Protein AF-W1DK33-F1 (afdb_monomer_lite)

InterPro domains:
  IPR009560 Protein of unknown function DUF1176 [PF06674] (28-336)

Sequence (419 aa):
MRAFFWAAWLGLCSTPLLAAPLQGFSFAQKDWELACDNTGACRAAGYGVRMGEVSVLLTRNAGSEQHLTATVTFAQIEHDIPADSTASLLIDDRDFGALDALDDSHFRLDSDQTTALLQALTNQRKIEFTLNGQHLPLSSAGSREVLGKMDAFQRRTGTADALLDKGDAGDDAILPATPAPEIIAAPVLHNAQPVPLSMLQRQKLLPILTPLLNQRCDDWQNQAIPAADRQITLTALDKTHSLAQALCWRAPYNDGYALWLVDNAQLSKPRLLTTEASSYADGAIVFLHKERGMADCVTGETRVWDGKTFTPSLKYSTGMCREITPGGTWMLPTFVSQVIPRQQKEADNLALRTLYNAVLKAQKSDPELSLNKVAEQFPLTGHITDFTLTYADDTLITTSKPSPDISDDEWQAFSALLD

Radius of gyration: 29.47 Å; chains: 1; bounding box: 68×85×78 Å

Secondary structure (DSSP, 8-state):
------------------PPPPPPEEEEETTEEEEE-TTS-EEEEEEBSSTTSEEEEEEE-SSTTPPPEEEEEE--SSSPPPTT--EEEEETTEEEEEPEE-SSSEEE--HHHHHHHHHHHHTT--EEEEETTEEEEBP-TTHHHHHHHHHHHHT-TTBTT-SSS--SB-GGGSPPPPPPPEEEEPP--TTPPPEEPPHHHHHHHHHHHHHHHHHH-TTTT-TTS-TTTS--EEEE-SSSEEEEEEEEEEETTEEEEEEEEEETT-TT-PEEEEEEESEEETTEEEEEEE-SSTTS-EEEEEEEE-SSSEEEEEEEE-TT--SSSTT-S--EEEEE-EEEEHHHHHHHHHHHHHHHHHHHHHHHH-TT--HHHHHTTS---S---------S-------S-S-GGG-HHHHHHHHTTT-

Organism: NCBI:txid1432552

pLDDT: mean 88.12, std 15.84, range [35.0, 98.75]

Foldseek 3Di:
DDDDDDDDPPDPPPDPPPDDQAFWDKDDFDQKIKTAASQLKIWIKGAFPAFQAKMKIWIWGADLPIDIWIKMFGADLPHFQDQPKWKWKDWLNDTPDTFPDPDSTMTTDDPVRVLVVLVCLLVVTWIWMDINNDTTTIDSGCVCVNLVVSCVSQVNAQDCRRSHRHHPDDSPRGGHGDAFAEFAFEAWDAPFDWAADDPVLCVQACVPVVVVLVVQAPCLPPPVDDVVLNGWTWTGTHPFWIKTWHFRDDDPVATWIWIWIAGPVCSNDTHTQDRQFRDDGNQKTKHWDFPDDQQGKIWIWIFGHRPPHTHTAWTFIQPRSSNRDGRHDDTRTRYHHHYHHNVRVVVVVVVVVVLVVLQVVQCVVPVLRPVVVSVVVPDDDDDDDDDDPDDPDPDPDPPDDPDPVQDPVNSVVVVVNVD

Structure (mmCIF, N/CA/C/O backbone):
data_AF-W1DK33-F1
#
_entry.id   AF-W1DK33-F1
#
loop_
_atom_site.group_PDB
_atom_site.id
_atom_site.type_symbol
_atom_site.label_atom_id
_atom_site.label_alt_id
_atom_site.label_comp_id
_atom_site.label_asym_id
_atom_site.label_entity_id
_atom_site.label_seq_id
_atom_site.pdbx_PDB_ins_code
_atom_site.Cartn_x
_atom_site.Cartn_y
_atom_site.Cartn_z
_atom_site.occupancy
_atom_site.B_iso_or_equiv
_atom_site.auth_seq_id
_atom_site.auth_comp_id
_atom_site.auth_asym_id
_atom_site.auth_atom_id
_atom_site.pdbx_PDB_model_num
ATOM 1 N N . MET A 1 1 ? -12.420 -60.976 45.873 1.00 37.56 1 MET A N 1
ATOM 2 C CA . MET A 1 1 ? -11.621 -60.087 45.004 1.00 37.56 1 MET A CA 1
ATOM 3 C C . MET A 1 1 ? -12.197 -60.165 43.596 1.00 37.56 1 MET A C 1
ATOM 5 O O . MET A 1 1 ? -12.062 -61.199 42.961 1.00 37.56 1 MET A O 1
ATOM 9 N N . ARG A 1 2 ? -12.931 -59.141 43.148 1.00 35.00 2 ARG A N 1
ATOM 10 C CA . ARG A 1 2 ? -13.401 -59.001 41.760 1.00 35.00 2 ARG A CA 1
ATOM 11 C C . ARG A 1 2 ? -12.890 -57.651 41.265 1.00 35.00 2 ARG A C 1
ATOM 13 O O . ARG A 1 2 ? -13.290 -56.628 41.809 1.00 35.00 2 ARG A O 1
ATOM 20 N N . ALA A 1 3 ? -11.953 -57.674 40.322 1.00 38.00 3 ALA A N 1
ATOM 21 C CA . ALA A 1 3 ? -11.398 -56.479 39.702 1.00 38.00 3 ALA A CA 1
ATOM 22 C C . ALA A 1 3 ? -12.320 -56.038 38.556 1.00 38.00 3 ALA A C 1
ATOM 24 O O . ALA A 1 3 ? -12.586 -56.813 37.639 1.00 38.00 3 ALA A O 1
ATOM 25 N N . PHE A 1 4 ? -12.827 -54.810 38.641 1.00 40.06 4 PHE A N 1
ATOM 26 C CA . PHE A 1 4 ? -13.533 -54.136 37.555 1.00 40.06 4 PHE A CA 1
ATOM 27 C C . PHE A 1 4 ? -12.499 -53.526 36.601 1.00 40.06 4 PHE A C 1
ATOM 29 O O . PHE A 1 4 ? -11.734 -52.651 37.002 1.00 40.06 4 PHE A O 1
ATOM 36 N N . PHE A 1 5 ? -12.486 -53.973 35.346 1.00 38.59 5 PHE A N 1
ATOM 37 C CA . PHE A 1 5 ? -11.781 -53.299 34.256 1.00 38.59 5 PHE A CA 1
ATOM 38 C C . PHE A 1 5 ? -12.635 -52.125 33.766 1.00 38.59 5 PHE A C 1
ATOM 40 O O . PHE A 1 5 ? -13.716 -52.328 33.218 1.00 38.59 5 PHE A O 1
ATOM 47 N N . TRP A 1 6 ? -12.153 -50.899 33.968 1.00 41.50 6 TRP A N 1
ATOM 48 C CA . TRP A 1 6 ? -12.663 -49.709 33.289 1.00 41.50 6 TRP A CA 1
ATOM 49 C C . TRP A 1 6 ? -11.863 -49.514 32.000 1.00 41.50 6 TRP A C 1
ATOM 51 O O . TRP A 1 6 ? -10.679 -49.189 32.043 1.00 41.50 6 TRP A O 1
ATOM 61 N N . ALA A 1 7 ? -12.505 -49.729 30.853 1.00 44.84 7 ALA A N 1
ATOM 62 C CA . ALA A 1 7 ? -11.972 -49.328 29.558 1.00 44.84 7 ALA A CA 1
ATOM 63 C C . ALA A 1 7 ? -12.259 -47.832 29.359 1.00 44.84 7 ALA A C 1
ATOM 65 O O . ALA A 1 7 ? -13.403 -47.435 29.143 1.00 44.84 7 ALA A O 1
ATOM 66 N N . ALA A 1 8 ? -11.225 -46.998 29.472 1.00 43.69 8 ALA A N 1
ATOM 67 C CA . ALA A 1 8 ? -11.311 -45.580 29.153 1.00 43.69 8 ALA A CA 1
ATOM 68 C C . ALA A 1 8 ? -11.334 -45.402 27.627 1.00 43.69 8 ALA A C 1
ATOM 70 O O . ALA A 1 8 ? -10.339 -45.647 26.946 1.00 43.69 8 ALA A O 1
ATOM 71 N N . TRP A 1 9 ? -12.479 -44.977 27.094 1.00 48.59 9 TRP A N 1
ATOM 72 C CA . TRP A 1 9 ? -12.599 -44.466 25.732 1.00 48.59 9 TRP A CA 1
ATOM 73 C C . TRP A 1 9 ? -11.923 -43.092 25.663 1.00 48.59 9 TRP A C 1
ATOM 75 O O . TRP A 1 9 ? -12.482 -42.089 26.105 1.00 48.59 9 TRP A O 1
ATOM 85 N N . LEU A 1 10 ? -10.703 -43.043 25.129 1.00 47.47 10 LEU A N 1
ATOM 86 C CA . LEU A 1 10 ? -10.067 -41.795 24.711 1.00 47.47 10 LEU A CA 1
ATOM 87 C C . LEU A 1 10 ? -10.711 -41.359 23.391 1.00 47.47 10 LEU A C 1
ATOM 89 O O . LEU A 1 10 ? -10.373 -41.864 22.323 1.00 47.47 10 LEU A O 1
ATOM 93 N N . GLY A 1 11 ? -11.675 -40.443 23.483 1.00 47.31 11 GLY A N 1
ATOM 94 C CA . GLY A 1 11 ? -12.218 -39.742 22.326 1.00 47.31 11 GLY A CA 1
ATOM 95 C C . GLY A 1 11 ? -11.122 -38.920 21.649 1.00 47.31 11 GLY A C 1
ATOM 96 O O . GLY A 1 11 ? -10.536 -38.028 22.262 1.00 47.31 11 GLY A O 1
ATOM 97 N N . LEU A 1 12 ? -10.846 -39.233 20.384 1.00 47.66 12 LEU A N 1
ATOM 98 C CA . LEU A 1 12 ? -10.048 -38.408 19.485 1.00 47.66 12 LEU A CA 1
ATOM 99 C C . LEU A 1 12 ? -10.814 -37.101 19.227 1.00 47.66 12 LEU A C 1
ATOM 101 O O . LEU A 1 12 ? -11.668 -37.031 18.348 1.00 47.66 12 LEU A O 1
ATOM 105 N N . CYS A 1 13 ? -10.532 -36.065 20.018 1.00 42.59 13 CYS A N 1
ATOM 106 C CA . CYS A 1 13 ? -10.881 -34.697 19.651 1.00 42.59 13 CYS A CA 1
ATOM 107 C C . CYS A 1 13 ? -10.016 -34.300 18.451 1.00 42.59 13 CYS A C 1
ATOM 109 O O . CYS A 1 13 ? -8.851 -33.938 18.611 1.00 42.59 13 CYS A O 1
ATOM 111 N N . SER A 1 14 ? -10.586 -34.371 17.252 1.00 42.81 14 SER A N 1
ATOM 112 C CA . SER A 1 14 ? -10.031 -33.754 16.051 1.00 42.81 14 SER A CA 1
ATOM 113 C C . SER A 1 14 ? -10.046 -32.238 16.242 1.00 42.81 14 SER A C 1
ATOM 115 O O . SER A 1 14 ? -11.037 -31.575 15.949 1.00 42.81 14 SER A O 1
ATOM 117 N N . THR A 1 15 ? -8.978 -31.669 16.796 1.00 40.81 15 THR A N 1
ATOM 118 C CA . THR A 1 15 ? -8.801 -30.216 16.786 1.00 40.81 15 THR A CA 1
ATOM 119 C C . THR A 1 15 ? -8.602 -29.792 15.333 1.00 40.81 15 THR A C 1
ATOM 121 O O . THR A 1 15 ? -7.634 -30.259 14.724 1.00 40.81 15 THR A O 1
ATOM 124 N N . PRO A 1 16 ? -9.469 -28.949 14.746 1.00 47.50 16 PRO A N 1
ATOM 125 C CA . PRO A 1 16 ? -9.193 -28.400 13.430 1.00 47.50 16 PRO A CA 1
ATOM 126 C C . PRO A 1 16 ? -7.884 -27.614 13.525 1.00 47.50 16 PRO A C 1
ATOM 128 O O . PRO A 1 16 ? -7.784 -26.636 14.268 1.00 47.50 16 PRO A O 1
ATOM 131 N N . LEU A 1 17 ? -6.858 -28.081 12.813 1.00 46.91 17 LEU A N 1
ATOM 132 C CA . LEU A 1 17 ? -5.649 -27.308 12.560 1.00 46.91 17 LEU A CA 1
ATOM 133 C C . LEU A 1 17 ? -6.071 -26.114 11.703 1.00 46.91 17 LEU A C 1
ATOM 135 O O . LEU A 1 17 ? -6.156 -26.211 10.483 1.00 46.91 17 LEU A O 1
ATOM 139 N N . LEU A 1 18 ? -6.388 -24.995 12.352 1.00 53.34 18 LEU A N 1
ATOM 140 C CA . LEU A 1 18 ? -6.476 -23.716 11.665 1.00 53.34 18 LEU A CA 1
ATOM 141 C C . LEU A 1 18 ? -5.081 -23.432 11.107 1.00 53.34 18 LEU A C 1
ATOM 143 O O . LEU A 1 18 ? -4.121 -23.291 11.868 1.00 53.34 18 LEU A O 1
ATOM 147 N N . ALA A 1 19 ? -4.961 -23.422 9.779 1.00 64.00 19 ALA A N 1
ATOM 148 C CA . ALA A 1 19 ? -3.732 -23.025 9.116 1.00 64.00 19 ALA A CA 1
ATOM 149 C C . ALA A 1 19 ? -3.326 -21.633 9.620 1.00 64.00 19 ALA A C 1
ATOM 151 O O . ALA A 1 19 ? -4.173 -20.752 9.788 1.00 64.00 19 ALA A O 1
ATOM 152 N N . ALA A 1 20 ? -2.034 -21.449 9.899 1.00 72.81 20 ALA A N 1
ATOM 153 C CA . ALA A 1 20 ? -1.521 -20.140 10.272 1.00 72.81 20 ALA A CA 1
ATOM 154 C C . ALA A 1 20 ? -1.871 -19.122 9.169 1.00 72.81 20 ALA A C 1
ATOM 156 O O . ALA A 1 20 ? -1.834 -19.485 7.988 1.00 72.81 20 ALA A O 1
ATOM 157 N N . PRO A 1 21 ? -2.212 -17.871 9.529 1.00 81.00 21 PRO A N 1
ATOM 158 C CA . PRO A 1 21 ? -2.532 -16.854 8.539 1.00 81.00 21 PRO A CA 1
ATOM 159 C C . PRO A 1 21 ? -1.352 -16.681 7.584 1.00 81.00 21 PRO A C 1
ATOM 161 O O . PRO A 1 21 ? -0.194 -16.689 8.016 1.00 81.00 21 PRO A O 1
ATOM 164 N N . LEU A 1 22 ? -1.654 -16.532 6.294 1.00 92.00 22 LEU A N 1
ATOM 165 C CA . LEU A 1 22 ? -0.637 -16.320 5.278 1.00 92.00 22 LEU A CA 1
ATOM 166 C C . LEU A 1 22 ? 0.157 -15.052 5.613 1.00 92.00 22 LEU A C 1
ATOM 168 O O . LEU A 1 22 ? -0.410 -13.983 5.838 1.00 92.00 22 LEU A O 1
ATOM 172 N N . GLN A 1 23 ? 1.478 -15.183 5.670 1.00 93.06 23 GLN A N 1
ATOM 173 C CA . GLN A 1 23 ? 2.373 -14.064 5.936 1.00 93.06 23 GLN A CA 1
ATOM 174 C C . GLN A 1 23 ? 2.931 -13.546 4.617 1.00 93.06 23 GLN A C 1
ATOM 176 O O . GLN A 1 23 ? 3.514 -14.310 3.846 1.00 93.06 23 GLN A O 1
ATOM 181 N N . GLY A 1 24 ? 2.755 -12.249 4.375 1.00 95.62 24 GLY A N 1
ATOM 182 C CA . GLY A 1 24 ? 3.419 -11.576 3.271 1.00 95.62 24 GLY A CA 1
ATOM 183 C C . GLY A 1 24 ? 4.916 -11.395 3.519 1.00 95.62 24 GLY A C 1
ATOM 184 O O . GLY A 1 24 ? 5.408 -11.531 4.643 1.00 95.62 24 GLY A O 1
ATOM 185 N N . PHE A 1 25 ? 5.652 -11.090 2.456 1.00 97.19 25 PHE A N 1
ATOM 186 C CA . PHE A 1 25 ? 7.100 -10.901 2.494 1.00 97.19 25 PHE A CA 1
ATOM 187 C C . PHE A 1 25 ? 7.566 -9.993 1.355 1.00 97.19 25 PHE A C 1
ATOM 189 O O . PHE A 1 25 ? 6.860 -9.815 0.361 1.00 97.19 25 PHE A O 1
ATOM 196 N N . SER A 1 26 ? 8.787 -9.475 1.485 1.00 97.25 26 SER A N 1
ATOM 197 C CA . SER A 1 26 ? 9.515 -8.814 0.405 1.00 97.25 26 SER A CA 1
ATOM 198 C C . SER A 1 26 ? 10.797 -9.570 0.044 1.00 97.25 26 SER A C 1
ATOM 200 O O . SER A 1 26 ? 11.365 -10.320 0.846 1.00 97.25 26 SER A O 1
ATOM 202 N N . PHE A 1 27 ? 11.246 -9.421 -1.198 1.00 97.88 27 PHE A N 1
ATOM 203 C CA . PHE A 1 27 ? 12.477 -10.011 -1.708 1.00 97.88 27 PHE A CA 1
ATOM 204 C C . PHE A 1 27 ? 13.032 -9.163 -2.844 1.00 97.88 27 PHE A C 1
ATOM 206 O O . PHE A 1 27 ? 12.278 -8.776 -3.722 1.00 97.88 27 PHE A O 1
ATOM 213 N N . ALA A 1 28 ? 14.340 -8.931 -2.867 1.00 97.19 28 ALA A N 1
ATOM 214 C CA . ALA A 1 28 ? 14.999 -8.218 -3.952 1.00 97.19 28 ALA A CA 1
ATOM 215 C C . ALA A 1 28 ? 16.168 -9.042 -4.488 1.00 97.19 28 ALA A C 1
ATOM 217 O O . ALA A 1 28 ? 16.903 -9.669 -3.723 1.00 97.19 28 ALA A O 1
ATOM 218 N N . GLN A 1 29 ? 16.342 -9.013 -5.803 1.00 98.06 29 GLN A N 1
ATOM 219 C CA . GLN A 1 29 ? 17.474 -9.592 -6.501 1.00 98.06 29 GLN A CA 1
ATOM 220 C C . GLN A 1 29 ? 17.884 -8.655 -7.638 1.00 98.06 29 GLN A C 1
ATOM 222 O O . GLN A 1 29 ? 17.181 -8.528 -8.636 1.00 98.06 29 GLN A O 1
ATOM 227 N N . LYS A 1 30 ? 19.072 -8.050 -7.516 1.00 97.06 30 LYS A N 1
ATOM 228 C CA . LYS A 1 30 ? 19.658 -7.150 -8.526 1.00 97.06 30 LYS A CA 1
ATOM 229 C C . LYS A 1 30 ? 18.702 -6.007 -8.916 1.00 97.06 30 LYS A C 1
ATOM 231 O O . LYS A 1 30 ? 18.502 -5.105 -8.110 1.00 97.06 30 LYS A O 1
ATOM 236 N N . ASP A 1 31 ? 18.146 -6.029 -10.127 1.00 97.69 31 ASP A N 1
ATOM 237 C CA . ASP A 1 31 ? 17.295 -4.966 -10.678 1.00 97.69 31 ASP A CA 1
ATOM 238 C C . ASP A 1 31 ? 15.799 -5.290 -10.576 1.00 97.69 31 ASP A C 1
ATOM 240 O O . ASP A 1 31 ? 14.978 -4.621 -11.200 1.00 97.69 31 ASP A O 1
ATOM 244 N N . TRP A 1 32 ? 15.449 -6.319 -9.800 1.00 98.31 32 TRP A N 1
ATOM 245 C CA . TRP A 1 32 ? 14.081 -6.776 -9.597 1.00 98.31 32 TRP A CA 1
ATOM 246 C C . TRP A 1 32 ? 13.770 -6.997 -8.124 1.00 98.31 32 TRP A C 1
ATOM 248 O O . TRP A 1 32 ? 14.625 -7.409 -7.338 1.00 98.31 32 TRP A O 1
ATOM 258 N N . GLU A 1 33 ? 12.519 -6.779 -7.750 1.00 98.06 33 GLU A N 1
ATOM 259 C CA . GLU A 1 33 ? 12.006 -7.081 -6.421 1.00 98.06 33 GLU A CA 1
ATOM 260 C C . GLU A 1 33 ? 10.581 -7.619 -6.464 1.00 98.06 33 GLU A C 1
ATOM 262 O O . GLU A 1 33 ? 9.888 -7.524 -7.470 1.00 98.06 33 GLU A O 1
ATOM 267 N N . LEU A 1 34 ? 10.163 -8.207 -5.352 1.00 98.69 34 LEU A N 1
ATOM 268 C CA . LEU A 1 34 ? 8.887 -8.857 -5.134 1.00 98.69 34 LEU A CA 1
ATOM 269 C C . LEU A 1 34 ? 8.346 -8.432 -3.776 1.00 98.69 34 LEU A C 1
ATOM 271 O O . LEU A 1 34 ? 9.057 -8.527 -2.775 1.00 98.69 34 LEU A O 1
ATOM 275 N N . ALA A 1 35 ? 7.069 -8.079 -3.730 1.00 98.56 35 ALA A N 1
ATOM 276 C CA . ALA A 1 35 ? 6.289 -8.051 -2.504 1.00 98.56 35 ALA A CA 1
ATOM 277 C C . ALA A 1 35 ? 5.022 -8.881 -2.685 1.00 98.56 35 ALA A C 1
ATOM 279 O O . ALA A 1 35 ? 4.279 -8.692 -3.650 1.00 98.56 35 ALA A O 1
ATOM 280 N N . CYS A 1 36 ? 4.777 -9.793 -1.751 1.00 98.56 36 CYS A N 1
ATOM 281 C CA . CYS A 1 36 ? 3.516 -10.512 -1.657 1.00 98.56 36 CYS A CA 1
ATOM 282 C C . CYS A 1 36 ? 2.847 -10.182 -0.328 1.00 98.56 36 CYS A C 1
ATOM 284 O O . CYS A 1 36 ? 3.522 -10.142 0.704 1.00 98.56 36 CYS A O 1
ATOM 286 N N . ASP A 1 37 ? 1.537 -9.957 -0.347 1.00 98.38 37 ASP A N 1
ATOM 287 C CA . ASP A 1 37 ? 0.757 -9.633 0.846 1.00 98.38 37 ASP A CA 1
ATOM 288 C C . ASP A 1 37 ? 0.077 -10.871 1.464 1.00 98.38 37 ASP A C 1
ATOM 290 O O . ASP A 1 37 ? 0.140 -11.991 0.952 1.00 98.38 37 ASP A O 1
ATOM 294 N N . ASN A 1 38 ? -0.572 -10.665 2.608 1.00 97.19 38 ASN A N 1
ATOM 295 C CA . ASN A 1 38 ? -1.281 -11.689 3.379 1.00 97.19 38 ASN A CA 1
ATOM 296 C C . ASN A 1 38 ? -2.561 -12.228 2.713 1.00 97.19 38 ASN A C 1
ATOM 298 O O . ASN A 1 38 ? -3.196 -13.113 3.283 1.00 97.19 38 ASN A O 1
ATOM 302 N N . THR A 1 39 ? -2.948 -11.730 1.535 1.00 96.75 39 THR A N 1
ATOM 303 C CA . THR A 1 39 ? -4.033 -12.311 0.720 1.00 96.75 39 THR A CA 1
ATOM 304 C C . THR A 1 39 ? -3.517 -13.312 -0.312 1.00 96.75 39 THR A C 1
ATOM 306 O O . THR A 1 39 ? -4.296 -14.079 -0.881 1.00 96.75 39 THR A O 1
ATOM 309 N N . GLY A 1 40 ? -2.198 -13.331 -0.533 1.00 97.25 40 GLY A N 1
ATOM 310 C CA . GLY A 1 40 ? -1.532 -14.143 -1.546 1.00 97.25 40 GLY A CA 1
ATOM 311 C C . GLY A 1 40 ? -1.276 -13.401 -2.861 1.00 97.25 40 GLY A C 1
ATOM 312 O O . GLY A 1 40 ? -0.685 -13.974 -3.780 1.00 97.25 40 GLY A O 1
ATOM 313 N N . ALA A 1 41 ? -1.692 -12.135 -2.964 1.00 98.06 41 ALA A N 1
ATOM 314 C CA . ALA A 1 41 ? -1.398 -11.297 -4.116 1.00 98.06 41 ALA A CA 1
ATOM 315 C C . ALA A 1 41 ? 0.072 -10.859 -4.115 1.00 98.06 41 ALA A C 1
ATOM 317 O O . ALA A 1 41 ? 0.614 -10.450 -3.087 1.00 98.06 41 ALA A O 1
ATOM 318 N N . CYS A 1 42 ? 0.709 -10.934 -5.281 1.00 98.69 42 CYS A N 1
ATOM 319 C CA . CYS A 1 42 ? 2.124 -10.647 -5.475 1.00 98.69 42 CYS A CA 1
ATOM 320 C C . CYS A 1 42 ? 2.334 -9.564 -6.534 1.00 98.69 42 CYS A C 1
ATOM 322 O O . CYS A 1 42 ? 1.629 -9.522 -7.544 1.00 98.69 42 CYS A O 1
ATOM 324 N N . ARG A 1 43 ? 3.334 -8.716 -6.294 1.00 98.75 43 ARG A N 1
ATOM 325 C CA . ARG A 1 43 ? 3.758 -7.594 -7.134 1.00 98.75 43 ARG A CA 1
ATOM 326 C C . ARG A 1 43 ? 5.267 -7.670 -7.327 1.00 98.75 43 ARG A C 1
ATOM 328 O O . ARG A 1 43 ? 6.008 -7.539 -6.354 1.00 98.75 43 ARG A O 1
ATOM 335 N N . ALA A 1 44 ? 5.707 -7.917 -8.553 1.00 98.69 44 ALA A N 1
ATOM 336 C CA . ALA A 1 44 ? 7.111 -7.947 -8.934 1.00 98.69 44 ALA A CA 1
ATOM 337 C C . ALA A 1 44 ? 7.462 -6.684 -9.726 1.00 98.69 44 ALA A C 1
ATOM 339 O O . ALA A 1 44 ? 6.911 -6.463 -10.802 1.00 98.69 44 ALA A O 1
ATOM 340 N N . ALA A 1 45 ? 8.367 -5.863 -9.200 1.00 98.44 45 ALA A N 1
ATOM 341 C CA . ALA A 1 45 ? 8.831 -4.651 -9.860 1.00 98.44 45 ALA A CA 1
ATOM 342 C C . ALA A 1 45 ? 10.207 -4.881 -10.495 1.00 98.44 45 ALA A C 1
ATOM 344 O O . ALA A 1 45 ? 11.117 -5.396 -9.846 1.00 98.44 45 ALA A O 1
ATOM 345 N N . GLY A 1 46 ? 10.349 -4.496 -11.760 1.00 98.06 46 GLY A N 1
ATOM 346 C CA . GLY A 1 46 ? 11.600 -4.497 -12.512 1.00 98.06 46 GLY A CA 1
ATOM 347 C C . GLY A 1 46 ? 12.000 -3.083 -12.907 1.00 98.06 46 GLY A C 1
ATOM 348 O O . GLY A 1 46 ? 11.139 -2.230 -13.135 1.00 98.06 46 GLY A O 1
ATOM 349 N N . TYR A 1 47 ? 13.301 -2.828 -12.997 1.00 97.88 47 TYR A N 1
ATOM 350 C CA . TYR A 1 47 ? 13.840 -1.495 -13.263 1.00 97.88 47 TYR A CA 1
ATOM 351 C C . TYR A 1 47 ? 14.734 -1.459 -14.503 1.00 97.88 47 TYR A C 1
ATOM 353 O O . TYR A 1 47 ? 15.288 -2.474 -14.937 1.00 97.88 47 TYR A O 1
ATOM 361 N N . GLY A 1 48 ? 14.852 -0.267 -15.086 1.00 97.12 48 GLY A N 1
ATOM 362 C CA . GLY A 1 48 ? 15.738 0.009 -16.208 1.00 97.12 48 GLY A CA 1
ATOM 363 C C . GLY A 1 48 ? 17.202 -0.320 -15.915 1.00 97.12 48 GLY A C 1
ATOM 364 O O . GLY A 1 48 ? 17.629 -0.409 -14.761 1.00 97.12 48 GLY A O 1
ATOM 365 N N . VAL A 1 49 ? 17.985 -0.500 -16.980 1.00 95.50 49 VAL A N 1
ATOM 366 C CA . VAL A 1 49 ? 19.438 -0.730 -16.872 1.00 95.50 49 VAL A CA 1
ATOM 367 C C . VAL A 1 49 ? 20.131 0.473 -16.229 1.00 95.50 49 VAL A C 1
ATOM 369 O O . VAL A 1 49 ? 21.091 0.300 -15.475 1.00 95.50 49 VAL A O 1
ATOM 372 N N . ARG A 1 50 ? 19.647 1.691 -16.503 1.00 92.81 50 ARG A N 1
ATOM 373 C CA . ARG A 1 50 ? 20.090 2.911 -15.824 1.00 92.81 50 ARG A CA 1
ATOM 374 C C . ARG A 1 50 ? 19.020 3.392 -14.843 1.00 92.81 50 ARG A C 1
ATOM 376 O O . ARG A 1 50 ? 17.830 3.123 -14.995 1.00 92.81 50 ARG A O 1
ATOM 383 N N . MET A 1 51 ? 19.480 4.099 -13.815 1.00 89.88 51 MET A N 1
ATOM 384 C CA . MET A 1 51 ? 18.614 4.831 -12.888 1.00 89.88 51 MET A CA 1
ATOM 385 C C . MET A 1 51 ? 17.804 5.881 -13.650 1.00 89.88 51 MET A C 1
ATOM 387 O O . MET A 1 51 ? 18.312 6.454 -14.612 1.00 89.88 51 MET A O 1
ATOM 391 N N . GLY A 1 52 ? 16.577 6.147 -13.206 1.00 90.62 52 GLY A N 1
ATOM 392 C CA . GLY A 1 52 ? 15.772 7.245 -13.733 1.00 90.62 52 GLY A CA 1
ATOM 393 C C . GLY A 1 52 ? 15.299 7.042 -15.172 1.00 90.62 52 GLY A C 1
ATOM 394 O O . GLY A 1 52 ? 15.228 8.003 -15.927 1.00 90.62 52 GLY A O 1
ATOM 395 N N . GLU A 1 53 ? 14.975 5.808 -15.568 1.00 92.94 53 GLU A N 1
ATOM 396 C CA . GLU A 1 53 ? 14.476 5.516 -16.919 1.00 92.94 53 GLU A CA 1
ATOM 397 C C . GLU A 1 53 ? 13.053 4.965 -16.912 1.00 92.94 53 GLU A C 1
ATOM 399 O O . GLU A 1 53 ? 12.089 5.675 -17.190 1.00 92.94 53 GLU A O 1
ATOM 404 N N . VAL A 1 54 ? 12.930 3.676 -16.609 1.00 97.19 54 VAL A N 1
ATOM 405 C CA . VAL A 1 54 ? 11.703 2.900 -16.761 1.00 97.19 54 VAL A CA 1
ATOM 406 C C . VAL A 1 54 ? 11.568 1.920 -15.606 1.00 97.19 54 VAL A C 1
ATOM 408 O O . VAL A 1 54 ? 12.563 1.421 -15.070 1.00 97.19 54 VAL A O 1
ATOM 411 N N . SER A 1 55 ? 10.334 1.619 -15.225 1.00 98.00 55 SER A N 1
ATOM 412 C CA . SER A 1 55 ? 10.033 0.507 -14.336 1.00 98.00 55 SER A CA 1
ATOM 413 C C . SER A 1 55 ? 8.761 -0.198 -14.772 1.00 98.00 55 SER A C 1
ATOM 415 O O . SER A 1 55 ? 7.810 0.443 -15.210 1.00 98.00 55 SER A O 1
ATOM 417 N N . VAL A 1 56 ? 8.748 -1.519 -14.627 1.00 98.50 56 VAL A N 1
ATOM 418 C CA . VAL A 1 56 ? 7.582 -2.368 -14.877 1.00 98.50 56 VAL A CA 1
ATOM 419 C C . VAL A 1 56 ? 7.115 -2.983 -13.570 1.00 98.50 56 VAL A C 1
ATOM 421 O O . VAL A 1 56 ? 7.935 -3.469 -12.796 1.00 98.50 56 VAL A O 1
ATOM 424 N N . LEU A 1 57 ? 5.804 -3.030 -13.364 1.00 98.75 57 LEU A N 1
ATOM 425 C CA . LEU A 1 57 ? 5.141 -3.764 -12.300 1.00 98.75 57 LEU A CA 1
ATOM 426 C C . LEU A 1 57 ? 4.344 -4.930 -12.883 1.00 98.75 57 LEU A C 1
ATOM 428 O O . LEU A 1 57 ? 3.391 -4.732 -13.634 1.00 98.75 57 LEU A O 1
ATOM 432 N N . LEU A 1 58 ? 4.706 -6.146 -12.488 1.00 98.75 58 LEU A N 1
ATOM 433 C CA . LEU A 1 58 ? 3.954 -7.364 -12.760 1.00 98.75 58 LEU A CA 1
ATOM 434 C C . LEU A 1 58 ? 3.115 -7.713 -11.529 1.00 98.75 58 LEU A C 1
ATOM 436 O O . LEU A 1 58 ? 3.660 -7.841 -10.435 1.00 98.75 58 LEU A O 1
ATOM 440 N N . THR A 1 59 ? 1.804 -7.881 -11.681 1.00 98.69 59 THR A N 1
ATOM 441 C CA . THR A 1 59 ? 0.888 -8.167 -10.563 1.00 98.69 59 THR A CA 1
ATOM 442 C C . THR A 1 59 ? 0.066 -9.420 -10.837 1.00 98.69 59 THR A C 1
ATOM 444 O O . THR A 1 59 ? -0.433 -9.597 -11.944 1.00 98.69 59 THR A O 1
ATOM 447 N N . ARG A 1 60 ? -0.091 -10.291 -9.832 1.00 98.12 60 ARG A N 1
ATOM 448 C CA . ARG A 1 60 ? -1.012 -11.442 -9.879 1.00 98.12 60 ARG A CA 1
ATOM 449 C C . ARG A 1 60 ? -1.613 -11.701 -8.502 1.00 98.12 60 ARG A C 1
ATOM 451 O O . ARG A 1 60 ? -0.877 -11.878 -7.528 1.00 98.12 60 ARG A O 1
ATOM 458 N N . ASN A 1 61 ? -2.938 -11.769 -8.426 1.00 97.25 61 ASN A N 1
ATOM 459 C CA . ASN A 1 61 ? -3.652 -12.190 -7.216 1.00 97.25 61 ASN A CA 1
ATOM 460 C C . ASN A 1 61 ? -3.485 -13.704 -6.968 1.00 97.25 61 ASN A C 1
ATOM 462 O O . ASN A 1 61 ? -3.076 -14.441 -7.863 1.00 97.25 61 ASN A O 1
ATOM 466 N N . ALA A 1 62 ? -3.798 -14.179 -5.760 1.00 95.19 62 ALA A N 1
ATOM 467 C CA . ALA A 1 62 ? -3.875 -15.617 -5.471 1.00 95.19 62 ALA A CA 1
ATOM 468 C C . ALA A 1 62 ? -5.198 -16.241 -5.958 1.00 95.19 62 ALA A C 1
ATOM 470 O O . ALA A 1 62 ? -6.190 -15.537 -6.129 1.00 95.19 62 ALA A O 1
ATOM 471 N N . GLY A 1 63 ? -5.223 -17.566 -6.132 1.00 93.50 63 GLY A N 1
ATOM 472 C CA . GLY A 1 63 ? -6.322 -18.321 -6.753 1.00 93.50 63 GLY A CA 1
ATOM 473 C C . GLY A 1 63 ? -5.990 -18.774 -8.178 1.00 93.50 63 GLY A C 1
ATOM 474 O O . GLY A 1 63 ? -5.187 -18.124 -8.844 1.00 93.50 63 GLY A O 1
ATOM 475 N N . SER A 1 64 ? -6.577 -19.891 -8.624 1.00 87.44 64 SER A N 1
ATOM 476 C CA . SER A 1 64 ? -6.256 -20.597 -9.880 1.00 87.44 64 SER A CA 1
ATOM 477 C C . SER A 1 64 ? -6.506 -19.761 -11.138 1.00 87.44 64 SER A C 1
ATOM 479 O O . SER A 1 64 ? -5.627 -19.674 -11.986 1.00 87.44 64 SER A O 1
ATOM 481 N N . GLU A 1 65 ? -7.618 -19.030 -11.208 1.00 86.12 65 GLU A N 1
ATOM 482 C CA . GLU A 1 65 ? -8.036 -18.254 -12.393 1.00 86.12 65 GLU A CA 1
ATOM 483 C C . GLU A 1 65 ? -7.436 -16.834 -12.469 1.00 86.12 65 GLU A C 1
ATOM 485 O O . GLU A 1 65 ? -7.983 -15.937 -13.108 1.00 86.12 65 GLU A O 1
ATOM 490 N N . GLN A 1 66 ? -6.328 -16.577 -11.770 1.00 92.50 66 GLN A N 1
ATOM 491 C CA . GLN A 1 66 ? -5.720 -15.245 -11.730 1.00 92.50 66 GLN A CA 1
ATOM 492 C C . GLN A 1 66 ? -4.607 -15.092 -12.766 1.00 92.50 66 GLN A C 1
ATOM 494 O O . GLN A 1 66 ? -3.595 -15.794 -12.730 1.00 92.50 66 GLN A O 1
ATOM 499 N N . HIS A 1 67 ? -4.756 -14.103 -13.645 1.00 93.12 67 HIS A N 1
ATOM 500 C CA . HIS A 1 67 ? -3.775 -13.784 -14.680 1.00 93.12 67 HIS A CA 1
ATOM 501 C C . HIS A 1 67 ? -2.750 -12.742 -14.217 1.00 93.12 67 HIS A C 1
ATOM 503 O O . HIS A 1 67 ? -3.016 -11.919 -13.339 1.00 93.12 67 HIS A O 1
ATOM 509 N N . LEU A 1 68 ? -1.560 -12.786 -14.822 1.00 96.31 68 LEU A N 1
ATOM 510 C CA . LEU A 1 68 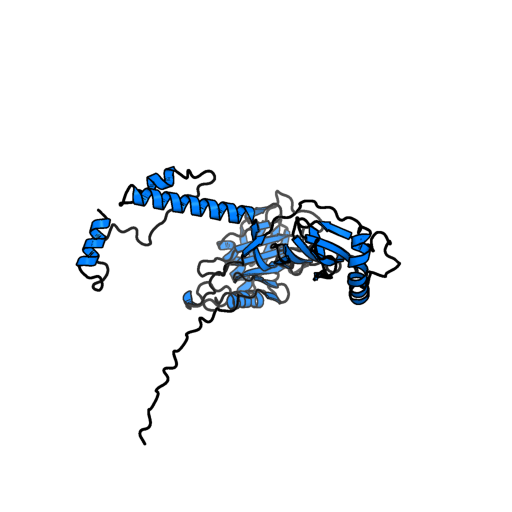? -0.535 -11.764 -14.638 1.00 96.31 68 LEU A CA 1
ATOM 511 C C . LEU A 1 68 ? -0.915 -10.513 -15.437 1.00 96.31 68 LEU A C 1
ATOM 513 O O . LEU A 1 68 ? -1.209 -10.610 -16.626 1.00 96.31 68 LEU A O 1
ATOM 517 N N . THR A 1 69 ? -0.845 -9.346 -14.809 1.00 98.19 69 THR A N 1
ATOM 518 C CA . THR A 1 69 ? -0.984 -8.046 -15.477 1.00 98.19 69 THR A CA 1
ATOM 519 C C . THR A 1 69 ? 0.331 -7.286 -15.417 1.00 98.19 69 THR A C 1
ATOM 521 O O . THR A 1 69 ? 1.033 -7.374 -14.406 1.00 98.19 69 THR A O 1
ATOM 524 N N . ALA A 1 70 ? 0.643 -6.503 -16.450 1.00 98.62 70 ALA A N 1
ATOM 525 C CA . 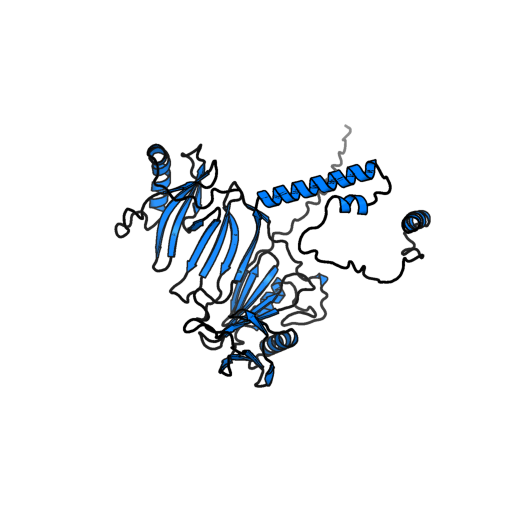ALA A 1 70 ? 1.837 -5.668 -16.491 1.00 98.62 70 ALA A CA 1
ATOM 526 C C . ALA A 1 70 ? 1.495 -4.189 -16.718 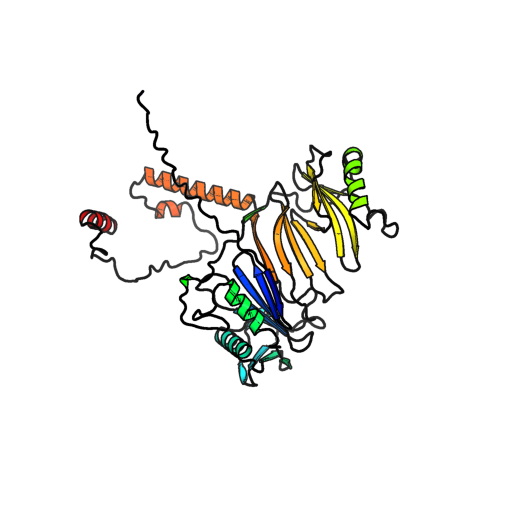1.00 98.62 70 ALA A C 1
ATOM 528 O O . ALA A 1 70 ? 0.735 -3.837 -17.622 1.00 98.62 70 ALA A O 1
ATOM 529 N N . THR A 1 71 ? 2.113 -3.332 -15.911 1.00 98.75 71 THR A N 1
ATOM 530 C CA . THR A 1 71 ? 2.045 -1.872 -16.027 1.00 98.75 71 THR A CA 1
ATOM 531 C C . THR A 1 71 ? 3.463 -1.323 -16.085 1.00 98.75 71 THR A C 1
ATOM 533 O O . THR A 1 71 ? 4.335 -1.810 -15.370 1.00 98.75 71 THR A O 1
ATOM 536 N N . VAL A 1 72 ? 3.711 -0.311 -16.907 1.00 98.44 72 VAL A N 1
ATOM 537 C CA . VAL A 1 72 ? 4.992 0.394 -16.994 1.00 98.44 72 VAL A CA 1
ATOM 538 C C . VAL A 1 72 ? 4.814 1.863 -16.623 1.00 98.44 72 VAL A C 1
ATOM 540 O O . VAL A 1 72 ? 3.772 2.460 -16.885 1.00 98.44 72 VAL A O 1
ATOM 543 N N . THR A 1 73 ? 5.840 2.437 -16.009 1.00 97.56 73 THR A N 1
ATOM 544 C CA . THR A 1 73 ? 5.976 3.876 -15.773 1.00 97.56 73 THR A CA 1
ATOM 545 C C . THR A 1 73 ? 7.388 4.317 -16.119 1.00 97.56 73 THR A C 1
ATOM 547 O O . THR A 1 73 ? 8.329 3.515 -16.136 1.00 97.56 73 THR A O 1
ATOM 550 N N . PHE A 1 74 ? 7.539 5.613 -16.357 1.00 96.88 74 PHE A N 1
ATOM 551 C CA . PHE A 1 74 ? 8.805 6.249 -16.689 1.00 96.88 74 PHE A CA 1
ATOM 552 C C . PHE A 1 74 ? 9.196 7.275 -15.631 1.00 96.88 74 PHE A C 1
ATOM 554 O O . PHE A 1 74 ? 8.402 7.607 -14.742 1.00 96.88 74 PHE A O 1
ATOM 561 N N . ALA A 1 75 ? 10.449 7.722 -15.691 1.00 94.56 75 ALA A N 1
ATOM 562 C CA . ALA A 1 75 ? 10.967 8.689 -14.741 1.00 94.56 75 ALA A CA 1
ATOM 563 C C . ALA A 1 75 ? 10.294 10.059 -14.872 1.00 94.56 75 ALA A C 1
ATOM 565 O O . ALA A 1 75 ? 10.099 10.574 -15.967 1.00 94.56 75 ALA A O 1
ATOM 566 N N . GLN A 1 76 ? 9.968 10.627 -13.715 1.00 92.38 76 GLN A N 1
ATOM 567 C CA . GLN A 1 76 ? 9.214 11.862 -13.513 1.00 92.38 76 GLN A CA 1
ATOM 568 C C . GLN A 1 76 ? 9.888 12.781 -12.480 1.00 92.38 76 GLN A C 1
ATOM 570 O O . GLN A 1 76 ? 9.291 13.732 -11.989 1.00 92.38 76 GLN A O 1
ATOM 575 N N . ILE A 1 77 ? 11.136 12.489 -12.090 1.00 86.69 77 ILE A N 1
ATOM 576 C CA . ILE A 1 77 ? 11.866 13.305 -11.106 1.00 86.69 77 ILE A CA 1
ATOM 577 C C . ILE A 1 77 ? 12.129 14.716 -11.642 1.00 86.69 77 ILE A C 1
ATOM 579 O O . ILE A 1 77 ? 12.023 15.683 -10.890 1.00 86.69 77 ILE A O 1
ATOM 583 N N . GLU A 1 78 ? 12.495 14.829 -12.920 1.00 86.81 78 GLU A N 1
ATOM 584 C CA . GLU A 1 78 ? 12.812 16.119 -13.542 1.00 86.81 78 GLU A CA 1
ATOM 585 C C . GLU A 1 78 ? 11.586 16.780 -14.178 1.00 86.81 78 GLU A C 1
ATOM 587 O O . GLU A 1 78 ? 11.406 17.990 -14.045 1.00 86.81 78 GLU A O 1
ATOM 592 N N . HIS A 1 79 ? 10.754 15.996 -14.867 1.00 88.75 79 HIS A N 1
ATOM 593 C CA . HIS A 1 79 ? 9.581 16.471 -15.597 1.00 88.75 79 HIS A CA 1
ATOM 594 C C . HIS A 1 79 ? 8.484 15.409 -15.569 1.00 88.75 79 HIS A C 1
ATOM 596 O O . HIS A 1 79 ? 8.782 14.230 -15.744 1.00 88.75 79 HIS A O 1
ATOM 602 N N . ASP A 1 80 ? 7.230 15.830 -15.413 1.00 92.50 80 ASP A N 1
ATOM 603 C CA . ASP A 1 80 ? 6.074 14.941 -15.553 1.00 92.50 80 ASP A CA 1
ATOM 604 C C . ASP A 1 80 ? 5.987 14.362 -16.978 1.00 92.50 80 ASP A C 1
ATOM 606 O O . ASP A 1 80 ? 6.475 14.964 -17.942 1.00 92.50 80 ASP A O 1
ATOM 610 N N . ILE A 1 81 ? 5.331 13.206 -17.124 1.00 93.44 81 ILE A N 1
ATOM 611 C CA . ILE A 1 81 ? 5.049 12.615 -18.439 1.00 93.44 81 ILE A CA 1
ATOM 612 C C . ILE A 1 81 ? 3.962 13.462 -19.133 1.00 93.44 81 ILE A C 1
ATOM 614 O O . ILE A 1 81 ? 2.886 13.652 -18.567 1.00 93.44 81 ILE A O 1
ATOM 618 N N . PRO A 1 82 ? 4.196 13.983 -20.354 1.00 92.75 82 PRO A N 1
ATOM 619 C CA . PRO A 1 82 ? 3.167 14.718 -21.090 1.00 92.75 82 PRO A CA 1
ATOM 620 C C . PRO A 1 82 ? 1.934 13.852 -21.382 1.00 92.75 82 PRO A C 1
ATOM 622 O O . PRO A 1 82 ? 2.081 12.697 -21.779 1.00 92.75 82 PRO A O 1
ATOM 625 N N . ALA A 1 83 ? 0.731 14.419 -21.264 1.00 88.81 83 ALA A N 1
ATOM 626 C CA . ALA A 1 83 ? -0.533 13.687 -21.431 1.00 88.81 83 ALA A CA 1
ATOM 627 C C . ALA A 1 83 ? -0.753 13.096 -22.841 1.00 88.81 83 ALA A C 1
ATOM 629 O O . ALA A 1 83 ? -1.529 12.159 -23.005 1.00 88.81 83 ALA A O 1
ATOM 630 N N . ASP A 1 84 ? -0.089 13.633 -23.866 1.00 91.31 84 ASP A N 1
ATOM 631 C CA . ASP A 1 84 ? -0.108 13.137 -25.247 1.00 91.31 84 ASP A CA 1
ATOM 632 C C . ASP A 1 84 ? 1.026 12.142 -25.546 1.00 91.31 84 ASP A C 1
ATOM 634 O O . ASP A 1 84 ? 1.262 11.791 -26.706 1.00 91.31 84 ASP A O 1
ATOM 638 N N . SER A 1 85 ? 1.731 11.677 -24.508 1.00 94.38 85 SER A N 1
ATOM 639 C CA . SER A 1 85 ? 2.836 10.743 -24.673 1.00 94.38 85 SER A CA 1
ATOM 640 C C . SER A 1 85 ? 2.374 9.382 -25.171 1.00 94.38 85 SER A C 1
ATOM 642 O O . SER A 1 85 ? 1.347 8.844 -24.763 1.00 94.38 85 SER A O 1
ATOM 644 N N . THR A 1 86 ? 3.202 8.784 -26.019 1.00 95.50 86 THR A N 1
ATOM 645 C CA . THR A 1 86 ? 3.004 7.430 -26.535 1.00 95.50 86 THR A CA 1
ATOM 646 C C . THR A 1 86 ? 4.107 6.523 -26.021 1.00 95.50 86 THR A C 1
ATOM 648 O O . THR A 1 86 ? 5.284 6.893 -26.045 1.00 95.50 86 THR A O 1
ATOM 651 N N . ALA A 1 87 ? 3.725 5.333 -25.561 1.00 98.00 87 ALA A N 1
ATOM 652 C CA . ALA A 1 87 ? 4.662 4.309 -25.129 1.00 98.00 87 ALA A CA 1
ATOM 653 C C . ALA A 1 87 ? 4.475 3.024 -25.933 1.00 98.00 87 ALA A C 1
ATOM 655 O O . ALA A 1 87 ? 3.359 2.711 -26.342 1.00 98.00 87 ALA A O 1
ATOM 656 N N . SER A 1 88 ? 5.557 2.281 -26.159 1.00 98.12 88 SER A N 1
ATOM 657 C CA . SER A 1 88 ? 5.526 0.985 -26.852 1.00 98.12 88 SER A CA 1
ATOM 658 C C . SER A 1 88 ? 6.482 -0.019 -26.213 1.00 98.12 88 SER A C 1
ATOM 660 O O . SER A 1 88 ? 7.406 0.367 -25.492 1.00 98.12 88 SER A O 1
ATOM 662 N N . LEU A 1 89 ? 6.269 -1.307 -26.486 1.00 98.69 89 LEU A N 1
ATOM 663 C CA . LEU A 1 89 ? 7.171 -2.396 -26.102 1.00 98.69 89 LEU A CA 1
ATOM 664 C C . LEU A 1 89 ? 7.985 -2.863 -27.313 1.00 98.69 89 LEU A C 1
ATOM 666 O O . LEU A 1 89 ? 7.422 -3.167 -28.362 1.00 98.69 89 LEU A O 1
ATOM 670 N N . LEU A 1 90 ? 9.302 -2.992 -27.150 1.00 98.56 90 LEU A N 1
ATOM 671 C CA . LEU A 1 90 ? 10.192 -3.617 -28.122 1.00 98.56 90 LEU A CA 1
ATOM 672 C C . LEU A 1 90 ? 10.911 -4.814 -27.496 1.00 98.56 90 LEU A C 1
ATOM 674 O O . LEU A 1 90 ? 11.475 -4.721 -26.404 1.00 98.56 90 LEU A O 1
ATOM 678 N N . ILE A 1 91 ? 10.939 -5.933 -28.221 1.00 98.44 91 ILE A N 1
ATOM 679 C CA . ILE A 1 91 ? 11.700 -7.133 -27.846 1.00 98.44 91 ILE A CA 1
ATOM 680 C C . ILE A 1 91 ? 12.580 -7.534 -29.025 1.00 98.44 91 ILE A C 1
ATOM 682 O O . ILE A 1 91 ? 12.067 -7.771 -30.116 1.00 98.44 91 ILE A O 1
ATOM 686 N N . ASP A 1 92 ? 13.894 -7.626 -28.806 1.00 97.94 92 ASP A N 1
ATOM 687 C CA . ASP A 1 92 ? 14.888 -7.889 -29.861 1.00 97.94 92 ASP A CA 1
ATOM 688 C C . ASP A 1 92 ? 14.683 -6.974 -31.094 1.00 97.94 92 ASP A C 1
ATOM 690 O O . ASP A 1 92 ? 14.654 -7.433 -32.235 1.00 97.94 92 ASP A O 1
ATOM 694 N N . ASP A 1 93 ? 14.470 -5.676 -30.840 1.00 96.56 93 ASP A N 1
ATOM 695 C CA . ASP A 1 93 ? 14.205 -4.617 -31.832 1.00 96.56 93 ASP A CA 1
ATOM 696 C C . ASP A 1 93 ? 12.890 -4.764 -32.631 1.00 96.56 93 ASP A C 1
ATOM 698 O O . ASP A 1 93 ? 12.599 -3.954 -33.514 1.00 96.56 93 ASP A O 1
ATOM 702 N N . ARG A 1 94 ? 12.050 -5.758 -32.311 1.00 97.88 94 ARG A N 1
ATOM 703 C CA . ARG A 1 94 ? 10.696 -5.896 -32.860 1.00 97.88 94 ARG A CA 1
ATOM 704 C C . ARG A 1 94 ? 9.697 -5.111 -32.016 1.00 97.88 94 ARG A C 1
ATOM 706 O O . ARG A 1 94 ? 9.611 -5.340 -30.815 1.00 97.88 94 ARG A O 1
ATOM 713 N N . ASP A 1 95 ? 8.901 -4.272 -32.670 1.00 97.19 95 ASP A N 1
ATOM 714 C CA . ASP A 1 95 ? 7.804 -3.513 -32.060 1.00 97.19 95 ASP A CA 1
ATOM 715 C C . ASP A 1 95 ? 6.572 -4.403 -31.788 1.00 97.19 95 ASP A C 1
ATOM 717 O O . ASP A 1 95 ? 6.120 -5.145 -32.669 1.00 97.19 95 ASP A O 1
ATOM 721 N N . PHE A 1 96 ? 6.054 -4.338 -30.560 1.00 97.38 96 PHE A N 1
ATOM 722 C CA . PHE A 1 96 ? 4.843 -5.016 -30.079 1.00 97.38 96 PHE A CA 1
ATOM 723 C C . PHE A 1 96 ? 3.644 -4.061 -29.944 1.00 97.38 96 PHE A C 1
ATOM 725 O O . PHE A 1 96 ? 2.611 -4.432 -29.386 1.00 97.38 96 PHE A O 1
ATOM 732 N N . GLY A 1 97 ? 3.753 -2.855 -30.501 1.00 94.62 97 GLY A N 1
ATOM 733 C CA . GLY A 1 97 ? 2.676 -1.880 -30.575 1.00 94.62 97 GLY A CA 1
ATOM 734 C C . GLY A 1 97 ? 2.631 -0.928 -29.385 1.00 94.62 97 GLY A C 1
ATOM 735 O O . GLY A 1 97 ? 3.400 -1.032 -28.425 1.00 94.62 97 GLY A O 1
ATOM 736 N N . ALA A 1 98 ? 1.712 0.032 -29.488 1.00 96.69 98 ALA A N 1
ATOM 737 C CA . ALA A 1 98 ? 1.472 1.016 -28.446 1.00 96.69 98 ALA A CA 1
ATOM 738 C C . ALA A 1 98 ? 0.864 0.368 -27.193 1.00 96.69 98 ALA A C 1
ATOM 740 O O . ALA A 1 98 ? 0.124 -0.612 -27.280 1.00 96.69 98 ALA A O 1
ATOM 741 N N . LEU A 1 99 ? 1.189 0.937 -26.038 1.00 98.06 99 LEU A N 1
ATOM 742 C CA . LEU A 1 99 ? 0.612 0.586 -24.747 1.00 98.06 99 LEU A CA 1
ATOM 743 C C . LEU A 1 99 ? -0.612 1.460 -24.459 1.00 98.06 99 LEU A C 1
ATOM 745 O O . LEU A 1 99 ? -0.663 2.622 -24.869 1.00 98.06 99 LEU A O 1
ATOM 749 N N . ASP A 1 100 ? -1.564 0.928 -23.697 1.00 95.31 100 ASP A N 1
ATOM 750 C CA . ASP A 1 100 ? -2.742 1.681 -23.268 1.00 95.31 100 ASP A CA 1
ATOM 751 C C . ASP A 1 100 ? -2.370 2.642 -22.135 1.00 95.31 100 ASP A C 1
ATOM 753 O O . ASP A 1 100 ? -1.861 2.203 -21.105 1.00 95.31 100 ASP A O 1
ATOM 757 N N . ALA A 1 101 ? -2.691 3.930 -22.249 1.00 95.19 101 ALA A N 1
ATOM 758 C CA . ALA A 1 101 ? -2.622 4.827 -21.095 1.00 95.19 101 ALA A CA 1
ATOM 759 C C . ALA A 1 101 ? -3.644 4.384 -20.029 1.00 95.19 101 ALA A C 1
ATOM 761 O O . ALA A 1 101 ? -4.839 4.255 -20.309 1.00 95.19 101 ALA A O 1
ATOM 762 N N . LEU A 1 102 ? -3.169 4.119 -18.812 1.00 93.44 102 LEU A N 1
ATOM 763 C CA . LEU A 1 102 ? -4.004 3.769 -17.661 1.00 93.44 102 LEU A CA 1
ATOM 764 C C . LEU A 1 102 ? -4.397 5.021 -16.870 1.00 93.44 102 LEU A C 1
ATOM 766 O O . LEU A 1 102 ? -5.541 5.148 -16.437 1.00 93.44 102 LEU A O 1
ATOM 770 N N . ASP A 1 103 ? -3.434 5.923 -16.704 1.00 93.19 103 ASP A N 1
ATOM 771 C CA . ASP A 1 103 ? -3.560 7.257 -16.125 1.00 93.19 103 ASP A CA 1
ATOM 772 C C . ASP A 1 103 ? -2.458 8.164 -16.707 1.00 93.19 103 ASP A C 1
ATOM 774 O O . ASP A 1 103 ? -1.768 7.770 -17.648 1.00 93.19 103 ASP A O 1
ATOM 778 N N . ASP A 1 104 ? -2.285 9.366 -16.152 1.00 89.12 104 ASP A N 1
ATOM 779 C CA . ASP A 1 104 ? -1.324 10.373 -16.632 1.00 89.12 104 ASP A CA 1
ATOM 780 C C . ASP A 1 104 ? 0.151 9.919 -16.570 1.00 89.12 104 ASP A C 1
ATOM 782 O O . ASP A 1 104 ? 1.020 10.543 -17.176 1.00 89.12 104 ASP A O 1
ATOM 786 N N . SER A 1 105 ? 0.455 8.843 -15.840 1.00 92.00 105 SER A N 1
ATOM 787 C CA . SER A 1 105 ? 1.822 8.395 -15.546 1.00 92.00 105 SER A CA 1
ATOM 788 C C . SER A 1 105 ? 2.086 6.909 -15.815 1.00 92.00 105 SER A C 1
ATOM 790 O O . SER A 1 105 ? 3.245 6.492 -15.874 1.00 92.00 105 SER A O 1
ATOM 792 N N . HIS A 1 106 ? 1.040 6.106 -16.019 1.00 96.44 106 HIS A N 1
ATOM 793 C CA . HIS A 1 106 ? 1.137 4.657 -16.174 1.00 96.44 106 HIS A CA 1
ATOM 794 C C . HIS A 1 106 ? 0.565 4.166 -17.500 1.00 96.44 106 HIS A C 1
ATOM 796 O O . HIS A 1 106 ? -0.511 4.579 -17.930 1.00 96.44 106 HIS A O 1
ATOM 802 N N . PHE A 1 107 ? 1.237 3.176 -18.087 1.00 98.25 107 PHE A N 1
ATOM 803 C CA . PHE A 1 107 ? 0.804 2.511 -19.311 1.00 98.25 107 PHE A CA 1
ATOM 804 C C . PHE A 1 107 ? 0.623 1.013 -19.063 1.00 98.25 107 PHE A C 1
ATOM 806 O O . PHE A 1 107 ? 1.499 0.349 -18.506 1.00 98.25 107 PHE A O 1
ATOM 813 N N . ARG A 1 108 ? -0.521 0.465 -19.459 1.00 98.19 108 ARG A N 1
ATOM 814 C CA . ARG A 1 108 ? -0.866 -0.949 -19.320 1.00 98.19 108 ARG A CA 1
ATOM 815 C C . ARG A 1 108 ? -0.466 -1.714 -20.579 1.00 98.19 108 ARG A C 1
ATOM 817 O O . ARG A 1 108 ? -0.723 -1.264 -21.692 1.00 98.19 108 ARG A O 1
ATOM 824 N N . LEU A 1 109 ? 0.121 -2.891 -20.379 1.00 98.69 109 LEU A N 1
ATOM 825 C CA . LEU A 1 109 ? 0.334 -3.868 -21.441 1.00 98.69 109 LEU A CA 1
ATOM 826 C C . LEU A 1 109 ? -0.921 -4.734 -21.582 1.00 98.69 109 LEU A C 1
ATOM 828 O O . LEU A 1 109 ? -1.500 -5.162 -20.579 1.00 98.69 109 LEU A O 1
ATOM 832 N N . ASP A 1 110 ? -1.315 -5.040 -22.815 1.00 97.81 110 ASP A N 1
ATOM 833 C CA . ASP A 1 110 ? -2.350 -6.042 -23.071 1.00 97.81 110 ASP A CA 1
ATOM 834 C C . ASP A 1 110 ? -1.857 -7.478 -22.766 1.00 97.81 110 ASP A C 1
ATOM 836 O O . ASP A 1 110 ? -0.732 -7.702 -22.299 1.00 97.81 110 ASP A O 1
ATOM 840 N N . SER A 1 111 ? -2.714 -8.479 -22.986 1.00 96.12 111 SER A N 1
ATOM 841 C CA . SER A 1 111 ? -2.393 -9.882 -22.690 1.00 96.12 111 SER A CA 1
ATOM 842 C C . SER A 1 111 ? -1.262 -10.444 -23.565 1.00 96.12 111 SER A C 1
ATOM 844 O O . SER A 1 111 ? -0.398 -11.175 -23.060 1.00 96.12 111 SER A O 1
ATOM 846 N N . ASP A 1 112 ? -1.215 -10.069 -24.846 1.00 97.25 112 ASP A N 1
ATOM 847 C CA . ASP A 1 112 ? -0.200 -10.533 -25.794 1.00 97.25 112 ASP A CA 1
ATOM 848 C C . ASP A 1 112 ? 1.154 -9.885 -25.482 1.00 97.25 112 ASP A C 1
ATOM 850 O O . ASP A 1 112 ? 2.176 -10.572 -25.394 1.00 97.25 112 ASP A O 1
ATOM 854 N N . GLN A 1 113 ? 1.159 -8.577 -25.215 1.00 98.50 113 GLN A N 1
ATOM 855 C CA . GLN A 1 113 ? 2.323 -7.808 -24.779 1.00 98.50 113 GLN A CA 1
ATOM 856 C C . GLN A 1 113 ? 2.858 -8.310 -23.433 1.00 98.50 113 GLN A C 1
ATOM 858 O O . GLN A 1 113 ? 4.066 -8.502 -23.281 1.00 98.50 113 GLN A O 1
ATOM 863 N N . THR A 1 114 ? 1.980 -8.590 -22.464 1.00 98.31 114 THR A N 1
ATOM 864 C CA . THR A 1 114 ? 2.374 -9.148 -21.158 1.00 98.31 114 THR A CA 1
ATOM 865 C C . THR A 1 114 ? 3.010 -10.530 -21.320 1.00 98.31 114 THR A C 1
ATOM 867 O O . THR A 1 114 ? 4.049 -10.817 -20.719 1.00 98.31 114 THR A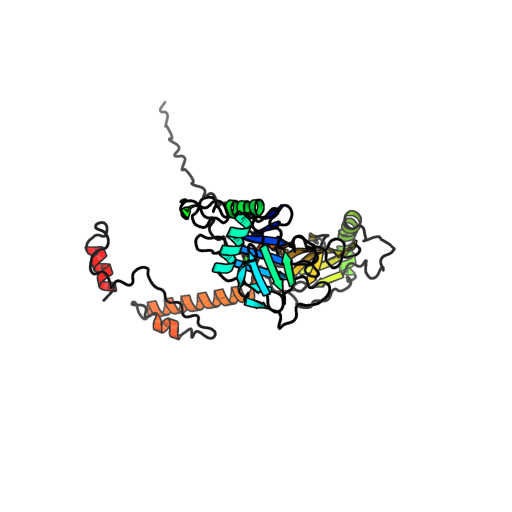 O 1
ATOM 870 N N . THR A 1 115 ? 2.435 -11.379 -22.175 1.00 96.56 115 THR A N 1
ATOM 871 C CA . THR A 1 115 ? 2.987 -12.706 -22.482 1.00 96.56 115 THR A CA 1
ATOM 872 C C . THR A 1 115 ? 4.348 -12.599 -23.167 1.00 96.56 115 THR A C 1
ATOM 874 O O . THR A 1 115 ? 5.283 -13.314 -22.795 1.00 96.56 115 THR A O 1
ATOM 877 N N . ALA A 1 116 ? 4.491 -11.691 -24.135 1.00 98.06 116 ALA A N 1
ATOM 878 C CA . ALA A 1 116 ? 5.745 -11.453 -24.837 1.00 98.06 116 ALA A CA 1
ATOM 879 C C . ALA A 1 116 ? 6.839 -10.938 -23.889 1.00 98.06 116 ALA A C 1
ATOM 881 O O . ALA A 1 116 ? 7.959 -11.456 -23.903 1.00 98.06 116 ALA A O 1
ATOM 882 N N . LEU A 1 117 ? 6.507 -9.987 -23.009 1.00 98.50 117 LEU A N 1
ATOM 883 C CA . LEU A 1 117 ? 7.413 -9.484 -21.979 1.00 98.50 117 LEU A CA 1
ATOM 884 C C . LEU A 1 117 ? 7.885 -10.613 -21.051 1.00 98.50 117 LEU A C 1
ATOM 886 O O . LEU A 1 117 ? 9.085 -10.760 -20.816 1.00 98.50 117 LEU A O 1
ATOM 890 N N . LEU A 1 118 ? 6.967 -11.449 -20.559 1.00 97.81 118 LEU A N 1
ATOM 891 C CA . LEU A 1 118 ? 7.306 -12.577 -19.688 1.00 97.81 118 LEU A CA 1
ATOM 892 C C . LEU A 1 118 ? 8.243 -13.580 -20.382 1.00 97.81 118 LEU A C 1
ATOM 894 O O . LEU A 1 118 ? 9.227 -14.037 -19.791 1.00 97.81 118 LEU A O 1
ATOM 898 N N . GLN A 1 119 ? 7.978 -13.899 -21.651 1.00 95.81 119 GLN A N 1
ATOM 899 C CA . GLN A 1 119 ? 8.856 -14.755 -22.451 1.00 95.81 119 GLN A CA 1
ATOM 900 C C . GLN A 1 119 ? 10.236 -14.121 -22.650 1.00 95.81 119 GLN A C 1
ATOM 902 O O . GLN A 1 119 ? 11.247 -14.826 -22.581 1.00 95.81 119 GLN A O 1
ATOM 907 N N . ALA A 1 120 ? 10.302 -12.810 -22.878 1.00 97.88 120 ALA A N 1
ATOM 908 C CA . ALA A 1 120 ? 11.561 -12.093 -23.025 1.00 97.88 120 ALA A CA 1
ATOM 909 C C . ALA A 1 120 ? 12.386 -12.120 -21.730 1.00 97.88 120 ALA A C 1
ATOM 911 O O . ALA A 1 120 ? 13.572 -12.447 -21.780 1.00 97.88 120 ALA A O 1
ATOM 912 N N . LEU A 1 121 ? 11.753 -11.897 -20.572 1.00 97.44 121 LEU A N 1
ATOM 913 C CA . LEU A 1 121 ? 12.396 -11.984 -19.255 1.00 97.44 121 LEU A CA 1
ATOM 914 C C . LEU A 1 121 ? 12.915 -13.396 -18.964 1.00 97.44 121 LEU A C 1
ATOM 916 O O . LEU A 1 121 ? 14.045 -13.569 -18.505 1.00 97.44 121 LEU A O 1
ATOM 920 N N . THR A 1 122 ? 12.113 -14.415 -19.279 1.00 91.94 122 THR A N 1
ATOM 921 C CA . THR A 1 122 ? 12.467 -15.827 -19.071 1.00 91.94 122 THR A CA 1
ATOM 922 C C . THR A 1 122 ? 13.692 -16.228 -19.888 1.00 91.94 122 THR A C 1
ATOM 924 O O . THR A 1 122 ? 14.577 -16.919 -19.375 1.00 91.94 122 THR A O 1
ATOM 927 N N . ASN A 1 123 ? 13.754 -15.761 -21.138 1.00 92.81 123 ASN A N 1
ATOM 928 C CA . ASN A 1 123 ? 14.803 -16.085 -22.103 1.00 92.81 123 ASN A CA 1
ATOM 929 C C . ASN A 1 123 ? 15.964 -15.076 -22.121 1.00 92.81 123 ASN A C 1
ATOM 931 O O . ASN A 1 123 ? 16.848 -15.207 -22.963 1.00 92.81 123 ASN A O 1
ATOM 935 N N . GLN A 1 124 ? 15.965 -14.085 -21.220 1.00 92.94 124 GLN A N 1
ATOM 936 C CA . GLN A 1 124 ? 16.979 -13.023 -21.139 1.00 92.94 124 GLN A CA 1
ATOM 937 C C . GLN A 1 124 ? 17.194 -12.280 -22.471 1.00 92.94 124 GLN A C 1
ATOM 939 O O . GLN A 1 124 ? 18.324 -11.995 -22.869 1.00 92.94 124 GLN A O 1
ATOM 944 N N . ARG A 1 125 ? 16.098 -11.993 -23.177 1.00 96.56 125 ARG A N 1
ATOM 945 C CA . ARG A 1 125 ? 16.105 -11.237 -24.438 1.00 96.56 125 ARG A CA 1
ATOM 946 C C . ARG A 1 125 ? 16.275 -9.740 -24.194 1.00 96.56 125 ARG A C 1
ATOM 948 O O . ARG A 1 125 ? 16.102 -9.262 -23.071 1.00 96.56 125 ARG A O 1
ATOM 955 N N . LYS A 1 126 ? 16.594 -8.988 -25.252 1.00 98.00 126 LYS A N 1
ATOM 956 C CA . LYS A 1 126 ? 16.655 -7.524 -25.178 1.00 98.00 126 LYS A CA 1
ATOM 957 C C . LYS A 1 126 ? 15.229 -6.982 -25.051 1.00 98.00 126 LYS A C 1
ATOM 959 O O . LYS A 1 126 ? 14.400 -7.276 -25.907 1.00 98.00 126 LYS A O 1
ATOM 964 N N . ILE A 1 127 ? 14.962 -6.199 -24.006 1.00 98.69 127 ILE A N 1
ATOM 965 C CA . ILE A 1 127 ? 13.661 -5.568 -23.747 1.00 98.69 127 ILE A CA 1
ATOM 966 C C . ILE A 1 127 ? 13.871 -4.061 -23.646 1.00 98.69 127 ILE A C 1
ATOM 968 O O . ILE A 1 127 ? 14.677 -3.594 -22.838 1.00 98.69 127 ILE A O 1
ATOM 972 N N . GLU A 1 128 ? 13.127 -3.304 -24.438 1.00 98.38 128 GLU A N 1
ATOM 973 C CA . GLU A 1 128 ? 13.088 -1.848 -24.375 1.00 98.38 128 GLU A CA 1
ATOM 974 C C . GLU A 1 128 ? 11.637 -1.388 -24.342 1.00 98.38 128 GLU A C 1
ATOM 976 O O . GLU A 1 128 ? 10.778 -1.950 -25.018 1.00 98.38 128 GLU A O 1
ATOM 981 N N . PHE A 1 129 ? 11.373 -0.340 -23.576 1.00 98.50 129 PHE A N 1
ATOM 982 C CA . PHE A 1 129 ? 10.172 0.457 -23.758 1.00 98.50 129 PHE A CA 1
ATOM 983 C C . PHE A 1 129 ? 10.545 1.721 -24.508 1.00 98.50 129 PHE A C 1
ATOM 985 O O . PHE A 1 129 ? 11.645 2.244 -24.313 1.00 98.50 129 PHE A O 1
ATOM 992 N N . THR A 1 130 ? 9.644 2.227 -25.343 1.00 97.88 130 THR A N 1
ATOM 993 C CA . THR A 1 130 ? 9.774 3.598 -25.831 1.00 97.88 130 THR A CA 1
ATOM 994 C C . THR A 1 130 ? 8.840 4.528 -25.088 1.00 97.88 130 THR A C 1
ATOM 996 O O . THR A 1 130 ? 7.750 4.119 -24.700 1.00 97.88 130 THR A O 1
ATOM 999 N N . LEU A 1 131 ? 9.271 5.774 -24.909 1.00 97.25 131 LEU A N 1
ATOM 1000 C CA . LEU A 1 131 ? 8.417 6.899 -24.546 1.00 97.25 131 LEU A CA 1
ATOM 1001 C C . LEU A 1 131 ? 8.694 8.020 -25.548 1.00 97.25 131 LEU A C 1
ATOM 1003 O O . LEU A 1 131 ? 9.818 8.513 -25.621 1.00 97.25 131 LEU A O 1
ATOM 1007 N N . ASN A 1 132 ? 7.708 8.387 -26.367 1.00 94.94 132 ASN A N 1
ATOM 1008 C CA . ASN A 1 132 ? 7.851 9.396 -27.428 1.00 94.94 132 ASN A CA 1
ATOM 1009 C C . ASN A 1 132 ? 9.062 9.145 -28.352 1.00 94.94 132 ASN A C 1
ATOM 1011 O O . ASN A 1 132 ? 9.766 10.069 -28.759 1.00 94.94 132 ASN A O 1
ATOM 1015 N N . GLY A 1 133 ? 9.323 7.870 -28.661 1.00 92.12 133 GLY A N 1
ATOM 1016 C CA . GLY A 1 133 ? 10.443 7.429 -29.499 1.00 92.12 133 GLY A CA 1
ATOM 1017 C C . GLY A 1 133 ? 11.796 7.317 -28.784 1.00 92.12 133 GLY A C 1
ATOM 1018 O O . GLY A 1 133 ? 12.755 6.838 -29.386 1.00 92.12 133 GLY A O 1
ATOM 1019 N N . GLN A 1 134 ? 11.907 7.705 -27.510 1.00 96.12 134 GLN A N 1
ATOM 1020 C CA . GLN A 1 134 ? 13.112 7.463 -26.714 1.00 96.12 134 GLN A CA 1
ATOM 1021 C C . GLN A 1 134 ? 13.146 6.012 -26.233 1.00 96.12 134 GLN A C 1
ATOM 1023 O O . GLN A 1 134 ? 12.229 5.581 -25.548 1.00 96.12 134 GLN A O 1
ATOM 1028 N N . HIS A 1 135 ? 14.223 5.285 -26.537 1.00 97.31 135 HIS A N 1
ATOM 1029 C CA . HIS A 1 135 ? 14.417 3.894 -26.120 1.00 97.31 135 HIS A CA 1
ATOM 1030 C C . HIS A 1 135 ? 14.971 3.811 -24.692 1.00 97.31 135 HIS A C 1
ATOM 1032 O O . HIS A 1 135 ? 16.024 4.378 -24.391 1.00 97.31 135 HIS A O 1
ATOM 1038 N N . LEU A 1 136 ? 14.267 3.081 -23.829 1.00 97.81 136 LEU A N 1
ATOM 1039 C CA . LEU A 1 136 ? 14.557 2.922 -22.408 1.00 97.81 136 LEU A CA 1
ATOM 1040 C C . LEU A 1 136 ? 14.672 1.419 -22.089 1.00 97.81 136 LEU A C 1
ATOM 1042 O O . LEU A 1 136 ? 13.656 0.718 -22.029 1.00 97.81 136 LEU A O 1
ATOM 1046 N N . PRO A 1 137 ? 15.897 0.885 -21.938 1.00 98.12 137 PRO A N 1
ATOM 1047 C CA . PRO A 1 137 ? 16.113 -0.546 -21.753 1.00 98.12 137 PRO A CA 1
ATOM 1048 C C . PRO A 1 137 ? 15.694 -1.022 -20.360 1.00 98.12 137 PRO A C 1
ATOM 1050 O O . PRO A 1 137 ? 16.147 -0.491 -19.344 1.00 98.12 137 PRO A O 1
ATOM 1053 N N . LEU A 1 138 ? 14.895 -2.092 -20.308 1.00 98.56 138 LEU A N 1
ATOM 1054 C CA . LEU A 1 138 ? 14.548 -2.790 -19.069 1.00 98.56 138 LEU A CA 1
ATOM 1055 C C . LEU A 1 138 ? 15.641 -3.812 -18.725 1.00 98.56 138 LEU A C 1
ATOM 1057 O O . LEU A 1 138 ? 16.018 -4.638 -19.561 1.00 98.56 138 LEU A O 1
ATOM 1061 N N . SER A 1 139 ? 16.131 -3.815 -17.483 1.00 98.00 139 SER A N 1
ATOM 1062 C CA . SER A 1 139 ? 17.069 -4.850 -17.044 1.00 98.00 139 SER A CA 1
ATOM 1063 C C . SER A 1 139 ? 16.354 -6.188 -16.856 1.00 98.00 139 SER A C 1
ATOM 1065 O O . SER A 1 139 ? 15.303 -6.258 -16.227 1.00 98.00 139 SER A O 1
ATOM 1067 N N . SER A 1 140 ? 16.953 -7.283 -17.331 1.00 97.38 140 SER A N 1
ATOM 1068 C CA . SER A 1 140 ? 16.521 -8.654 -16.994 1.00 97.38 140 SER A CA 1
ATOM 1069 C C . SER A 1 140 ? 17.286 -9.243 -15.798 1.00 97.38 140 SER A C 1
ATOM 1071 O O . SER A 1 140 ? 17.096 -10.405 -15.438 1.00 97.38 140 SER A O 1
ATOM 1073 N N . ALA A 1 141 ? 18.196 -8.487 -15.179 1.00 98.06 141 ALA A N 1
ATOM 1074 C CA . ALA A 1 141 ? 19.059 -9.017 -14.133 1.00 98.06 141 ALA A CA 1
ATOM 1075 C C . ALA A 1 141 ? 18.278 -9.238 -12.826 1.00 98.06 141 ALA A C 1
ATOM 1077 O O . ALA A 1 141 ? 17.902 -8.284 -12.154 1.00 98.06 141 ALA A O 1
ATOM 1078 N N . GLY A 1 142 ? 18.092 -10.504 -12.438 1.00 97.81 142 GLY A N 1
ATOM 1079 C CA . GLY A 1 142 ? 17.360 -10.890 -11.223 1.00 97.81 142 GLY A CA 1
ATOM 1080 C C . GLY A 1 142 ? 15.880 -11.222 -11.442 1.00 97.81 142 GLY A C 1
ATOM 1081 O O . GLY A 1 142 ? 15.216 -11.675 -10.508 1.00 97.81 142 GLY A O 1
ATOM 1082 N N . SER A 1 143 ? 15.363 -11.040 -12.666 1.00 98.06 143 SER A N 1
ATOM 1083 C CA . SER A 1 143 ? 13.950 -11.280 -12.985 1.00 98.06 143 SER A CA 1
ATOM 1084 C C . SER A 1 143 ? 13.550 -12.736 -12.750 1.00 98.06 143 SER A C 1
ATOM 1086 O O . SER A 1 143 ? 12.511 -13.002 -12.158 1.00 98.06 143 SER A O 1
ATOM 1088 N N . ARG A 1 144 ? 14.395 -13.697 -13.141 1.00 97.75 144 ARG A N 1
ATOM 1089 C CA . ARG A 1 144 ? 14.120 -15.131 -12.971 1.00 97.75 144 ARG A CA 1
ATOM 1090 C C . ARG A 1 144 ? 14.025 -15.528 -11.496 1.00 97.75 144 ARG A C 1
ATOM 1092 O O . ARG A 1 144 ? 13.136 -16.273 -11.111 1.00 97.75 144 ARG A O 1
ATOM 1099 N N . GLU A 1 145 ? 14.906 -15.028 -10.642 1.00 98.06 145 GLU A N 1
ATOM 1100 C CA . GLU A 1 145 ? 14.863 -15.327 -9.211 1.00 98.06 145 GLU A CA 1
ATOM 1101 C C . GLU A 1 145 ? 13.599 -14.755 -8.554 1.00 98.06 145 GLU A C 1
ATOM 1103 O O . GLU A 1 145 ? 12.970 -15.420 -7.731 1.00 98.06 145 GLU A O 1
ATOM 1108 N N . VAL A 1 146 ? 13.197 -13.544 -8.949 1.00 98.44 146 VAL A N 1
ATOM 1109 C CA . VAL A 1 146 ? 11.969 -12.894 -8.474 1.00 98.44 146 VAL A CA 1
ATOM 1110 C C . VAL A 1 146 ? 10.713 -13.624 -8.960 1.00 98.44 146 VAL A C 1
ATOM 1112 O O . VAL A 1 146 ? 9.862 -13.972 -8.139 1.00 98.44 146 VAL A O 1
ATOM 1115 N N . LEU A 1 147 ? 10.612 -13.921 -10.258 1.00 98.31 147 LEU A N 1
ATOM 1116 C CA . LEU A 1 147 ? 9.462 -14.613 -10.850 1.00 98.31 147 LEU A CA 1
ATOM 1117 C C . LEU A 1 147 ? 9.328 -16.049 -10.325 1.00 98.31 147 LEU A C 1
ATOM 1119 O O . LEU A 1 147 ? 8.231 -16.479 -9.978 1.00 98.31 147 LEU A O 1
ATOM 1123 N N . GLY A 1 148 ? 10.443 -16.766 -10.165 1.00 97.81 148 GLY A N 1
ATOM 1124 C CA . GLY A 1 148 ? 10.440 -18.103 -9.572 1.00 97.81 148 GLY A CA 1
ATOM 1125 C C . GLY A 1 148 ? 9.989 -18.088 -8.111 1.00 97.81 148 GLY A C 1
ATOM 1126 O O . GLY A 1 148 ? 9.242 -18.965 -7.678 1.00 97.81 148 GLY A O 1
ATOM 1127 N N . LYS A 1 149 ? 10.373 -17.059 -7.343 1.00 98.19 149 LYS A N 1
ATOM 1128 C CA . LYS A 1 149 ? 9.914 -16.900 -5.956 1.00 98.19 149 LYS A CA 1
ATOM 1129 C C . LYS A 1 149 ? 8.426 -16.549 -5.870 1.00 98.19 149 LYS A C 1
ATOM 1131 O O . LYS A 1 149 ? 7.754 -17.002 -4.943 1.00 98.19 149 LYS A O 1
ATOM 1136 N N . MET A 1 150 ? 7.912 -15.786 -6.833 1.00 98.25 150 MET A N 1
ATOM 1137 C CA . MET A 1 150 ? 6.486 -15.489 -6.965 1.00 98.25 150 MET A CA 1
ATOM 1138 C C . MET A 1 150 ? 5.672 -16.761 -7.245 1.00 98.25 150 MET A C 1
ATOM 1140 O O . MET A 1 150 ? 4.695 -17.018 -6.539 1.00 98.25 150 MET A O 1
ATOM 1144 N N . ASP A 1 151 ? 6.107 -17.595 -8.195 1.00 97.38 151 ASP A N 1
ATOM 1145 C CA . ASP A 1 151 ? 5.485 -18.901 -8.455 1.00 97.38 151 ASP A CA 1
ATOM 1146 C C . ASP A 1 151 ? 5.548 -19.817 -7.233 1.00 97.38 151 ASP A C 1
ATOM 1148 O O . ASP A 1 151 ? 4.542 -20.422 -6.870 1.00 97.38 151 ASP A O 1
ATOM 1152 N N . ALA A 1 152 ? 6.695 -19.890 -6.555 1.00 96.94 152 ALA A N 1
ATOM 1153 C CA . ALA A 1 152 ? 6.853 -20.733 -5.374 1.00 96.94 152 ALA A CA 1
ATOM 1154 C C . ALA A 1 152 ? 5.897 -20.327 -4.239 1.00 96.94 152 ALA A C 1
ATOM 1156 O O . ALA A 1 152 ? 5.272 -21.188 -3.619 1.00 96.94 152 ALA A O 1
ATOM 1157 N N . PHE A 1 153 ? 5.741 -19.024 -3.980 1.00 97.06 153 PHE A N 1
ATOM 1158 C CA . PHE A 1 153 ? 4.822 -18.537 -2.950 1.00 97.06 153 PHE A CA 1
ATOM 1159 C C . PHE A 1 153 ? 3.359 -18.821 -3.298 1.00 97.06 153 PHE A C 1
ATOM 1161 O O . PHE A 1 153 ? 2.605 -19.295 -2.449 1.00 97.06 153 PHE A O 1
ATOM 1168 N N . GLN A 1 154 ? 2.972 -18.593 -4.556 1.00 96.94 154 GLN A N 1
ATOM 1169 C CA . GLN A 1 154 ? 1.618 -18.871 -5.039 1.00 96.94 154 GLN A CA 1
ATOM 1170 C C . GLN A 1 154 ? 1.380 -20.356 -5.353 1.00 96.94 154 GLN A C 1
ATOM 1172 O O . GLN A 1 154 ? 0.269 -20.720 -5.730 1.00 96.94 154 GLN A O 1
ATOM 1177 N N . ARG A 1 155 ? 2.391 -21.215 -5.150 1.00 96.19 155 ARG A N 1
ATOM 1178 C CA . ARG A 1 155 ? 2.368 -22.665 -5.407 1.00 96.19 155 ARG A CA 1
ATOM 1179 C C . ARG A 1 155 ? 2.022 -23.016 -6.856 1.00 96.19 155 ARG A C 1
ATOM 1181 O O . ARG A 1 155 ? 1.236 -23.916 -7.120 1.00 96.19 155 ARG A O 1
ATOM 1188 N N . ARG A 1 156 ? 2.631 -22.282 -7.783 1.00 95.94 156 ARG A N 1
ATOM 1189 C CA . ARG A 1 156 ? 2.424 -22.390 -9.234 1.00 95.94 156 ARG A CA 1
ATOM 1190 C C . ARG A 1 156 ? 3.612 -23.000 -9.976 1.00 95.94 156 ARG A C 1
ATOM 1192 O O . ARG A 1 156 ? 3.564 -23.168 -11.183 1.00 95.94 156 ARG A O 1
ATOM 1199 N N . THR A 1 157 ? 4.702 -23.340 -9.292 1.00 95.44 157 THR A N 1
ATOM 1200 C CA . THR A 1 157 ? 5.840 -24.004 -9.945 1.00 95.44 157 THR A CA 1
ATOM 1201 C C . THR A 1 157 ? 5.392 -25.324 -10.577 1.00 95.44 157 THR A C 1
ATOM 1203 O O . THR A 1 157 ? 4.873 -26.191 -9.877 1.00 95.44 157 THR A O 1
ATOM 1206 N N . GLY A 1 158 ? 5.610 -25.486 -11.883 1.00 94.38 158 GLY A N 1
ATOM 1207 C CA . GLY A 1 158 ? 5.212 -26.677 -12.631 1.00 94.38 158 GLY A CA 1
ATOM 1208 C C . GLY A 1 158 ? 3.765 -26.689 -13.132 1.00 94.38 158 GLY A C 1
ATOM 1209 O O . GLY A 1 158 ? 3.401 -27.657 -13.795 1.00 94.38 158 GLY A O 1
ATOM 1210 N N . THR A 1 159 ? 2.942 -25.668 -12.860 1.00 94.69 159 THR A N 1
ATOM 1211 C CA . THR A 1 159 ? 1.591 -25.564 -13.448 1.00 94.69 159 THR A CA 1
ATOM 1212 C C . THR A 1 159 ? 1.662 -25.081 -14.896 1.00 94.69 159 THR A C 1
ATOM 1214 O O . THR A 1 159 ? 2.690 -24.566 -15.351 1.00 94.69 159 THR A O 1
ATOM 1217 N N . ALA A 1 160 ? 0.565 -25.215 -15.642 1.00 92.31 160 ALA A N 1
ATOM 1218 C CA . ALA A 1 160 ? 0.498 -24.746 -17.029 1.00 92.31 160 ALA A CA 1
ATOM 1219 C C . ALA A 1 160 ? 0.707 -23.222 -17.157 1.00 92.31 160 ALA A C 1
AT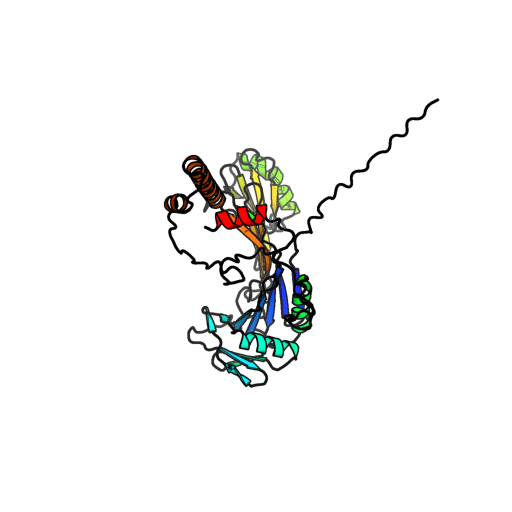OM 1221 O O . ALA A 1 160 ? 1.218 -22.726 -18.168 1.00 92.31 160 ALA A O 1
ATOM 1222 N N . ASP A 1 161 ? 0.342 -22.474 -16.116 1.00 90.62 161 ASP A N 1
ATOM 1223 C CA . ASP A 1 161 ? 0.402 -21.016 -16.054 1.00 90.62 161 ASP A CA 1
ATOM 1224 C C . ASP A 1 161 ? 1.507 -20.465 -15.132 1.00 90.62 161 ASP A C 1
ATOM 1226 O O . ASP A 1 161 ? 1.515 -19.274 -14.793 1.00 90.62 161 ASP A O 1
ATOM 1230 N N . ALA A 1 162 ? 2.479 -21.309 -14.768 1.00 94.62 162 ALA A N 1
ATOM 1231 C CA . ALA A 1 162 ? 3.709 -20.869 -14.122 1.00 94.62 162 ALA A CA 1
ATOM 1232 C C . ALA A 1 162 ? 4.395 -19.769 -14.952 1.00 94.62 162 ALA A C 1
ATOM 1234 O O . ALA A 1 162 ? 4.375 -19.778 -16.188 1.00 94.62 162 ALA A O 1
ATOM 1235 N N . LEU A 1 163 ? 5.033 -18.814 -14.279 1.00 95.31 163 LEU A N 1
ATOM 1236 C CA . LEU A 1 163 ? 5.738 -17.714 -14.930 1.00 95.31 163 LEU A CA 1
ATOM 1237 C C . LEU A 1 163 ? 7.040 -18.177 -15.590 1.00 95.31 163 LEU A C 1
ATOM 1239 O O . LEU A 1 163 ? 7.382 -17.674 -16.659 1.00 95.31 163 LEU A O 1
ATOM 1243 N N . LEU A 1 164 ? 7.747 -19.131 -14.975 1.00 91.31 164 LEU A N 1
ATOM 1244 C CA . LEU A 1 164 ? 9.020 -19.654 -15.490 1.00 91.31 164 LEU A CA 1
ATOM 1245 C C . LEU A 1 164 ? 8.943 -21.130 -15.872 1.00 91.31 164 LEU A C 1
ATOM 1247 O O . LEU A 1 164 ? 9.071 -21.485 -17.043 1.00 91.31 164 LEU A O 1
ATOM 1251 N N . ASP A 1 165 ? 8.749 -21.986 -14.874 1.00 89.44 165 ASP A N 1
ATOM 1252 C CA . ASP A 1 165 ? 8.866 -23.433 -15.019 1.00 89.44 165 ASP A CA 1
ATOM 1253 C C . ASP A 1 165 ? 7.477 -24.025 -15.259 1.00 89.44 165 ASP A C 1
ATOM 1255 O O . ASP A 1 165 ? 6.864 -24.599 -14.358 1.00 89.44 165 ASP A O 1
ATOM 1259 N N . LYS A 1 166 ? 6.957 -23.815 -16.474 1.00 92.81 166 LYS A N 1
ATOM 1260 C CA . LYS A 1 166 ? 5.661 -24.358 -16.901 1.00 92.81 166 LYS A CA 1
ATOM 1261 C C . LYS A 1 166 ? 5.703 -25.879 -16.985 1.00 92.81 166 LYS A C 1
ATOM 1263 O O . LYS A 1 166 ? 6.680 -26.447 -17.476 1.00 92.81 166 LYS A O 1
ATOM 1268 N N . GLY A 1 167 ? 4.624 -26.524 -16.565 1.00 92.06 167 GLY A N 1
ATOM 1269 C CA . GLY A 1 167 ? 4.475 -27.975 -16.610 1.00 92.06 167 GLY A CA 1
ATOM 1270 C C . GLY A 1 167 ? 3.016 -28.407 -16.717 1.00 92.06 167 GLY A C 1
ATOM 1271 O O . GLY A 1 167 ? 2.158 -27.637 -17.145 1.00 92.06 167 GLY A O 1
ATOM 1272 N N . ASP A 1 168 ? 2.757 -29.659 -16.363 1.00 92.75 168 ASP A N 1
ATOM 1273 C CA . ASP A 1 168 ? 1.454 -30.324 -16.420 1.00 92.75 168 ASP A CA 1
ATOM 1274 C C . ASP A 1 168 ? 0.830 -30.541 -15.031 1.00 92.75 168 ASP A C 1
ATOM 1276 O O . ASP A 1 168 ? -0.162 -31.263 -14.905 1.00 92.75 168 ASP A O 1
ATOM 1280 N N . ALA A 1 169 ? 1.387 -29.921 -13.982 1.00 89.31 169 ALA A N 1
ATOM 1281 C CA . ALA A 1 169 ? 0.785 -29.970 -12.658 1.00 89.31 169 ALA A CA 1
ATOM 1282 C C . ALA A 1 169 ? -0.592 -29.291 -12.682 1.00 89.31 169 ALA A C 1
ATOM 1284 O O . ALA A 1 169 ? -0.747 -28.202 -13.238 1.00 89.31 169 ALA A O 1
ATOM 1285 N N . GLY A 1 170 ? -1.580 -29.949 -12.072 1.00 86.19 170 GLY A N 1
ATOM 1286 C CA . GLY A 1 170 ? -2.935 -29.421 -11.957 1.00 86.19 170 GLY A CA 1
ATOM 1287 C C . GLY A 1 170 ? -3.044 -28.250 -10.979 1.00 86.19 170 GLY A C 1
ATOM 1288 O O . GLY A 1 170 ? -2.179 -28.029 -10.128 1.00 86.19 170 GLY A O 1
ATOM 1289 N N . ASP A 1 171 ? -4.165 -27.543 -11.071 1.00 88.56 171 ASP A N 1
ATOM 1290 C CA . ASP A 1 171 ? -4.410 -26.296 -10.344 1.00 88.56 171 ASP A CA 1
ATOM 1291 C C . ASP A 1 171 ? -4.764 -26.498 -8.858 1.00 88.56 171 ASP A C 1
ATOM 1293 O O . ASP A 1 171 ? -4.772 -25.542 -8.082 1.00 88.56 171 ASP A O 1
ATOM 1297 N N . ASP A 1 172 ? -4.989 -27.744 -8.427 1.00 86.31 172 ASP A N 1
ATOM 1298 C CA . ASP A 1 172 ? -5.433 -28.101 -7.069 1.00 86.31 172 ASP A CA 1
ATOM 1299 C C . ASP A 1 172 ? -4.460 -27.660 -5.962 1.00 86.31 172 ASP A C 1
ATOM 1301 O O . ASP A 1 172 ? -4.851 -27.469 -4.808 1.00 86.31 172 ASP A O 1
ATOM 1305 N N . ALA A 1 173 ? -3.173 -27.527 -6.294 1.00 87.19 173 ALA A N 1
ATOM 1306 C CA . ALA A 1 173 ? -2.129 -27.138 -5.350 1.00 87.19 173 ALA A CA 1
ATOM 1307 C C . ALA A 1 173 ? -1.884 -25.620 -5.292 1.00 87.19 173 ALA A C 1
ATOM 1309 O O . ALA A 1 173 ? -1.154 -25.168 -4.398 1.00 87.19 173 ALA A O 1
ATOM 1310 N N . ILE A 1 174 ? -2.484 -24.843 -6.206 1.00 94.69 174 ILE A N 1
ATOM 1311 C CA . ILE A 1 174 ? -2.333 -23.386 -6.268 1.00 94.69 174 ILE A CA 1
ATOM 1312 C C . ILE A 1 174 ? -2.842 -22.771 -4.965 1.00 94.69 174 ILE A C 1
ATOM 1314 O O . ILE A 1 174 ? -3.865 -23.169 -4.410 1.00 94.69 174 ILE A O 1
ATOM 1318 N N . LEU A 1 175 ? -2.113 -21.777 -4.457 1.00 95.00 175 LEU A N 1
ATOM 1319 C CA . LEU A 1 175 ? -2.505 -21.051 -3.257 1.00 95.00 175 LEU A CA 1
ATOM 1320 C C . LEU A 1 175 ? -3.873 -20.371 -3.479 1.00 95.00 175 LEU A C 1
ATOM 1322 O O . LEU A 1 175 ? -3.966 -19.488 -4.340 1.00 95.00 175 LEU A O 1
ATOM 1326 N N . PRO A 1 176 ? -4.921 -20.718 -2.705 1.00 93.12 176 PRO A N 1
ATOM 1327 C CA . PRO A 1 176 ? -6.201 -20.030 -2.794 1.00 93.12 176 PRO A CA 1
ATOM 1328 C C . PRO A 1 176 ? -6.080 -18.599 -2.264 1.00 93.12 176 PRO A C 1
ATOM 1330 O O . PRO A 1 176 ? -5.280 -18.312 -1.368 1.00 93.12 176 PRO A O 1
ATOM 1333 N N . ALA A 1 177 ? -6.917 -17.704 -2.785 1.00 89.44 177 ALA A N 1
ATOM 1334 C CA . ALA A 1 177 ? -7.035 -16.356 -2.247 1.00 89.44 177 ALA A CA 1
ATOM 1335 C C . ALA A 1 177 ? -7.452 -16.404 -0.770 1.00 89.44 177 ALA A C 1
ATOM 1337 O O . ALA A 1 177 ? -8.424 -17.068 -0.404 1.00 89.44 177 ALA A O 1
ATOM 1338 N N . THR A 1 178 ? -6.720 -15.687 0.082 1.00 91.88 178 THR A N 1
ATOM 1339 C CA . THR A 1 178 ? -7.078 -15.522 1.495 1.00 91.88 178 THR A CA 1
ATOM 1340 C C . THR A 1 178 ? -7.742 -14.157 1.683 1.00 91.88 178 THR A C 1
ATOM 1342 O O . THR A 1 178 ? -7.152 -13.153 1.282 1.00 91.88 178 THR A O 1
ATOM 1345 N N . PRO A 1 179 ? -8.940 -14.065 2.291 1.00 92.38 179 PRO A N 1
ATOM 1346 C CA . PRO A 1 179 ? -9.550 -12.773 2.589 1.00 92.38 179 PRO A CA 1
ATOM 1347 C C . PRO A 1 179 ? -8.652 -11.921 3.491 1.00 92.38 179 PRO A C 1
ATOM 1349 O O . PRO A 1 179 ? -8.089 -12.415 4.473 1.00 92.38 179 PRO A O 1
ATOM 1352 N N . ALA A 1 180 ? -8.543 -10.628 3.184 1.00 94.50 180 ALA A N 1
ATOM 1353 C CA . ALA A 1 180 ? -7.863 -9.685 4.063 1.00 94.50 180 ALA A CA 1
ATOM 1354 C C . ALA A 1 180 ? -8.603 -9.611 5.419 1.00 94.50 180 ALA A C 1
ATOM 1356 O O . ALA A 1 180 ? -9.835 -9.588 5.433 1.00 94.50 180 ALA A O 1
ATOM 1357 N N . PRO A 1 181 ? -7.898 -9.552 6.564 1.00 95.19 181 PRO A N 1
ATOM 1358 C CA . PRO A 1 181 ? -8.533 -9.389 7.866 1.00 95.19 181 PRO A CA 1
ATOM 1359 C C . PRO A 1 181 ? -9.410 -8.134 7.918 1.00 95.19 181 PRO A C 1
ATOM 1361 O O . PRO A 1 181 ? -8.994 -7.066 7.469 1.00 95.19 181 PRO A O 1
ATOM 1364 N N . GLU A 1 182 ? -10.604 -8.238 8.498 1.00 95.56 182 GLU A N 1
ATOM 1365 C CA . GLU A 1 182 ? -11.476 -7.078 8.705 1.00 95.56 182 GLU A CA 1
ATOM 1366 C C . GLU A 1 182 ? -11.057 -6.280 9.951 1.00 95.56 182 GLU A C 1
ATOM 1368 O O . GLU A 1 182 ? -10.836 -6.836 11.030 1.00 95.56 182 GLU A O 1
ATOM 1373 N N . ILE A 1 183 ? -11.033 -4.953 9.826 1.00 97.44 183 ILE A N 1
ATOM 1374 C CA . ILE A 1 183 ? -10.930 -4.007 10.939 1.00 97.44 183 ILE A CA 1
ATOM 1375 C C . ILE A 1 183 ? -12.214 -3.194 10.979 1.00 97.44 183 ILE A C 1
ATOM 1377 O O . ILE A 1 183 ? -12.495 -2.422 10.065 1.00 97.44 183 ILE A O 1
ATOM 1381 N N . ILE A 1 184 ? -12.973 -3.319 12.068 1.00 97.44 184 ILE A N 1
ATOM 1382 C CA . ILE A 1 184 ? -14.143 -2.469 12.295 1.00 97.44 184 ILE A CA 1
ATOM 1383 C C . ILE A 1 184 ? -13.680 -1.155 12.927 1.00 97.44 184 ILE A C 1
ATOM 1385 O O . ILE A 1 184 ? -13.513 -1.071 14.146 1.00 97.44 184 ILE A O 1
ATOM 1389 N N . ALA A 1 185 ? -13.468 -0.133 12.097 1.00 97.56 185 ALA A N 1
ATOM 1390 C CA . ALA A 1 185 ? -13.005 1.176 12.542 1.00 97.56 185 ALA A CA 1
ATOM 1391 C C . ALA A 1 185 ? -14.039 1.822 13.472 1.00 97.56 185 ALA A C 1
ATOM 1393 O O . ALA A 1 185 ? -15.213 1.983 13.117 1.00 97.56 185 ALA A O 1
ATOM 1394 N N . ALA A 1 186 ? -13.617 2.169 14.687 1.00 97.69 186 ALA A N 1
ATOM 1395 C CA . ALA A 1 186 ? -14.496 2.804 15.658 1.00 97.69 186 ALA A CA 1
ATOM 1396 C C . ALA A 1 186 ? -14.711 4.292 15.335 1.00 97.69 186 ALA A C 1
ATOM 1398 O O . ALA A 1 186 ? -13.824 4.929 14.770 1.00 97.69 186 ALA A O 1
ATOM 1399 N N . PRO A 1 187 ? -15.861 4.872 15.723 1.00 96.44 187 PRO A N 1
ATOM 1400 C CA . PRO A 1 187 ? -16.101 6.300 15.554 1.00 96.44 187 PRO A CA 1
ATOM 1401 C C . PRO A 1 187 ? -15.058 7.147 16.290 1.00 96.44 187 PRO A C 1
ATOM 1403 O O . PRO A 1 187 ? -14.747 6.875 17.451 1.00 96.44 187 PRO A O 1
ATOM 1406 N N . VAL A 1 188 ? -14.592 8.207 15.631 1.00 97.31 188 VAL A N 1
ATOM 1407 C CA . VAL A 1 188 ? -13.628 9.172 16.174 1.00 97.31 188 VAL A CA 1
ATOM 1408 C C . VAL A 1 188 ? -14.142 10.604 16.072 1.00 97.31 188 VAL A C 1
ATOM 1410 O O . VAL A 1 188 ? -15.035 10.918 15.278 1.00 97.31 188 VAL A O 1
ATOM 1413 N N . LEU A 1 189 ? -13.562 11.488 16.880 1.00 96.75 189 LEU A N 1
ATOM 1414 C CA . LEU A 1 189 ? -13.741 12.929 16.738 1.00 96.75 189 LEU A CA 1
ATOM 1415 C C . LEU A 1 189 ? -12.858 13.429 15.593 1.00 96.75 189 LEU A C 1
ATOM 1417 O O . LEU A 1 189 ? -11.639 13.492 15.723 1.00 96.75 189 LEU A O 1
ATOM 1421 N N . HIS A 1 190 ? -13.491 13.771 14.474 1.00 94.75 190 HIS A N 1
ATOM 1422 C CA . HIS A 1 190 ? -12.783 14.208 13.275 1.00 94.75 190 HIS A CA 1
ATOM 1423 C C . HIS A 1 190 ? -12.195 15.608 13.458 1.00 94.75 190 HIS A C 1
ATOM 1425 O O . HIS A 1 190 ? -12.825 16.472 14.075 1.00 94.75 190 HIS A O 1
ATOM 1431 N N . ASN A 1 191 ? -11.014 15.840 12.886 1.00 94.12 191 ASN A N 1
ATOM 1432 C CA . ASN A 1 191 ? -10.286 17.111 12.948 1.00 94.12 191 ASN A CA 1
ATOM 1433 C C . ASN A 1 191 ? -9.997 17.598 14.382 1.00 94.12 191 ASN A C 1
ATOM 1435 O O . ASN A 1 191 ? -9.830 18.802 14.617 1.00 94.12 191 ASN A O 1
ATOM 1439 N N . ALA A 1 192 ? -9.942 16.683 15.356 1.00 96.19 192 ALA A N 1
ATOM 1440 C CA . ALA A 1 192 ? -9.596 17.015 16.731 1.00 96.19 192 ALA A CA 1
ATOM 1441 C C . ALA A 1 192 ? -8.173 17.590 16.796 1.00 96.19 192 ALA A C 1
ATOM 1443 O O . ALA A 1 192 ? -7.212 16.971 16.343 1.00 96.19 192 ALA A O 1
ATOM 1444 N N . GLN A 1 193 ? -8.040 18.786 17.371 1.00 96.12 193 GLN A N 1
ATOM 1445 C CA . GLN A 1 193 ? -6.756 19.477 17.459 1.00 96.12 193 GLN A CA 1
ATOM 1446 C C . GLN A 1 193 ? -5.969 19.034 18.700 1.00 96.12 193 GLN A C 1
ATOM 1448 O O . GLN A 1 193 ? -6.573 18.833 19.761 1.00 96.12 193 GLN A O 1
ATOM 1453 N N . PRO A 1 194 ? -4.632 18.930 18.608 1.00 96.38 194 PRO A N 1
ATOM 1454 C CA . PRO A 1 194 ? -3.791 18.705 19.773 1.00 96.38 194 PRO A CA 1
ATOM 1455 C C . PRO A 1 194 ? -3.830 19.928 20.693 1.00 96.38 194 PRO A C 1
ATOM 1457 O O . PRO A 1 194 ? -3.581 21.055 20.263 1.00 96.38 194 PRO A O 1
ATOM 1460 N N . VAL A 1 195 ? -4.106 19.711 21.980 1.00 96.50 195 VAL A N 1
ATOM 1461 C CA . VAL A 1 195 ? -4.111 20.779 22.992 1.00 96.50 195 VAL A CA 1
ATOM 1462 C C . VAL A 1 195 ? -3.067 20.527 24.083 1.00 96.50 195 VAL A C 1
ATOM 1464 O O . VAL A 1 195 ? -2.793 19.372 24.422 1.00 96.50 195 VAL A O 1
ATOM 1467 N N . PRO A 1 196 ? -2.471 21.576 24.680 1.00 96.25 196 PRO A N 1
ATOM 1468 C CA . PRO A 1 196 ? -1.603 21.411 25.839 1.00 96.25 196 PRO A CA 1
ATOM 1469 C C . PRO A 1 196 ? -2.338 20.756 27.013 1.00 96.25 196 PRO A C 1
ATOM 1471 O O . PRO A 1 196 ? -3.516 21.018 27.254 1.00 96.25 196 PRO A O 1
ATOM 1474 N N . LEU A 1 197 ? -1.617 19.965 27.812 1.00 96.56 197 LEU A N 1
ATOM 1475 C CA . LEU A 1 197 ? -2.188 19.348 29.011 1.00 96.56 197 LEU A CA 1
ATOM 1476 C C . LEU A 1 197 ? -2.706 20.401 30.008 1.00 96.56 197 LEU A C 1
ATOM 1478 O O . LEU A 1 197 ? -1.978 21.331 30.382 1.00 96.56 197 LEU A O 1
ATOM 1482 N N . SER A 1 198 ? -3.925 20.194 30.512 1.00 95.94 198 SER A N 1
ATOM 1483 C CA . SER A 1 198 ? -4.479 20.915 31.667 1.00 95.94 198 SER A CA 1
ATOM 1484 C C . SER A 1 198 ? -3.701 20.608 32.954 1.00 95.94 198 SER A C 1
ATOM 1486 O O . SER A 1 198 ? -2.933 19.648 33.025 1.00 95.94 198 SER A O 1
ATOM 1488 N N . MET A 1 199 ? -3.919 21.391 34.014 1.00 96.06 199 MET A N 1
ATOM 1489 C CA . MET A 1 199 ? -3.216 21.214 35.294 1.00 96.06 199 MET A CA 1
ATOM 1490 C C . MET A 1 199 ? -3.397 19.804 35.886 1.00 96.06 199 MET A C 1
ATOM 1492 O O . MET A 1 199 ? -2.415 19.169 36.272 1.00 96.06 199 MET A O 1
ATOM 1496 N N . LEU A 1 200 ? -4.631 19.284 35.894 1.00 94.38 200 LEU A N 1
ATOM 1497 C CA . LEU A 1 200 ? -4.926 17.937 36.394 1.00 94.38 200 LEU A CA 1
ATOM 1498 C C . LEU A 1 200 ? -4.242 16.857 35.543 1.00 94.38 200 LEU A C 1
ATOM 1500 O O . LEU A 1 200 ? -3.633 15.933 36.081 1.00 94.38 200 LEU A O 1
ATOM 1504 N N . GLN A 1 201 ? -4.302 16.990 34.215 1.00 96.69 201 GLN A N 1
ATOM 1505 C CA . GLN A 1 201 ? -3.638 16.063 33.298 1.00 96.69 201 GLN A CA 1
ATOM 1506 C C . GLN A 1 201 ? -2.123 16.079 33.490 1.00 96.69 201 GLN A C 1
ATOM 1508 O O . GLN A 1 201 ? -1.522 15.013 33.552 1.00 96.69 201 GLN A O 1
ATOM 1513 N N . ARG A 1 202 ? -1.502 17.251 33.671 1.00 96.19 202 ARG A N 1
ATOM 1514 C CA . ARG A 1 202 ? -0.063 17.351 33.964 1.00 96.19 202 ARG A CA 1
ATOM 1515 C C . ARG A 1 202 ? 0.305 16.609 35.241 1.00 96.19 202 ARG A C 1
ATOM 1517 O O . ARG A 1 202 ? 1.251 15.827 35.233 1.00 96.19 202 ARG A O 1
ATOM 1524 N N . GLN A 1 203 ? -0.463 16.810 36.312 1.00 96.12 203 GLN A N 1
ATOM 1525 C CA . GLN A 1 203 ? -0.219 16.155 37.598 1.00 96.12 203 GLN A CA 1
ATOM 1526 C C . GLN A 1 203 ? -0.291 14.623 37.498 1.00 96.12 203 GLN A C 1
ATOM 1528 O O . GLN A 1 203 ? 0.444 13.931 38.199 1.00 96.12 203 GLN A O 1
ATOM 1533 N N . LYS A 1 204 ? -1.176 14.086 36.648 1.00 96.69 204 LYS A N 1
ATOM 1534 C CA . LYS A 1 204 ? -1.373 12.637 36.494 1.00 96.69 204 LYS A CA 1
ATOM 1535 C C . LYS A 1 204 ? -0.454 11.998 35.451 1.00 96.69 204 LYS A C 1
ATOM 1537 O O . LYS A 1 204 ? 0.068 10.920 35.711 1.00 96.69 204 LYS A O 1
ATOM 1542 N N . LEU A 1 205 ? -0.253 12.645 34.303 1.00 97.50 205 LEU A N 1
ATOM 1543 C CA . LEU A 1 205 ? 0.444 12.067 33.151 1.00 97.50 205 LEU A CA 1
ATOM 1544 C C . LEU A 1 205 ? 1.958 12.289 33.197 1.00 97.50 205 LEU A C 1
ATOM 1546 O O . LEU A 1 205 ? 2.701 11.350 32.930 1.00 97.50 205 LEU A O 1
ATOM 1550 N N . LEU A 1 206 ? 2.445 13.484 33.560 1.00 96.00 206 LEU A N 1
ATOM 1551 C CA . LEU A 1 206 ? 3.886 13.783 33.491 1.00 96.00 206 LEU A CA 1
ATOM 1552 C C . LEU A 1 206 ? 4.761 12.827 34.320 1.00 96.00 206 LEU A C 1
ATOM 1554 O O . LEU A 1 206 ? 5.780 12.385 33.792 1.00 96.00 206 LEU A O 1
ATOM 1558 N N . PRO A 1 207 ? 4.390 12.433 35.558 1.00 96.69 207 PRO A N 1
ATOM 1559 C CA . PRO A 1 207 ? 5.193 11.480 36.327 1.00 96.69 207 PRO A CA 1
ATOM 1560 C C . PRO A 1 207 ? 5.353 10.109 35.653 1.00 96.69 207 PRO A C 1
ATOM 1562 O O . PRO A 1 207 ? 6.293 9.389 35.970 1.00 96.69 207 PRO A O 1
ATOM 1565 N N . ILE A 1 208 ? 4.445 9.746 34.739 1.00 96.75 208 ILE A N 1
ATOM 1566 C CA . ILE A 1 208 ? 4.445 8.464 34.023 1.00 96.75 208 ILE A CA 1
ATOM 1567 C C . ILE A 1 208 ? 5.128 8.602 32.659 1.00 96.75 208 ILE A C 1
ATOM 1569 O O . ILE A 1 208 ? 5.945 7.763 32.287 1.00 96.75 208 ILE A O 1
ATOM 1573 N N . LEU A 1 209 ? 4.797 9.657 31.910 1.00 97.44 209 LEU A N 1
ATOM 1574 C CA . LEU A 1 209 ? 5.265 9.839 30.537 1.00 97.44 209 LEU A CA 1
ATOM 1575 C C . LEU A 1 209 ? 6.712 10.338 30.479 1.00 97.44 209 LEU A C 1
ATOM 1577 O O . LEU A 1 209 ? 7.491 9.838 29.674 1.00 97.44 209 LEU A O 1
ATOM 1581 N N . THR A 1 210 ? 7.106 11.272 31.351 1.00 96.06 210 THR A N 1
ATOM 1582 C CA . THR A 1 210 ? 8.448 11.878 31.315 1.00 96.06 210 THR A CA 1
ATOM 1583 C C . THR A 1 210 ? 9.579 10.860 31.507 1.00 96.06 210 THR A C 1
ATOM 1585 O O . THR A 1 210 ? 10.545 10.930 30.752 1.00 96.06 210 THR A O 1
ATOM 1588 N N . PRO A 1 211 ? 9.509 9.887 32.441 1.00 96.38 211 PRO A N 1
ATOM 1589 C CA . PRO A 1 211 ? 10.540 8.853 32.539 1.00 96.38 211 PRO A CA 1
ATOM 1590 C C . PRO A 1 211 ? 10.655 7.990 31.276 1.00 96.38 211 PRO A C 1
ATOM 1592 O O . PRO A 1 211 ? 11.766 7.666 30.869 1.00 96.38 211 PRO A O 1
ATOM 1595 N N . LEU A 1 212 ? 9.526 7.649 30.639 1.00 95.69 212 LEU A N 1
ATOM 1596 C CA . LEU A 1 212 ? 9.517 6.876 29.392 1.00 95.69 212 LEU A CA 1
ATOM 1597 C C . LEU A 1 212 ? 10.126 7.673 28.238 1.00 95.69 212 LEU A C 1
ATOM 1599 O O . LEU A 1 212 ? 10.931 7.128 27.491 1.00 95.69 212 LEU A O 1
ATOM 1603 N N . LEU A 1 213 ? 9.783 8.958 28.134 1.00 96.88 213 LEU A N 1
ATOM 1604 C CA . LEU A 1 213 ? 10.373 9.881 27.168 1.00 96.88 213 LEU A CA 1
ATOM 1605 C C . LEU A 1 213 ? 11.886 10.004 27.378 1.00 96.88 213 LEU A C 1
ATOM 1607 O O . LEU A 1 213 ? 12.648 9.777 26.451 1.00 96.88 213 LEU A O 1
ATOM 1611 N N . ASN A 1 214 ? 12.339 10.244 28.611 1.00 95.81 214 ASN A N 1
ATOM 1612 C CA . ASN A 1 214 ? 13.769 10.313 28.931 1.00 95.81 214 ASN A CA 1
ATOM 1613 C C . ASN A 1 214 ? 14.532 9.020 28.594 1.00 95.81 214 ASN A C 1
ATOM 1615 O O . ASN A 1 214 ? 15.733 9.072 28.360 1.00 95.81 214 ASN A O 1
ATOM 1619 N N . GLN A 1 215 ? 13.864 7.864 28.640 1.00 95.56 215 GLN A N 1
ATOM 1620 C CA . GLN A 1 215 ? 14.488 6.569 28.371 1.00 95.56 215 GLN A CA 1
ATOM 1621 C C . GLN A 1 215 ? 14.498 6.203 26.881 1.00 95.56 215 GLN A C 1
ATOM 1623 O O . GLN A 1 215 ? 15.392 5.479 26.453 1.00 95.56 215 GLN A O 1
ATOM 1628 N N . ARG A 1 216 ? 13.468 6.600 26.125 1.00 95.69 216 ARG A N 1
ATOM 1629 C CA . ARG A 1 216 ? 13.186 6.051 24.787 1.00 95.69 216 ARG A CA 1
ATOM 1630 C C . ARG A 1 216 ? 13.175 7.082 23.664 1.00 95.69 216 ARG A C 1
ATOM 1632 O O . ARG A 1 216 ? 13.002 6.687 22.520 1.00 95.69 216 ARG A O 1
ATOM 1639 N N . CYS A 1 217 ? 13.287 8.364 23.989 1.00 96.38 217 CYS A N 1
ATOM 1640 C CA . CYS A 1 217 ? 13.173 9.451 23.031 1.00 96.38 217 CYS A CA 1
ATOM 1641 C C . CYS A 1 217 ? 14.394 10.360 23.104 1.00 96.38 217 CYS A C 1
ATOM 1643 O O . CYS A 1 217 ? 14.518 11.173 24.025 1.00 96.38 217 CYS A O 1
ATOM 1645 N N . ASP A 1 218 ? 15.267 10.224 22.110 1.00 93.75 218 ASP A N 1
ATOM 1646 C CA . ASP A 1 218 ? 16.562 10.900 22.046 1.00 93.75 218 ASP A CA 1
ATOM 1647 C C . ASP A 1 218 ? 16.422 12.431 22.055 1.00 93.75 218 ASP A C 1
ATOM 1649 O O . ASP A 1 218 ? 17.201 13.133 22.704 1.00 93.75 218 ASP A O 1
ATOM 1653 N N . ASP A 1 219 ? 15.377 12.964 21.415 1.00 94.69 219 ASP A N 1
ATOM 1654 C CA . ASP A 1 219 ? 15.195 14.408 21.253 1.00 94.69 219 ASP A CA 1
ATOM 1655 C C . ASP A 1 219 ? 14.337 15.077 22.326 1.00 94.69 219 ASP A C 1
ATOM 1657 O O . ASP A 1 219 ? 14.215 16.307 22.358 1.00 94.69 219 ASP A O 1
ATOM 1661 N N . TRP A 1 220 ? 13.789 14.308 23.269 1.00 94.38 220 TRP A N 1
ATOM 1662 C CA . TRP A 1 220 ? 12.935 14.864 24.318 1.00 94.38 220 TRP A CA 1
ATOM 1663 C C . TRP A 1 220 ? 13.660 15.906 25.190 1.00 94.38 220 TRP A C 1
ATOM 1665 O O . TRP A 1 220 ? 13.060 16.894 25.622 1.00 94.38 220 TRP A O 1
ATOM 1675 N N . GLN A 1 221 ? 14.965 15.726 25.422 1.00 92.50 221 GLN A N 1
ATOM 1676 C CA . GLN A 1 221 ? 15.805 16.673 26.168 1.00 92.50 221 GLN A CA 1
ATOM 1677 C C . GLN A 1 221 ? 16.740 17.506 25.277 1.00 92.50 221 GLN A C 1
ATOM 1679 O O . GLN A 1 221 ? 17.520 18.309 25.796 1.00 92.50 221 GLN A O 1
ATOM 1684 N N . ASN A 1 222 ? 16.674 17.357 23.951 1.00 93.69 222 ASN A N 1
ATOM 1685 C CA . ASN A 1 222 ? 17.599 18.023 23.039 1.00 93.69 222 ASN A CA 1
ATOM 1686 C C . ASN A 1 222 ? 17.321 19.526 22.972 1.00 93.69 222 ASN A C 1
ATOM 1688 O O . ASN A 1 222 ? 16.417 19.947 22.251 1.00 93.69 222 ASN A O 1
ATOM 1692 N N . GLN A 1 223 ? 18.132 20.328 23.675 1.00 92.75 223 GLN A N 1
ATOM 1693 C CA . GLN A 1 223 ? 18.006 21.787 23.817 1.00 92.75 223 GLN A CA 1
ATOM 1694 C C . GLN A 1 223 ? 18.000 22.572 22.496 1.00 92.75 223 GLN A C 1
ATOM 1696 O O . GLN A 1 223 ? 17.477 23.686 22.480 1.00 92.75 223 GLN A O 1
ATOM 1701 N N . ALA A 1 224 ? 18.508 21.993 21.401 1.00 93.31 224 ALA A N 1
ATOM 1702 C CA . ALA A 1 224 ? 18.492 22.616 20.078 1.00 93.31 224 ALA A CA 1
ATOM 1703 C C . ALA A 1 224 ? 17.081 22.703 19.468 1.00 93.31 224 ALA A C 1
ATOM 1705 O O . ALA A 1 224 ? 16.829 23.553 18.618 1.00 93.31 224 ALA A O 1
ATOM 1706 N N . ILE A 1 225 ? 16.149 21.855 19.911 1.00 91.88 225 ILE A N 1
ATOM 1707 C CA . ILE A 1 225 ? 14.754 21.884 19.461 1.00 91.88 225 ILE A CA 1
ATOM 1708 C C . ILE A 1 225 ? 13.975 22.947 20.261 1.00 91.88 225 ILE A C 1
ATOM 1710 O O . ILE A 1 225 ? 14.182 23.090 21.468 1.00 91.88 225 ILE A O 1
ATOM 1714 N N . PRO A 1 226 ? 13.061 23.725 19.663 1.00 92.94 226 PRO A N 1
ATOM 1715 C CA . PRO A 1 226 ? 12.244 24.670 20.417 1.00 92.94 226 PRO A CA 1
ATOM 1716 C C . PRO A 1 226 ? 11.445 23.991 21.539 1.00 92.94 226 PRO A C 1
ATOM 1718 O O . PRO A 1 226 ? 10.853 22.930 21.362 1.00 92.94 226 PRO A O 1
ATOM 1721 N N . ALA A 1 227 ? 11.357 24.632 22.708 1.00 89.06 227 ALA A N 1
ATOM 1722 C CA . ALA A 1 227 ? 10.558 24.108 23.821 1.00 89.06 227 ALA A CA 1
ATOM 1723 C C . ALA A 1 227 ? 9.053 24.014 23.498 1.00 89.06 227 ALA A C 1
ATOM 1725 O O . ALA A 1 227 ? 8.331 23.298 24.184 1.00 89.06 227 ALA A O 1
ATOM 1726 N N . ALA A 1 228 ? 8.582 24.741 22.478 1.00 88.81 228 ALA A N 1
ATOM 1727 C CA . ALA A 1 228 ? 7.229 24.620 21.941 1.00 88.81 228 ALA A CA 1
ATOM 1728 C C . ALA A 1 228 ? 6.993 23.268 21.242 1.00 88.81 228 ALA A C 1
ATOM 1730 O O . ALA A 1 228 ? 5.905 22.714 21.360 1.00 88.81 228 ALA A O 1
ATOM 1731 N N . ASP A 1 229 ? 8.026 22.714 20.606 1.00 87.50 229 ASP A N 1
ATOM 1732 C CA . ASP A 1 229 ? 7.968 21.432 19.895 1.00 87.50 229 ASP A CA 1
ATOM 1733 C C . ASP A 1 229 ? 8.198 20.252 20.854 1.00 87.50 229 ASP A C 1
ATOM 1735 O O . ASP A 1 229 ? 7.676 19.157 20.654 1.00 87.50 229 ASP A O 1
ATOM 1739 N N . ARG A 1 230 ? 8.939 20.478 21.949 1.00 88.06 230 ARG A N 1
ATOM 1740 C CA . ARG A 1 230 ? 9.154 19.500 23.032 1.00 88.06 230 ARG A CA 1
ATOM 1741 C C . ARG A 1 230 ? 8.051 19.561 24.093 1.00 88.06 230 ARG A C 1
ATOM 1743 O O . ARG A 1 230 ? 8.319 19.688 25.290 1.00 88.06 230 ARG A O 1
ATOM 1750 N N . GLN A 1 231 ? 6.794 19.514 23.659 1.00 92.56 231 GLN A N 1
ATOM 1751 C CA . GLN A 1 231 ? 5.629 19.489 24.545 1.00 92.56 231 GLN A CA 1
ATOM 1752 C C . GLN A 1 231 ? 4.879 18.169 24.432 1.00 92.56 231 GLN A C 1
ATOM 1754 O O . GLN A 1 231 ? 4.837 17.551 23.374 1.00 92.56 231 GLN A O 1
ATOM 1759 N N . ILE A 1 232 ? 4.244 17.772 25.536 1.00 97.00 232 ILE A N 1
ATOM 1760 C CA . ILE A 1 232 ? 3.220 16.732 25.501 1.00 97.00 232 ILE A CA 1
ATOM 1761 C C . ILE A 1 232 ? 1.880 17.413 25.231 1.00 97.00 232 ILE A C 1
ATOM 1763 O O . ILE A 1 232 ? 1.448 18.276 26.007 1.00 97.00 232 ILE A O 1
ATOM 1767 N N . THR A 1 233 ? 1.226 17.008 24.152 1.00 97.50 233 THR A N 1
ATOM 1768 C CA . THR A 1 233 ? -0.129 17.425 23.789 1.00 97.50 233 THR A CA 1
ATOM 1769 C C . THR A 1 233 ? -1.105 16.271 23.972 1.00 97.50 233 THR A C 1
ATOM 1771 O O . THR A 1 233 ? -0.706 15.114 24.122 1.00 97.50 233 THR A O 1
ATOM 1774 N N . LEU A 1 234 ? -2.394 16.595 24.020 1.00 97.69 234 LEU A N 1
ATOM 1775 C CA . LEU A 1 234 ? -3.479 15.630 24.081 1.00 97.69 234 LEU A CA 1
ATOM 1776 C C . LEU A 1 234 ? -4.474 15.918 22.956 1.00 97.69 234 LEU A C 1
ATOM 1778 O O . LEU A 1 234 ? -4.980 17.033 22.858 1.00 97.69 234 LEU A O 1
ATOM 1782 N N . THR A 1 235 ? -4.775 14.910 22.148 1.00 98.25 235 THR A N 1
ATOM 1783 C CA . THR A 1 235 ? -5.784 14.973 21.085 1.00 98.25 235 THR A CA 1
ATOM 1784 C C . THR A 1 235 ? -6.943 14.062 21.458 1.00 98.25 235 THR A C 1
ATOM 1786 O O . THR A 1 235 ? -6.731 12.889 21.764 1.00 98.25 235 THR A O 1
ATOM 1789 N N . ALA A 1 236 ? -8.172 14.575 21.459 1.00 97.81 236 ALA A N 1
ATOM 1790 C CA . ALA A 1 236 ? -9.341 13.748 21.747 1.00 97.81 236 ALA A CA 1
ATOM 1791 C C . ALA A 1 236 ? -9.560 12.737 20.607 1.00 97.81 236 ALA A C 1
ATOM 1793 O O . ALA A 1 236 ? -9.648 13.128 19.447 1.00 97.81 236 ALA A O 1
ATOM 1794 N N . LEU A 1 237 ? -9.626 11.444 20.934 1.00 98.06 237 LEU A N 1
ATOM 1795 C CA . LEU A 1 237 ? -9.800 10.362 19.957 1.00 98.06 237 LEU A CA 1
ATOM 1796 C C . LEU A 1 237 ? -11.283 10.021 19.807 1.00 98.06 237 LEU A C 1
ATOM 1798 O O . LEU A 1 237 ? -11.830 10.037 18.710 1.00 98.06 237 LEU A O 1
ATOM 1802 N N . ASP A 1 238 ? -11.945 9.768 20.933 1.00 97.19 238 ASP A N 1
ATOM 1803 C CA . ASP A 1 238 ? -13.382 9.533 21.022 1.00 97.19 238 ASP A CA 1
ATOM 1804 C C . ASP A 1 238 ? -13.934 10.126 22.336 1.00 97.19 238 ASP A C 1
ATOM 1806 O O . ASP A 1 238 ? -13.278 10.929 23.001 1.00 97.19 238 ASP A O 1
ATOM 1810 N N . LYS A 1 239 ? -15.163 9.765 22.725 1.00 95.75 239 LYS A N 1
ATOM 1811 C CA . LYS A 1 239 ? -15.802 10.285 23.951 1.00 95.75 239 LYS A CA 1
ATOM 1812 C C . LYS A 1 239 ? -15.059 9.901 25.239 1.00 95.75 239 LYS A C 1
ATOM 1814 O O . LYS A 1 239 ? -15.195 10.585 26.250 1.00 95.75 239 LYS A O 1
ATOM 1819 N N . THR A 1 240 ? -14.324 8.798 25.220 1.00 96.88 240 THR A N 1
ATOM 1820 C CA . THR A 1 240 ? -13.707 8.161 26.392 1.00 96.88 240 THR A CA 1
ATOM 1821 C C . THR A 1 240 ? -12.189 8.081 26.311 1.00 96.88 240 THR A C 1
ATOM 1823 O O . THR A 1 240 ? -11.549 7.919 27.345 1.00 96.88 240 THR A O 1
ATOM 1826 N N . HIS A 1 241 ? -11.605 8.249 25.127 1.00 98.25 241 HIS A N 1
ATOM 1827 C CA . HIS A 1 241 ? -10.172 8.135 24.906 1.00 98.25 241 HIS A CA 1
ATOM 1828 C C . HIS A 1 241 ? -9.571 9.408 24.319 1.00 98.25 241 HIS A C 1
ATOM 1830 O O . HIS A 1 241 ? -10.198 10.132 23.542 1.00 98.25 241 HIS A O 1
ATOM 1836 N N . SER A 1 242 ? -8.306 9.629 24.649 1.00 98.06 242 SER A N 1
ATOM 1837 C CA . SER A 1 242 ? -7.449 10.631 24.027 1.00 98.06 242 SER A CA 1
ATOM 1838 C C . SER A 1 242 ? -6.091 10.030 23.673 1.00 98.06 242 SER A C 1
ATOM 1840 O O . SER A 1 242 ? -5.684 9.011 24.233 1.00 98.06 242 SER A O 1
ATOM 1842 N N . LEU A 1 243 ? -5.367 10.679 22.769 1.00 98.31 243 LEU A N 1
ATOM 1843 C CA . LEU A 1 243 ? -3.980 10.375 22.450 1.00 98.31 243 LEU A CA 1
ATOM 1844 C C . LEU A 1 243 ? -3.068 11.426 23.059 1.00 98.31 243 LEU A C 1
ATOM 1846 O O . LEU A 1 243 ? -3.186 12.604 22.731 1.00 98.31 243 LEU A O 1
ATOM 1850 N N . ALA A 1 244 ? -2.162 11.001 23.937 1.00 98.25 244 ALA A N 1
ATOM 1851 C CA . ALA A 1 244 ? -1.046 11.845 24.338 1.00 98.25 244 ALA A CA 1
ATOM 1852 C C . ALA A 1 244 ? 0.078 11.694 23.311 1.00 98.25 244 ALA A C 1
ATOM 1854 O O . ALA A 1 244 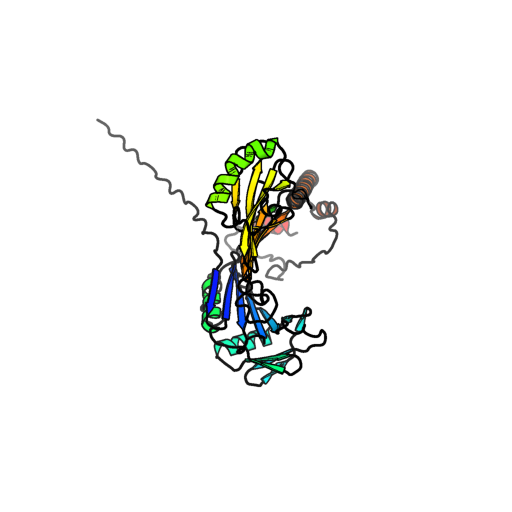? 0.418 10.566 22.953 1.00 98.25 244 ALA A O 1
ATOM 1855 N N . GLN A 1 245 ? 0.645 12.811 22.867 1.00 98.06 245 GLN A N 1
ATOM 1856 C CA . GLN A 1 245 ? 1.690 12.854 21.847 1.00 98.06 245 GLN A CA 1
ATOM 1857 C C . GLN A 1 245 ? 2.857 13.724 22.308 1.00 98.06 245 GLN A C 1
ATOM 1859 O O . GLN A 1 245 ? 2.644 14.772 22.915 1.00 98.06 245 GLN A O 1
ATOM 1864 N N . ALA A 1 246 ? 4.082 13.305 21.997 1.00 97.62 246 ALA A N 1
ATOM 1865 C CA . ALA A 1 246 ? 5.286 14.120 22.137 1.00 97.62 246 ALA A CA 1
ATOM 1866 C C . ALA A 1 246 ? 6.309 13.758 21.055 1.00 97.62 246 ALA A C 1
ATOM 1868 O O . ALA A 1 246 ? 6.389 12.597 20.649 1.00 97.62 246 ALA A O 1
ATOM 1869 N N . LEU A 1 247 ? 7.092 14.743 20.604 1.00 96.94 247 LEU A N 1
ATOM 1870 C CA . LEU A 1 247 ? 8.235 14.499 19.723 1.00 96.94 247 LEU A CA 1
ATOM 1871 C C . LEU A 1 247 ? 9.227 13.566 20.432 1.00 96.94 247 LEU A C 1
ATOM 1873 O O . LEU A 1 247 ? 9.608 13.824 21.576 1.00 96.94 247 LEU A O 1
ATOM 1877 N N . CYS A 1 248 ? 9.604 12.484 19.757 1.00 96.69 248 CYS A N 1
ATOM 1878 C CA . CYS A 1 248 ? 10.486 11.452 20.284 1.00 96.69 248 CYS A CA 1
ATOM 1879 C C . CYS A 1 248 ? 11.893 11.546 19.685 1.00 96.69 248 CYS A C 1
ATOM 1881 O O . CYS A 1 248 ? 12.880 11.523 20.422 1.00 96.69 248 CYS A O 1
ATOM 1883 N N . TRP A 1 249 ? 11.970 11.715 18.366 1.00 94.88 249 TRP A N 1
ATOM 1884 C CA . TRP A 1 249 ? 13.208 11.913 17.619 1.00 94.88 249 TRP A CA 1
ATOM 1885 C C . TRP A 1 249 ? 12.943 12.725 16.343 1.00 94.88 249 TRP A C 1
ATOM 1887 O O . TRP A 1 249 ? 11.817 12.773 15.846 1.00 94.88 249 TRP A O 1
ATOM 1897 N N . ARG A 1 250 ? 13.979 13.374 15.818 1.00 92.31 250 ARG A N 1
ATOM 1898 C CA . ARG A 1 250 ? 13.979 14.187 14.603 1.00 92.31 250 ARG A CA 1
ATOM 1899 C C . ARG A 1 250 ? 15.238 13.895 13.795 1.00 92.31 250 ARG A C 1
ATOM 1901 O O . ARG A 1 250 ? 16.363 14.025 14.269 1.00 92.31 250 ARG A O 1
ATOM 1908 N N . ALA A 1 251 ? 15.033 13.539 12.538 1.00 87.88 251 ALA A N 1
ATOM 1909 C CA . ALA A 1 251 ? 16.064 13.290 11.542 1.00 87.88 251 ALA A CA 1
ATOM 1910 C C . ALA A 1 251 ? 15.850 14.224 10.334 1.00 87.88 251 ALA A C 1
ATOM 1912 O O . ALA A 1 251 ? 14.787 14.832 10.216 1.00 87.88 251 ALA A O 1
ATOM 1913 N N . PRO A 1 252 ? 16.811 14.343 9.396 1.00 84.88 252 PRO A N 1
ATOM 1914 C CA . PRO A 1 252 ? 16.711 15.287 8.275 1.00 84.88 252 PRO A CA 1
ATOM 1915 C C . PRO A 1 252 ? 15.427 15.201 7.434 1.00 84.88 252 PRO A C 1
ATOM 1917 O O . PRO A 1 252 ? 15.024 16.203 6.849 1.00 84.88 252 PRO A O 1
ATOM 1920 N N . TYR A 1 253 ? 14.787 14.028 7.376 1.00 82.12 253 TYR A N 1
ATOM 1921 C CA . TYR A 1 253 ? 13.602 13.782 6.546 1.00 82.12 253 TYR A CA 1
ATOM 1922 C C . TYR A 1 253 ? 12.398 13.237 7.312 1.00 82.12 253 TYR A C 1
ATOM 1924 O O . TYR A 1 253 ? 11.339 13.061 6.714 1.00 82.12 253 TYR A O 1
ATOM 1932 N N . ASN A 1 254 ? 12.547 12.941 8.604 1.00 88.50 254 ASN A N 1
ATOM 1933 C CA . ASN A 1 254 ? 11.507 12.276 9.377 1.00 88.50 254 ASN A CA 1
ATOM 1934 C C . ASN A 1 254 ? 11.477 12.822 10.801 1.00 88.50 254 ASN A C 1
ATOM 1936 O O . ASN A 1 254 ? 12.527 13.013 11.411 1.00 88.50 254 ASN A O 1
ATOM 1940 N N . ASP A 1 255 ? 10.273 12.970 11.333 1.00 92.50 255 ASP A N 1
ATOM 1941 C CA . ASP A 1 255 ? 10.032 13.112 12.762 1.00 92.50 255 ASP A CA 1
ATOM 1942 C C . ASP A 1 255 ? 9.363 11.828 13.261 1.00 92.50 255 ASP A C 1
ATOM 1944 O O . ASP A 1 255 ? 8.497 11.263 12.587 1.00 92.50 255 ASP A O 1
ATOM 1948 N N . GLY A 1 256 ? 9.763 11.383 14.448 1.00 95.69 256 GLY A N 1
ATOM 1949 C CA . GLY A 1 256 ? 9.122 10.299 15.175 1.00 95.69 256 GLY A CA 1
ATOM 1950 C C . GLY A 1 256 ? 8.456 10.820 16.434 1.00 95.69 256 GLY A C 1
ATOM 1951 O O . GLY A 1 256 ? 9.056 11.553 17.222 1.00 95.69 256 GLY A O 1
ATOM 1952 N N . TYR A 1 257 ? 7.210 10.421 16.646 1.00 97.56 257 TYR A N 1
ATOM 1953 C CA . TYR A 1 257 ? 6.394 10.802 17.784 1.00 97.56 257 TYR A CA 1
ATOM 1954 C C . TYR A 1 257 ? 6.083 9.592 18.654 1.00 97.56 257 TYR A C 1
ATOM 1956 O O . TYR A 1 257 ? 5.669 8.524 18.187 1.00 97.56 257 TYR A O 1
ATOM 1964 N N . ALA A 1 258 ? 6.203 9.805 19.961 1.00 98.12 258 ALA A N 1
ATOM 1965 C CA . ALA A 1 258 ? 5.692 8.875 20.940 1.00 98.12 258 ALA A CA 1
ATOM 1966 C C . ALA A 1 258 ? 4.203 9.136 21.168 1.00 98.12 258 ALA A C 1
ATOM 1968 O O . ALA A 1 258 ? 3.799 10.267 21.447 1.00 98.12 258 ALA A O 1
ATOM 1969 N N . LEU A 1 259 ? 3.401 8.077 21.047 1.00 98.50 259 LEU A N 1
ATOM 1970 C CA . LEU A 1 259 ? 1.951 8.113 21.212 1.00 98.50 259 LEU A CA 1
ATOM 1971 C C . LEU A 1 259 ? 1.516 7.183 22.339 1.00 98.50 259 LEU A C 1
ATOM 1973 O O . LEU A 1 259 ? 1.907 6.013 22.385 1.00 98.50 259 LEU A O 1
ATOM 1977 N N . TRP A 1 260 ? 0.636 7.677 23.206 1.00 98.38 260 TRP A N 1
ATOM 1978 C CA . TRP A 1 260 ? -0.032 6.880 24.233 1.00 98.38 260 TRP A CA 1
ATOM 1979 C C . TRP A 1 260 ? -1.542 6.982 24.101 1.00 98.38 260 TRP A C 1
ATOM 1981 O O . TRP A 1 260 ? -2.087 8.078 23.989 1.00 98.38 260 TRP A O 1
ATOM 1991 N N . LEU A 1 261 ? -2.222 5.845 24.223 1.00 98.31 261 LEU A N 1
ATOM 1992 C CA . LEU A 1 261 ? -3.660 5.807 24.445 1.00 98.31 261 LEU A CA 1
ATOM 1993 C C . LEU A 1 261 ? -3.954 6.143 25.908 1.00 98.31 261 LEU A C 1
ATOM 1995 O O . LEU A 1 261 ? -3.432 5.496 26.820 1.00 98.31 261 LEU A O 1
ATOM 1999 N N . VAL A 1 262 ? -4.813 7.130 26.123 1.00 98.12 262 VAL A N 1
ATOM 2000 C CA . VAL A 1 262 ? -5.251 7.592 27.438 1.00 98.12 262 VAL A CA 1
ATOM 2001 C C . VAL A 1 262 ? -6.747 7.340 27.570 1.00 98.12 262 VAL A C 1
ATOM 2003 O O . VAL A 1 262 ? -7.531 7.868 26.790 1.00 98.12 262 VAL A O 1
ATOM 2006 N N . ASP A 1 263 ? -7.147 6.563 28.574 1.00 97.00 263 ASP A N 1
ATOM 2007 C CA . ASP A 1 263 ? -8.533 6.538 29.049 1.00 97.00 263 ASP A CA 1
ATOM 2008 C C . ASP A 1 263 ? -8.780 7.824 29.857 1.00 97.00 263 ASP A C 1
ATOM 2010 O O . ASP A 1 263 ? -8.105 8.085 30.859 1.00 97.00 263 ASP A O 1
ATOM 2014 N N . ASN A 1 264 ? -9.739 8.639 29.415 1.00 95.38 264 ASN A N 1
ATOM 2015 C CA . ASN A 1 264 ? -10.050 9.941 30.005 1.00 95.38 264 ASN A CA 1
ATOM 2016 C C . ASN A 1 264 ? -10.530 9.822 31.463 1.00 95.38 264 ASN A C 1
ATOM 2018 O O . ASN A 1 264 ? -10.352 10.762 32.240 1.00 95.38 264 ASN A O 1
ATOM 2022 N N . ALA A 1 265 ? -11.090 8.674 31.859 1.00 94.62 265 ALA A N 1
ATOM 2023 C CA . ALA A 1 265 ? -11.471 8.384 33.239 1.00 94.62 265 ALA A CA 1
ATOM 2024 C C . ALA A 1 265 ? -10.297 7.852 34.087 1.00 94.62 265 ALA A C 1
ATOM 2026 O O . ALA A 1 265 ? -10.345 7.914 35.317 1.00 94.62 265 ALA A O 1
ATOM 2027 N N . GLN A 1 266 ? -9.226 7.352 33.457 1.00 93.31 266 GLN A N 1
ATOM 2028 C CA . GLN A 1 266 ? -8.078 6.712 34.113 1.00 93.31 266 GLN A CA 1
ATOM 2029 C C . GLN A 1 266 ? -6.734 7.296 33.651 1.00 93.31 266 GLN A C 1
ATOM 2031 O O . GLN A 1 266 ? -5.828 6.580 33.219 1.00 93.31 266 GLN A O 1
ATOM 2036 N N . LEU A 1 267 ? -6.555 8.607 33.840 1.00 92.50 267 LEU A N 1
ATOM 2037 C CA . LEU A 1 267 ? -5.336 9.339 33.453 1.00 92.50 267 LEU A CA 1
ATOM 2038 C C . LEU A 1 267 ? -4.026 8.787 34.054 1.00 92.50 267 LEU A C 1
ATOM 2040 O O . LEU A 1 267 ? -2.947 9.152 33.606 1.00 92.50 267 LEU A O 1
ATOM 2044 N N . SER A 1 268 ? -4.085 7.938 35.082 1.00 88.44 268 SER A N 1
ATOM 2045 C CA . SER A 1 268 ? -2.908 7.337 35.720 1.00 88.44 268 SER A CA 1
ATOM 2046 C C . SER A 1 268 ? -2.409 6.047 35.056 1.00 88.44 268 SER A C 1
ATOM 2048 O O . SER A 1 268 ? -1.480 5.434 35.579 1.00 88.44 268 SER A O 1
ATOM 2050 N N . LYS A 1 269 ? -3.009 5.598 33.944 1.00 93.31 269 LYS A N 1
ATOM 2051 C CA . LYS A 1 269 ? -2.595 4.374 33.230 1.00 93.31 269 LYS A CA 1
ATOM 2052 C C . LYS A 1 269 ? -2.551 4.551 31.700 1.00 93.31 269 LYS A C 1
ATOM 2054 O O . LYS A 1 269 ? -3.203 3.789 30.987 1.00 93.31 269 LYS A O 1
ATOM 2059 N N . PRO A 1 270 ? -1.801 5.535 31.168 1.00 96.31 270 PRO A N 1
ATOM 2060 C CA . PRO A 1 270 ? -1.619 5.660 29.725 1.00 96.31 270 PRO A CA 1
ATOM 2061 C C . PRO A 1 270 ? -0.901 4.424 29.157 1.00 96.31 270 PRO A C 1
ATOM 2063 O O . PRO A 1 270 ? 0.067 3.934 29.743 1.00 96.31 270 PRO A O 1
ATOM 2066 N N . ARG A 1 271 ? -1.347 3.927 28.000 1.00 96.69 271 ARG A N 1
ATOM 2067 C CA . ARG A 1 271 ? -0.745 2.778 27.307 1.00 96.69 271 ARG A CA 1
ATOM 2068 C C . ARG A 1 271 ? 0.090 3.257 26.128 1.00 96.69 271 ARG A C 1
ATOM 2070 O O . ARG A 1 271 ? -0.460 3.838 25.199 1.00 96.69 271 ARG A O 1
ATOM 2077 N N . LEU A 1 272 ? 1.397 2.988 26.151 1.00 97.12 272 LEU A N 1
ATOM 2078 C CA . LEU A 1 272 ? 2.285 3.298 25.026 1.00 97.12 272 LEU A CA 1
ATOM 2079 C C . LEU A 1 272 ? 1.833 2.521 23.784 1.00 97.12 272 LEU A C 1
ATOM 2081 O O . LEU A 1 272 ? 1.674 1.301 23.842 1.00 97.12 272 LEU A O 1
ATOM 2085 N N . LEU A 1 273 ? 1.624 3.236 22.682 1.00 97.44 273 LEU A N 1
ATOM 2086 C CA . LEU A 1 273 ? 1.284 2.672 21.379 1.00 97.44 273 LEU A CA 1
ATOM 2087 C C . LEU A 1 273 ? 2.531 2.521 20.508 1.00 97.44 273 LEU A C 1
ATOM 2089 O O . LEU A 1 273 ? 2.698 1.496 19.851 1.00 97.44 273 LEU A O 1
ATOM 2093 N N . THR A 1 274 ? 3.392 3.540 20.496 1.00 97.44 274 THR A N 1
ATOM 2094 C CA . THR A 1 274 ? 4.630 3.569 19.709 1.00 97.44 274 THR A CA 1
ATOM 2095 C C . THR A 1 274 ? 5.518 4.750 20.107 1.00 97.44 274 THR A C 1
ATOM 2097 O O . THR A 1 274 ? 5.029 5.689 20.732 1.00 97.44 274 THR A O 1
ATOM 2100 N N . THR A 1 275 ? 6.793 4.700 19.723 1.00 96.69 275 THR A N 1
ATOM 2101 C CA . THR A 1 275 ? 7.765 5.813 19.700 1.00 96.69 275 THR A CA 1
ATOM 2102 C C . THR A 1 275 ? 8.089 6.298 18.281 1.00 96.69 275 THR A C 1
ATOM 2104 O O . THR A 1 275 ? 8.768 7.303 18.119 1.00 96.69 275 THR A O 1
ATOM 2107 N N . GLU A 1 276 ? 7.565 5.602 17.269 1.00 95.56 276 GLU A N 1
ATOM 2108 C CA . GLU A 1 276 ? 7.951 5.733 15.856 1.00 95.56 276 GLU A CA 1
ATOM 2109 C C . GLU A 1 276 ? 6.843 6.311 14.961 1.00 95.56 276 GLU A C 1
ATOM 2111 O O . GLU A 1 276 ? 6.905 6.168 13.744 1.00 95.56 276 GLU A O 1
ATOM 2116 N N . ALA A 1 277 ? 5.766 6.876 15.520 1.00 97.12 277 ALA A N 1
ATOM 2117 C CA . ALA A 1 277 ? 4.696 7.410 14.673 1.00 97.12 277 ALA A CA 1
ATOM 2118 C C . ALA A 1 277 ? 5.204 8.620 13.888 1.00 97.12 277 ALA A C 1
ATOM 2120 O O . ALA A 1 277 ? 5.801 9.510 14.479 1.00 97.12 277 ALA A O 1
ATOM 2121 N N . SER A 1 278 ? 4.892 8.710 12.601 1.00 95.69 278 SER A N 1
ATOM 2122 C CA . SER A 1 278 ? 5.139 9.929 11.822 1.00 95.69 278 SER A CA 1
ATOM 2123 C C . SER A 1 278 ? 4.005 10.926 12.008 1.00 95.69 278 SER A C 1
ATOM 2125 O O . SER A 1 278 ? 4.233 12.129 12.090 1.00 95.69 278 SER A O 1
ATOM 2127 N N . SER A 1 279 ? 2.768 10.436 12.094 1.00 95.31 279 SER A N 1
ATOM 2128 C CA . SER A 1 279 ? 1.603 11.277 12.349 1.00 95.31 279 SER A CA 1
ATOM 2129 C C . SER A 1 279 ? 0.411 10.482 12.879 1.00 95.31 279 SER A C 1
ATOM 2131 O O . SER A 1 279 ? 0.377 9.248 12.865 1.00 95.31 279 SER A O 1
ATOM 2133 N N . TYR A 1 280 ? -0.586 11.223 13.354 1.00 97.12 280 TYR A N 1
ATOM 2134 C CA . TYR A 1 280 ? -1.917 10.723 13.659 1.00 97.12 280 TYR A CA 1
ATOM 2135 C C . TYR A 1 280 ? -2.962 11.671 13.063 1.00 97.12 280 TYR A C 1
ATOM 2137 O O . TYR A 1 280 ? -2.838 12.889 13.208 1.00 97.12 280 TYR A O 1
ATOM 2145 N N . ALA A 1 281 ? -4.003 11.114 12.447 1.00 94.81 281 ALA A N 1
ATOM 2146 C CA . ALA A 1 281 ? -5.191 11.848 12.022 1.00 94.81 281 ALA A CA 1
ATOM 2147 C C . ALA A 1 281 ? -6.410 10.919 12.020 1.00 94.81 281 ALA A C 1
ATOM 2149 O O . ALA A 1 281 ? -6.313 9.784 11.562 1.00 94.81 281 ALA A O 1
ATOM 2150 N N . ASP A 1 282 ? -7.542 11.399 12.542 1.00 94.56 282 ASP A N 1
ATOM 2151 C CA . ASP A 1 282 ? -8.869 10.778 12.416 1.00 94.56 282 ASP A CA 1
ATOM 2152 C C . ASP A 1 282 ? -8.895 9.247 12.601 1.00 94.56 282 ASP A C 1
ATOM 2154 O O . ASP A 1 282 ? -9.438 8.495 11.795 1.00 94.56 282 ASP A O 1
ATOM 2158 N N . GLY A 1 283 ? -8.315 8.764 13.703 1.00 96.81 283 GLY A N 1
ATOM 2159 C CA . GLY A 1 283 ? -8.315 7.336 14.030 1.00 96.81 283 GLY A CA 1
ATOM 2160 C C . GLY A 1 283 ? -7.258 6.504 13.304 1.00 96.81 283 GLY A C 1
ATOM 2161 O O . GLY A 1 283 ? -7.238 5.289 13.495 1.00 96.81 283 GLY A O 1
ATOM 2162 N N . ALA A 1 284 ? -6.352 7.117 12.544 1.00 98.06 284 ALA A N 1
ATOM 2163 C CA . ALA A 1 284 ? -5.227 6.455 11.896 1.00 98.06 284 ALA A CA 1
ATOM 2164 C C . ALA A 1 284 ? -3.887 6.973 12.436 1.00 98.06 284 ALA A C 1
ATOM 2166 O O . ALA A 1 284 ? -3.654 8.178 12.504 1.00 98.06 284 ALA A O 1
ATOM 2167 N N . ILE A 1 285 ? -2.993 6.054 12.806 1.00 98.44 285 ILE A N 1
ATOM 2168 C CA . ILE A 1 285 ? -1.575 6.342 13.049 1.00 98.44 285 ILE A CA 1
ATOM 2169 C C . ILE A 1 285 ? -0.809 5.924 11.801 1.00 98.44 285 ILE A C 1
ATOM 2171 O O . ILE A 1 285 ? -0.913 4.770 11.374 1.00 98.44 285 ILE A O 1
ATOM 2175 N N . VAL A 1 286 ? -0.031 6.851 11.255 1.00 97.62 286 VAL A N 1
ATOM 2176 C CA . VAL A 1 286 ? 0.825 6.623 10.093 1.00 97.62 286 VAL A CA 1
ATOM 2177 C C . VAL A 1 286 ? 2.273 6.541 10.550 1.00 97.62 286 VAL A C 1
ATOM 2179 O O . VAL A 1 286 ? 2.753 7.365 11.329 1.00 97.62 286 VAL A O 1
ATOM 2182 N N . PHE A 1 287 ? 2.958 5.530 10.040 1.00 95.25 287 PHE A N 1
ATOM 2183 C CA . PHE A 1 287 ? 4.388 5.314 10.155 1.00 95.25 287 PHE A CA 1
ATOM 2184 C C . PHE A 1 287 ? 4.938 5.449 8.749 1.00 95.25 287 PHE A C 1
ATOM 2186 O O . PHE A 1 287 ? 4.549 4.695 7.861 1.00 95.25 287 PHE A O 1
ATOM 2193 N N . LEU A 1 288 ? 5.785 6.436 8.539 1.00 91.44 288 LEU A N 1
ATOM 2194 C CA . LEU A 1 288 ? 6.387 6.749 7.263 1.00 91.44 288 LEU A CA 1
ATOM 2195 C C . LEU A 1 288 ? 7.865 6.996 7.514 1.00 91.44 288 LEU A C 1
ATOM 2197 O O . LEU A 1 288 ? 8.241 7.970 8.167 1.00 91.44 288 LEU A O 1
ATOM 2201 N N . HIS A 1 289 ? 8.697 6.100 7.004 1.00 85.06 289 HIS A N 1
ATOM 2202 C CA . HIS A 1 289 ? 10.140 6.246 7.096 1.00 85.06 289 HIS A CA 1
ATOM 2203 C C . HIS A 1 289 ? 10.692 6.417 5.697 1.00 85.06 289 HIS A C 1
ATOM 2205 O O . HIS A 1 289 ? 10.671 5.486 4.889 1.00 85.06 289 HIS A O 1
ATOM 2211 N N . LYS A 1 290 ? 11.165 7.630 5.432 1.00 81.06 290 LYS A N 1
ATOM 2212 C CA . LYS A 1 290 ? 11.900 7.996 4.232 1.00 81.06 290 LYS A CA 1
ATOM 2213 C C . LYS A 1 290 ? 13.393 7.875 4.493 1.00 81.06 290 LYS A C 1
ATOM 2215 O O . LYS A 1 290 ? 13.869 8.318 5.538 1.00 81.06 290 LYS A O 1
ATOM 2220 N N . GLU A 1 291 ? 14.136 7.299 3.560 1.00 66.75 291 GLU A N 1
ATOM 2221 C CA . GLU A 1 291 ? 15.595 7.255 3.675 1.00 66.75 291 GLU A CA 1
ATOM 2222 C C . GLU A 1 291 ? 16.251 8.593 3.245 1.00 66.75 291 GLU A C 1
ATOM 2224 O O . GLU A 1 291 ? 15.747 9.674 3.547 1.00 66.75 291 GLU A O 1
ATOM 2229 N N . ARG A 1 292 ? 17.426 8.550 2.616 1.00 60.91 292 ARG A N 1
ATOM 2230 C CA . ARG A 1 292 ? 18.437 9.613 2.464 1.00 60.91 292 ARG A CA 1
ATOM 2231 C C . ARG A 1 292 ? 18.098 10.737 1.457 1.00 60.91 292 ARG A C 1
ATOM 2233 O O . ARG A 1 292 ? 19.030 11.374 0.968 1.00 60.91 292 ARG A O 1
ATOM 2240 N N . GLY A 1 293 ? 16.831 11.054 1.162 1.00 60.84 293 GLY A N 1
ATOM 2241 C CA . GLY A 1 293 ? 16.526 12.149 0.221 1.00 60.84 293 GLY A CA 1
ATOM 2242 C C . GLY A 1 293 ? 15.156 12.123 -0.453 1.00 60.84 293 GLY A C 1
ATOM 2243 O O . GLY A 1 293 ? 14.368 11.211 -0.256 1.00 60.84 293 GLY A O 1
ATOM 2244 N N . MET A 1 294 ? 14.833 13.152 -1.255 1.00 49.69 294 MET A N 1
ATOM 2245 C CA . MET A 1 294 ? 13.503 13.331 -1.872 1.00 49.69 294 MET A CA 1
ATOM 2246 C C . MET A 1 294 ? 13.084 12.192 -2.819 1.00 49.69 294 MET A C 1
ATOM 2248 O O . MET A 1 294 ? 11.891 11.877 -2.855 1.00 49.69 294 MET A O 1
ATOM 2252 N N . ALA A 1 295 ? 14.044 11.570 -3.506 1.00 55.19 295 ALA A N 1
ATOM 2253 C CA . ALA A 1 295 ? 13.851 10.432 -4.408 1.00 55.19 295 ALA A CA 1
ATOM 2254 C C . ALA A 1 295 ? 14.021 9.064 -3.716 1.00 55.19 295 ALA A C 1
ATOM 2256 O O . ALA A 1 295 ? 13.931 8.028 -4.371 1.00 55.19 295 ALA A O 1
ATOM 2257 N N . ASP A 1 296 ? 14.252 9.052 -2.401 1.00 69.00 296 ASP A N 1
ATOM 2258 C CA . ASP A 1 296 ? 14.511 7.822 -1.667 1.00 69.00 296 ASP A CA 1
ATOM 2259 C C . ASP A 1 296 ? 13.239 7.044 -1.361 1.00 69.00 296 ASP A C 1
ATOM 2261 O O . ASP A 1 296 ? 12.120 7.574 -1.313 1.00 69.00 296 ASP A O 1
ATOM 2265 N N . CYS A 1 297 ? 13.466 5.764 -1.093 1.00 81.69 297 CYS A N 1
ATOM 2266 C CA . CYS A 1 297 ? 12.431 4.844 -0.704 1.00 81.69 297 CYS A CA 1
ATOM 2267 C C . CYS A 1 297 ? 11.769 5.187 0.602 1.00 81.69 297 CYS A C 1
ATOM 2269 O O . CYS A 1 297 ? 12.355 5.743 1.535 1.00 81.69 297 CYS A O 1
ATOM 2271 N N . VAL A 1 298 ? 10.504 4.799 0.625 1.00 87.12 298 VAL A N 1
ATOM 2272 C CA . VAL A 1 298 ? 9.620 4.980 1.745 1.00 87.12 298 VAL A CA 1
ATOM 2273 C C . VAL A 1 298 ? 9.129 3.611 2.169 1.00 87.12 298 VAL A C 1
ATOM 2275 O O . VAL A 1 298 ? 8.673 2.807 1.356 1.00 87.12 298 VAL A O 1
ATOM 2278 N N . THR A 1 299 ? 9.207 3.350 3.466 1.00 91.50 299 THR A N 1
ATOM 2279 C CA . THR A 1 299 ? 8.417 2.293 4.092 1.00 91.50 299 THR A CA 1
ATOM 2280 C C . THR A 1 299 ? 7.248 2.927 4.819 1.00 91.50 299 THR A C 1
ATOM 2282 O O . THR A 1 299 ? 7.377 3.998 5.418 1.00 91.50 299 THR A O 1
ATOM 2285 N N . GLY A 1 300 ? 6.094 2.282 4.713 1.00 93.69 300 GLY A N 1
ATOM 2286 C CA . GLY A 1 300 ? 4.847 2.771 5.263 1.00 93.69 300 GLY A CA 1
ATOM 2287 C C . GLY A 1 300 ? 4.128 1.700 6.067 1.00 93.69 300 GLY A C 1
ATOM 2288 O O . GLY A 1 300 ? 4.026 0.546 5.653 1.00 93.69 300 GLY A O 1
ATOM 2289 N N . GLU A 1 301 ? 3.582 2.092 7.209 1.00 97.06 301 GLU A N 1
ATOM 2290 C CA . GLU A 1 301 ? 2.596 1.319 7.952 1.00 97.06 301 GLU A CA 1
ATOM 2291 C C . GLU A 1 301 ? 1.450 2.244 8.366 1.00 97.06 301 GLU A C 1
ATOM 2293 O O . GLU A 1 301 ? 1.649 3.401 8.729 1.00 97.06 301 GLU A O 1
ATOM 2298 N N . THR A 1 302 ? 0.222 1.741 8.310 1.00 98.31 302 THR A N 1
ATOM 2299 C CA . THR A 1 302 ? -0.945 2.426 8.875 1.00 98.31 302 THR A CA 1
ATOM 2300 C C . THR A 1 302 ? -1.595 1.524 9.905 1.00 98.31 302 THR A C 1
ATOM 2302 O O . THR A 1 302 ? -1.742 0.320 9.687 1.00 98.31 302 THR A O 1
ATOM 2305 N N . ARG A 1 303 ? -1.982 2.102 11.044 1.00 98.62 303 ARG A N 1
ATOM 2306 C CA . ARG A 1 303 ? -2.770 1.426 12.077 1.00 98.62 303 ARG A CA 1
ATOM 2307 C C . ARG A 1 303 ? -4.051 2.199 12.333 1.00 98.62 303 ARG A C 1
ATOM 2309 O O . ARG A 1 303 ? -3.998 3.409 12.525 1.00 98.62 303 ARG A O 1
ATOM 2316 N N . VAL A 1 304 ? -5.178 1.500 12.397 1.00 98.56 304 VAL A N 1
ATOM 2317 C CA . VAL A 1 304 ? -6.517 2.086 12.538 1.00 98.56 304 VAL A CA 1
ATOM 2318 C C . VAL A 1 304 ? -7.114 1.757 13.902 1.00 98.56 304 VAL A C 1
ATOM 2320 O O . VAL A 1 304 ? -6.973 0.641 14.400 1.00 98.56 304 VAL A O 1
ATOM 2323 N N . TRP A 1 305 ? -7.784 2.736 14.506 1.00 98.44 305 TRP A N 1
ATOM 2324 C CA . TRP A 1 305 ? -8.505 2.609 15.766 1.00 98.44 305 TRP A CA 1
ATOM 2325 C C . TRP A 1 305 ? -9.731 1.694 15.635 1.00 98.44 305 TRP A C 1
ATOM 2327 O O . TRP A 1 305 ? -10.699 2.023 14.950 1.00 98.44 305 TRP A O 1
ATOM 2337 N N . ASP A 1 306 ? -9.729 0.567 16.348 1.00 97.25 306 ASP A N 1
ATOM 2338 C CA . ASP A 1 306 ? -10.848 -0.394 16.378 1.00 97.25 306 ASP A CA 1
ATOM 2339 C C . ASP A 1 306 ? -11.814 -0.186 17.567 1.00 97.25 306 ASP A C 1
ATOM 2341 O O . ASP A 1 306 ? -12.811 -0.899 17.736 1.00 97.25 306 ASP A O 1
ATOM 2345 N N . GLY A 1 307 ? -11.545 0.823 18.403 1.00 96.50 307 GLY A N 1
ATOM 2346 C CA . GLY A 1 307 ? -12.285 1.109 19.636 1.00 96.50 307 GLY A CA 1
ATOM 2347 C C . GLY A 1 307 ? -11.621 0.569 20.903 1.00 96.50 307 GLY A C 1
ATOM 2348 O O . GLY A 1 307 ? -12.110 0.833 22.000 1.00 96.50 307 GLY A O 1
ATOM 2349 N N . LYS A 1 308 ? -10.531 -0.192 20.767 1.00 95.06 308 LYS A N 1
ATOM 2350 C CA . LYS A 1 308 ? -9.720 -0.722 21.874 1.00 95.06 308 LYS A CA 1
ATOM 2351 C C . LYS A 1 308 ? -8.237 -0.425 21.669 1.00 95.06 308 LYS A C 1
ATOM 2353 O O . LYS A 1 308 ? -7.522 -0.077 22.615 1.00 95.06 308 LYS A O 1
ATOM 2358 N N . THR A 1 309 ? -7.747 -0.598 20.446 1.00 96.00 309 THR A N 1
ATOM 2359 C CA . THR A 1 309 ? -6.357 -0.367 20.063 1.00 96.00 309 THR A CA 1
ATOM 2360 C C . THR A 1 309 ? -6.244 0.114 18.619 1.00 96.00 309 THR A C 1
ATOM 2362 O O . THR A 1 309 ? -7.217 0.152 17.874 1.00 96.00 309 THR A O 1
ATOM 2365 N N . PHE A 1 310 ? -5.032 0.513 18.240 1.00 98.19 310 PHE A N 1
ATOM 2366 C CA . PHE A 1 310 ? -4.671 0.755 16.851 1.00 98.19 310 PHE A CA 1
ATOM 2367 C C . PHE A 1 310 ? -4.140 -0.542 16.241 1.00 98.19 310 PHE A C 1
ATOM 2369 O O . PHE A 1 310 ? -3.117 -1.062 16.696 1.00 98.19 310 PHE A O 1
ATOM 2376 N N . THR A 1 311 ? -4.848 -1.056 15.241 1.00 97.62 311 THR A N 1
ATOM 2377 C CA . THR A 1 311 ? -4.590 -2.346 14.591 1.00 97.62 311 THR A CA 1
ATOM 2378 C C . THR A 1 311 ? -4.024 -2.110 13.186 1.00 97.62 311 THR A C 1
ATOM 2380 O O . THR A 1 311 ? -4.565 -1.264 12.474 1.00 97.62 311 THR A O 1
ATOM 2383 N N . PRO A 1 312 ? -2.939 -2.796 12.768 1.00 97.31 312 PRO A N 1
ATOM 2384 C CA . PRO A 1 312 ? -2.349 -2.604 11.442 1.00 97.31 312 PRO A CA 1
ATOM 2385 C C . PRO A 1 312 ? -3.365 -2.829 10.326 1.00 97.31 312 PRO A C 1
ATOM 2387 O O . PRO A 1 312 ? -3.998 -3.880 10.279 1.00 97.31 312 PRO A O 1
ATOM 2390 N N . SER A 1 313 ? -3.508 -1.851 9.434 1.00 97.81 313 SER A N 1
ATOM 2391 C CA . SER A 1 313 ? -4.347 -1.935 8.236 1.00 97.81 313 SER A CA 1
ATOM 2392 C C . SER A 1 313 ? -3.537 -2.092 6.953 1.00 97.81 313 SER A C 1
ATOM 2394 O O . SER A 1 313 ? -4.043 -2.634 5.976 1.00 97.81 313 SER A O 1
ATOM 2396 N N . LEU A 1 314 ? -2.288 -1.626 6.953 1.00 98.19 314 LEU A N 1
ATOM 2397 C CA . LEU A 1 314 ? -1.422 -1.628 5.782 1.00 98.19 314 LEU A CA 1
ATOM 2398 C C . LEU A 1 314 ? 0.045 -1.664 6.216 1.00 98.19 314 LEU A C 1
ATOM 2400 O O . LEU A 1 314 ? 0.418 -0.954 7.151 1.00 98.19 314 LEU A O 1
ATOM 2404 N N . LYS A 1 315 ? 0.873 -2.443 5.515 1.00 97.62 315 LYS A N 1
ATOM 2405 C CA . LYS A 1 315 ? 2.340 -2.336 5.531 1.00 97.62 315 LYS A CA 1
ATOM 2406 C C . LYS A 1 315 ? 2.882 -2.458 4.116 1.00 97.62 315 LYS A C 1
ATOM 2408 O O . LYS A 1 315 ? 2.515 -3.401 3.414 1.00 97.62 315 LYS A O 1
ATOM 2413 N N . TYR A 1 316 ? 3.763 -1.550 3.713 1.00 96.12 316 TYR A N 1
ATOM 2414 C CA . TYR A 1 316 ? 4.313 -1.500 2.359 1.00 96.12 316 TYR A CA 1
ATOM 2415 C C . TYR A 1 316 ? 5.704 -0.859 2.310 1.00 96.12 316 TYR A C 1
ATOM 2417 O O . TYR A 1 316 ? 6.119 -0.163 3.238 1.00 96.12 316 TYR A O 1
ATOM 2425 N N . SER A 1 317 ? 6.408 -1.075 1.201 1.00 94.62 317 SER A N 1
ATOM 2426 C CA . SER A 1 317 ? 7.512 -0.219 0.753 1.00 94.62 317 SER A CA 1
ATOM 2427 C C . SER A 1 317 ? 7.177 0.403 -0.600 1.00 94.62 317 SER A C 1
ATOM 2429 O O . SER A 1 317 ? 6.216 -0.010 -1.255 1.00 94.62 317 SER A O 1
ATOM 2431 N N . THR A 1 318 ? 7.968 1.388 -1.024 1.00 92.94 318 THR A N 1
ATOM 2432 C CA . THR A 1 318 ? 7.872 1.974 -2.368 1.00 92.94 318 THR A CA 1
ATOM 2433 C C . THR A 1 318 ? 8.879 1.412 -3.382 1.00 92.94 318 THR A C 1
ATOM 2435 O O . THR A 1 318 ? 9.116 1.988 -4.449 1.00 92.94 318 THR A O 1
ATOM 2438 N N . GLY A 1 319 ? 9.443 0.249 -3.046 1.00 91.00 319 GLY A N 1
ATOM 2439 C CA . GLY A 1 319 ? 10.398 -0.505 -3.852 1.00 91.00 319 GLY A CA 1
ATOM 2440 C C . GLY A 1 319 ? 11.857 -0.120 -3.616 1.00 91.00 319 GLY A C 1
ATOM 2441 O O . GLY A 1 319 ? 12.228 0.245 -2.504 1.00 91.00 319 GLY A O 1
ATOM 2442 N N . MET A 1 320 ? 12.666 -0.206 -4.672 1.00 90.00 320 MET A N 1
ATOM 2443 C CA . MET A 1 320 ? 14.079 0.182 -4.747 1.00 90.00 320 MET A CA 1
ATOM 2444 C C . MET A 1 320 ? 14.284 1.624 -5.225 1.00 90.00 320 MET A C 1
ATOM 2446 O O . MET A 1 320 ? 15.420 2.093 -5.251 1.00 90.00 320 MET A O 1
ATOM 2450 N N . CYS A 1 321 ? 13.202 2.305 -5.624 1.00 81.31 321 CYS A N 1
ATOM 2451 C CA . CYS A 1 321 ? 13.137 3.753 -5.878 1.00 81.31 321 CYS A CA 1
ATOM 2452 C C . CYS A 1 321 ? 14.314 4.246 -6.710 1.00 81.31 321 CYS A C 1
ATOM 2454 O O . CYS A 1 321 ? 15.085 5.116 -6.313 1.00 81.31 321 CYS A O 1
ATOM 2456 N N . ARG A 1 322 ? 14.457 3.631 -7.884 1.00 88.81 322 ARG A N 1
ATOM 2457 C CA . ARG A 1 322 ? 15.521 3.868 -8.861 1.00 88.81 322 ARG A CA 1
ATOM 2458 C C . ARG A 1 322 ? 15.369 5.230 -9.563 1.00 88.81 322 ARG A C 1
ATOM 2460 O O . ARG A 1 322 ? 15.423 5.285 -10.784 1.00 88.81 322 ARG A O 1
ATOM 2467 N N . GLU A 1 323 ? 15.125 6.299 -8.802 1.00 88.50 323 GLU A N 1
ATOM 2468 C CA . GLU A 1 323 ? 14.924 7.682 -9.270 1.00 88.50 323 GLU A CA 1
ATOM 2469 C C . GLU A 1 323 ? 13.828 7.818 -10.341 1.00 88.50 323 GLU A C 1
ATOM 2471 O O . GLU A 1 323 ? 13.913 8.639 -11.247 1.00 88.50 323 GLU A O 1
ATOM 2476 N N . ILE A 1 324 ? 12.778 6.997 -10.249 1.00 91.56 324 ILE A N 1
ATOM 2477 C CA . ILE A 1 324 ? 11.657 7.060 -11.193 1.00 91.56 324 ILE A CA 1
ATOM 2478 C C . ILE A 1 324 ? 10.658 8.135 -10.754 1.00 91.56 324 ILE A C 1
ATOM 2480 O O . ILE A 1 324 ? 10.340 9.024 -11.526 1.00 91.56 324 ILE A O 1
ATOM 2484 N N . THR A 1 325 ? 10.195 8.117 -9.505 1.00 90.06 325 THR A N 1
ATOM 2485 C CA . THR A 1 325 ? 9.214 9.085 -8.982 1.00 90.06 325 THR A CA 1
ATOM 2486 C C . THR A 1 325 ? 9.582 9.522 -7.561 1.00 90.06 325 THR A C 1
ATOM 2488 O O . THR A 1 325 ? 10.183 8.739 -6.811 1.00 90.06 325 THR A O 1
ATOM 2491 N N . PRO A 1 326 ? 9.233 10.754 -7.141 1.00 84.06 326 PRO A N 1
ATOM 2492 C CA . PRO A 1 326 ? 9.467 11.199 -5.771 1.00 84.06 326 PRO A CA 1
ATOM 2493 C C . PRO A 1 326 ? 8.722 10.317 -4.759 1.00 84.06 326 PRO A C 1
ATOM 2495 O O . PRO A 1 326 ? 7.518 10.112 -4.871 1.00 84.06 326 PRO A O 1
ATOM 2498 N N . GLY A 1 327 ? 9.427 9.813 -3.742 1.00 81.56 327 GLY A N 1
ATOM 2499 C CA . GLY A 1 327 ? 8.847 8.913 -2.734 1.00 81.56 327 GLY A CA 1
ATOM 2500 C C . GLY A 1 327 ? 8.725 7.444 -3.160 1.00 81.56 327 GLY A C 1
ATOM 2501 O O . GLY A 1 327 ? 8.296 6.629 -2.344 1.00 81.56 327 GLY A O 1
ATOM 2502 N N . GLY A 1 328 ? 9.157 7.094 -4.375 1.00 87.06 328 GLY A N 1
ATOM 2503 C CA . GLY A 1 328 ? 9.248 5.728 -4.892 1.00 87.06 328 GLY A CA 1
ATOM 2504 C C . GLY A 1 328 ? 8.132 5.342 -5.867 1.00 87.06 328 GLY A C 1
ATOM 2505 O O . GLY A 1 328 ? 7.081 5.975 -5.935 1.00 87.06 328 GLY A O 1
ATOM 2506 N N . THR A 1 329 ? 8.410 4.308 -6.663 1.00 89.69 329 THR A N 1
ATOM 2507 C CA . THR A 1 329 ? 7.716 4.028 -7.933 1.00 89.69 329 THR A CA 1
ATOM 2508 C C . THR A 1 329 ? 6.385 3.319 -7.763 1.00 89.69 329 THR A C 1
ATOM 2510 O O . THR A 1 329 ? 5.410 3.664 -8.418 1.00 89.69 329 THR A O 1
ATOM 2513 N N . TRP A 1 330 ? 6.342 2.321 -6.887 1.00 94.19 330 TRP A N 1
ATOM 2514 C CA . TRP A 1 330 ? 5.205 1.414 -6.764 1.00 94.19 330 TRP A CA 1
ATOM 2515 C C . TRP A 1 330 ? 4.837 1.246 -5.308 1.00 94.19 330 TRP A C 1
ATOM 2517 O O . TRP A 1 330 ? 5.724 1.117 -4.478 1.00 94.19 330 TRP A O 1
ATOM 2527 N N . MET A 1 331 ? 3.551 1.150 -4.979 1.00 93.75 331 MET A N 1
ATOM 2528 C CA . MET A 1 331 ? 3.152 0.690 -3.650 1.00 93.75 331 MET A CA 1
ATOM 2529 C C . MET A 1 331 ? 3.240 -0.839 -3.596 1.00 93.75 331 MET A C 1
ATOM 2531 O O . MET A 1 331 ? 2.459 -1.535 -4.243 1.00 93.75 331 MET A O 1
ATOM 2535 N N . LEU A 1 332 ? 4.186 -1.361 -2.814 1.00 97.44 332 LEU A N 1
ATOM 2536 C CA . LEU A 1 332 ? 4.472 -2.790 -2.689 1.00 97.44 332 LEU A CA 1
ATOM 2537 C C . LEU A 1 332 ? 4.057 -3.305 -1.297 1.00 97.44 332 LEU A C 1
ATOM 2539 O O . LEU A 1 332 ? 4.880 -3.357 -0.376 1.00 97.44 332 LEU A O 1
ATOM 2543 N N . PRO A 1 333 ? 2.767 -3.641 -1.089 1.00 97.94 333 PRO A N 1
ATOM 2544 C CA . PRO A 1 333 ? 2.278 -4.106 0.198 1.00 97.94 333 PRO A CA 1
ATOM 2545 C C . PRO A 1 333 ? 2.769 -5.516 0.535 1.00 97.94 333 PRO A C 1
ATOM 2547 O O . PRO A 1 333 ? 2.832 -6.403 -0.312 1.00 97.94 333 PRO A O 1
ATOM 2550 N N . THR A 1 334 ? 3.046 -5.724 1.820 1.00 98.12 334 THR A N 1
ATOM 2551 C CA . THR A 1 334 ? 3.282 -7.045 2.434 1.00 98.12 334 THR A CA 1
ATOM 2552 C C . THR A 1 334 ? 2.195 -7.405 3.445 1.00 98.12 334 THR A C 1
ATOM 2554 O O . THR A 1 334 ? 2.108 -8.542 3.906 1.00 98.12 334 THR A O 1
ATOM 2557 N N . PHE A 1 335 ? 1.337 -6.446 3.791 1.00 98.00 335 PHE A N 1
ATOM 2558 C CA . PHE A 1 335 ? 0.184 -6.667 4.646 1.00 98.00 335 PHE A CA 1
ATOM 2559 C C . PHE A 1 335 ? -0.931 -5.685 4.291 1.00 98.00 335 PHE A C 1
ATOM 2561 O O . PHE A 1 335 ? -0.679 -4.484 4.183 1.00 98.00 335 PHE A O 1
ATOM 2568 N N . VAL A 1 336 ? -2.152 -6.193 4.171 1.00 97.94 336 VAL A N 1
ATOM 2569 C CA . VAL A 1 336 ? -3.385 -5.448 3.931 1.00 97.94 336 VAL A CA 1
ATOM 2570 C C . VAL A 1 336 ? -4.511 -5.991 4.816 1.00 97.94 336 VAL A C 1
ATOM 2572 O O . VAL A 1 336 ? -4.611 -7.194 5.069 1.00 97.94 336 VAL A O 1
ATOM 2575 N N . SER A 1 337 ? -5.383 -5.090 5.252 1.00 97.75 337 SER A N 1
ATOM 2576 C CA . SER A 1 337 ? -6.644 -5.388 5.932 1.00 97.75 337 SER A CA 1
ATOM 2577 C C . SER A 1 337 ? -7.780 -4.633 5.252 1.00 97.75 337 SER A C 1
ATOM 2579 O O . SER A 1 337 ? -7.575 -3.556 4.688 1.00 97.75 337 SER A O 1
ATOM 2581 N N . GLN A 1 338 ? -8.999 -5.146 5.376 1.00 96.62 338 GLN A N 1
ATOM 2582 C CA . GLN A 1 338 ? -10.197 -4.426 4.970 1.00 96.62 338 GLN A CA 1
ATOM 2583 C C . GLN A 1 338 ? -10.695 -3.560 6.131 1.00 96.62 338 GLN A C 1
ATOM 2585 O O . GLN A 1 338 ? -11.146 -4.071 7.155 1.00 96.62 338 GLN A O 1
ATOM 2590 N N . VAL A 1 339 ? -10.620 -2.238 5.985 1.00 96.19 339 VAL A N 1
ATOM 2591 C CA . VAL A 1 339 ? -11.129 -1.301 6.995 1.00 96.19 339 VAL A CA 1
ATOM 2592 C C . VAL A 1 339 ? -12.595 -0.997 6.705 1.00 96.19 339 VAL A C 1
ATOM 2594 O O . VAL A 1 339 ? -12.921 -0.428 5.668 1.00 96.19 339 VAL A O 1
ATOM 2597 N N . ILE A 1 340 ? -13.476 -1.360 7.635 1.00 95.50 340 ILE A N 1
ATOM 2598 C CA . ILE A 1 340 ? -14.922 -1.154 7.534 1.00 95.50 340 ILE A CA 1
ATOM 2599 C C . ILE A 1 340 ? -15.345 -0.184 8.643 1.00 95.50 340 ILE A C 1
ATOM 2601 O O . ILE A 1 340 ? -15.199 -0.508 9.826 1.00 95.50 340 ILE A O 1
ATOM 2605 N N . PRO A 1 341 ? -15.887 1.002 8.320 1.00 95.19 341 PRO A N 1
ATOM 2606 C CA . PRO A 1 341 ? -16.453 1.894 9.323 1.00 95.19 341 PRO A CA 1
ATOM 2607 C C . PRO A 1 341 ? -17.541 1.192 10.142 1.00 95.19 341 PRO A C 1
ATOM 2609 O O . PRO A 1 341 ? -18.438 0.558 9.584 1.00 95.19 341 PRO A O 1
ATOM 2612 N N . ARG A 1 342 ? -17.522 1.335 11.474 1.00 94.12 342 ARG A N 1
ATOM 2613 C CA . ARG A 1 342 ? -18.533 0.707 12.344 1.00 94.12 342 ARG A CA 1
ATOM 2614 C C . ARG A 1 342 ? -19.964 1.049 11.931 1.00 94.12 342 ARG A C 1
ATOM 2616 O O . ARG A 1 342 ? -20.810 0.164 11.919 1.00 94.12 342 ARG A O 1
ATOM 2623 N N . GLN A 1 343 ? -20.211 2.302 11.550 1.00 90.88 343 GLN A N 1
ATOM 2624 C CA . GLN A 1 343 ? -21.526 2.750 11.093 1.00 90.88 343 GLN A CA 1
ATOM 2625 C C . GLN A 1 343 ? -21.999 1.989 9.847 1.00 90.88 343 GLN A C 1
ATOM 2627 O O . GLN A 1 343 ? -23.173 1.641 9.761 1.00 90.88 343 GLN A O 1
ATOM 2632 N N . GLN A 1 344 ? -21.092 1.689 8.913 1.00 90.88 344 GLN A N 1
ATOM 2633 C CA . GLN A 1 344 ? -21.407 0.883 7.736 1.00 90.88 344 GLN A CA 1
ATOM 2634 C C . GLN A 1 344 ? -21.755 -0.552 8.143 1.00 90.88 344 GLN A C 1
ATOM 2636 O O . GLN A 1 344 ? -22.825 -1.036 7.795 1.00 90.88 344 GLN A O 1
ATOM 2641 N N . LYS A 1 345 ? -20.931 -1.199 8.979 1.00 90.81 345 LYS A N 1
ATOM 2642 C CA . LYS A 1 345 ? -21.212 -2.565 9.462 1.00 90.81 345 LYS A CA 1
ATOM 2643 C C . LYS A 1 345 ? -22.543 -2.648 10.223 1.00 90.81 345 LYS A C 1
ATOM 2645 O O . LYS A 1 345 ? -23.256 -3.645 10.138 1.00 90.81 345 LYS A O 1
ATOM 2650 N N . GLU A 1 346 ? -22.882 -1.623 11.001 1.00 91.75 346 GLU A N 1
ATOM 2651 C CA . GLU A 1 346 ? -24.167 -1.525 11.702 1.00 91.75 346 GLU A CA 1
ATOM 2652 C C . GLU A 1 346 ? -25.342 -1.359 10.728 1.00 91.75 346 GLU A C 1
ATOM 2654 O O . GLU A 1 346 ? -26.364 -2.026 10.906 1.00 91.75 346 GLU A O 1
ATOM 2659 N N . ALA A 1 347 ? -25.188 -0.536 9.686 1.00 90.38 347 ALA A N 1
ATOM 2660 C CA . ALA A 1 347 ? -26.184 -0.374 8.629 1.00 90.38 347 ALA A CA 1
ATOM 2661 C C . ALA A 1 347 ? -26.403 -1.680 7.845 1.00 90.38 347 ALA A C 1
ATOM 2663 O O . ALA A 1 347 ? -27.550 -2.092 7.676 1.00 90.38 347 ALA A O 1
ATOM 2664 N N . ASP A 1 348 ? -25.331 -2.381 7.471 1.00 88.56 348 ASP A N 1
ATOM 2665 C CA . ASP A 1 348 ? -25.398 -3.670 6.770 1.00 88.56 348 ASP A CA 1
ATOM 2666 C C . ASP A 1 348 ? -26.105 -4.732 7.624 1.00 88.56 348 ASP A C 1
ATOM 2668 O O . ASP A 1 348 ? -27.004 -5.437 7.161 1.00 88.56 348 ASP A O 1
ATOM 2672 N N . ASN A 1 349 ? -25.768 -4.809 8.916 1.00 91.12 349 ASN A N 1
ATOM 2673 C CA . ASN A 1 349 ? -26.432 -5.716 9.854 1.00 91.12 349 ASN A CA 1
ATOM 2674 C C . ASN A 1 349 ? -27.922 -5.388 10.027 1.00 91.12 349 ASN A C 1
ATOM 2676 O O . ASN A 1 349 ? -28.745 -6.297 10.172 1.00 91.12 349 ASN A O 1
ATOM 2680 N N . LEU A 1 350 ? -28.286 -4.103 10.038 1.00 92.81 350 LEU A N 1
ATOM 2681 C CA . LEU A 1 350 ? -29.681 -3.676 10.101 1.00 92.81 350 LEU A CA 1
ATOM 2682 C C . LEU A 1 350 ? -30.428 -4.044 8.814 1.00 92.81 350 LEU A C 1
ATOM 2684 O O . LEU A 1 350 ? -31.540 -4.570 8.897 1.00 92.81 350 LEU A O 1
ATOM 2688 N N . ALA A 1 351 ? -29.819 -3.824 7.648 1.00 88.44 351 ALA A N 1
ATOM 2689 C CA . ALA A 1 351 ? -30.382 -4.199 6.356 1.00 88.44 351 ALA A CA 1
ATOM 2690 C C . ALA A 1 351 ? -30.623 -5.714 6.279 1.00 88.44 351 ALA A C 1
ATOM 2692 O O . ALA A 1 351 ? -31.740 -6.142 5.990 1.00 88.44 351 ALA A O 1
ATOM 2693 N N . LEU A 1 352 ? -29.633 -6.526 6.666 1.00 91.25 352 LEU A N 1
ATOM 2694 C CA . LEU A 1 352 ? -29.745 -7.986 6.686 1.00 91.25 352 LEU A CA 1
ATOM 2695 C C . LEU A 1 352 ? -30.860 -8.469 7.622 1.00 91.25 352 LEU A C 1
ATOM 2697 O O . LEU A 1 352 ? -31.658 -9.329 7.252 1.00 91.25 352 LEU A O 1
ATOM 2701 N N . ARG A 1 353 ? -30.965 -7.894 8.827 1.00 93.44 353 ARG A N 1
ATOM 2702 C CA . ARG A 1 353 ? -32.062 -8.207 9.761 1.00 93.44 353 ARG A CA 1
ATOM 2703 C C . ARG A 1 353 ? -33.422 -7.814 9.198 1.00 93.44 353 ARG A C 1
ATOM 2705 O O . ARG A 1 353 ? -34.397 -8.532 9.407 1.00 93.44 353 ARG A O 1
ATOM 2712 N N . THR A 1 354 ? -33.494 -6.684 8.503 1.00 92.88 354 THR A N 1
ATOM 2713 C CA . THR A 1 354 ? -34.734 -6.207 7.880 1.00 92.88 354 THR A CA 1
ATOM 2714 C C . THR A 1 354 ? -35.172 -7.158 6.768 1.00 92.88 354 THR A C 1
ATOM 2716 O O . THR A 1 354 ? -36.326 -7.584 6.770 1.00 92.88 354 THR A O 1
ATOM 2719 N N . LEU A 1 355 ? -34.244 -7.579 5.901 1.00 90.81 355 LEU A N 1
ATOM 2720 C CA . LEU A 1 355 ? -34.493 -8.580 4.861 1.00 90.81 355 LEU A CA 1
ATOM 2721 C C . LEU A 1 355 ? -34.927 -9.923 5.457 1.00 90.81 355 LEU A C 1
ATOM 2723 O O . LEU A 1 355 ? -35.962 -10.461 5.072 1.00 90.81 355 LEU A O 1
ATOM 2727 N N . TYR A 1 356 ? -34.196 -10.432 6.450 1.00 91.50 356 TYR A N 1
ATOM 2728 C CA . TYR A 1 356 ? -34.530 -11.683 7.133 1.00 91.50 356 TYR A CA 1
ATOM 2729 C C . TYR A 1 356 ? -35.946 -11.658 7.728 1.00 91.50 356 TYR A C 1
ATOM 2731 O O . TYR A 1 356 ? -36.731 -12.584 7.533 1.00 91.50 356 TYR A O 1
ATOM 2739 N N . ASN A 1 357 ? -36.318 -10.566 8.401 1.00 92.62 357 ASN A N 1
ATOM 2740 C CA . ASN A 1 357 ? -37.660 -10.410 8.959 1.00 92.62 357 ASN A CA 1
ATOM 2741 C C . ASN A 1 357 ? -38.744 -10.329 7.874 1.00 92.62 357 ASN A C 1
ATOM 2743 O O . ASN A 1 357 ? -39.843 -10.849 8.079 1.00 92.62 357 ASN A O 1
ATOM 2747 N N . ALA A 1 358 ? -38.455 -9.704 6.730 1.00 90.81 358 ALA A N 1
ATOM 2748 C CA . ALA A 1 358 ? -39.371 -9.663 5.593 1.00 90.81 358 ALA A CA 1
ATOM 2749 C C . ALA A 1 358 ? -39.583 -11.058 4.984 1.00 90.81 358 ALA A C 1
ATOM 2751 O O . ALA A 1 358 ? -40.731 -11.436 4.744 1.00 90.81 358 ALA A O 1
ATOM 2752 N N . VAL A 1 359 ? -38.516 -11.855 4.837 1.00 90.44 359 VAL A N 1
ATOM 2753 C CA . VAL A 1 359 ? -38.594 -13.262 4.401 1.00 90.44 359 VAL A CA 1
ATOM 2754 C C . VAL A 1 359 ? -39.442 -14.082 5.373 1.00 90.44 359 VAL A C 1
ATOM 2756 O O . VAL A 1 359 ? -40.395 -14.731 4.951 1.00 90.44 359 VAL A O 1
ATOM 2759 N N . LEU A 1 360 ? -39.176 -14.000 6.682 1.00 90.50 360 LEU A N 1
ATOM 2760 C CA . LEU A 1 360 ? -39.965 -14.722 7.690 1.00 90.50 360 LEU A CA 1
ATOM 2761 C C . LEU A 1 360 ? -41.444 -14.317 7.686 1.00 90.50 360 LEU A C 1
ATOM 2763 O O . LEU A 1 360 ? -42.324 -15.146 7.922 1.00 90.50 360 LEU A O 1
ATOM 2767 N N . LYS A 1 361 ? -41.737 -13.032 7.459 1.00 90.06 361 LYS A N 1
ATOM 2768 C CA . LYS A 1 361 ? -43.113 -12.542 7.348 1.00 90.06 361 LYS A CA 1
ATOM 2769 C C . LYS A 1 361 ? -43.793 -13.109 6.103 1.00 90.06 361 LYS A C 1
ATOM 2771 O O . LYS A 1 361 ? -44.930 -13.557 6.218 1.00 90.06 361 LYS A O 1
ATOM 2776 N N . ALA A 1 362 ? -43.097 -13.123 4.966 1.00 88.31 362 ALA A N 1
ATOM 2777 C CA . ALA A 1 362 ? -43.601 -13.683 3.719 1.00 88.31 362 ALA A CA 1
ATOM 2778 C C . ALA A 1 362 ? -43.878 -15.187 3.847 1.00 88.31 362 ALA A C 1
ATOM 2780 O O . ALA A 1 362 ? -44.992 -15.598 3.548 1.00 88.31 362 ALA A O 1
ATOM 2781 N N . GLN A 1 363 ? -42.950 -15.968 4.417 1.00 87.50 363 GLN A N 1
ATOM 2782 C CA . GLN A 1 363 ? -43.126 -17.410 4.667 1.00 87.50 363 GLN A CA 1
ATOM 2783 C C . GLN A 1 363 ? -44.364 -17.726 5.516 1.00 87.50 363 GLN A C 1
ATOM 2785 O O . GLN A 1 363 ? -45.040 -18.727 5.301 1.00 87.50 363 GLN A O 1
ATOM 2790 N N . LYS A 1 364 ? -44.684 -16.873 6.499 1.00 87.75 364 LYS A N 1
ATOM 2791 C CA . LYS A 1 364 ? -45.886 -17.051 7.332 1.00 87.75 364 LYS A CA 1
ATOM 2792 C C . LYS A 1 364 ? -47.184 -16.787 6.572 1.00 87.75 364 LYS A C 1
ATOM 2794 O O . LYS A 1 364 ? -48.206 -17.367 6.923 1.00 87.75 364 LYS A O 1
ATOM 2799 N N . SER A 1 365 ? -47.167 -15.870 5.607 1.00 84.38 365 SER A N 1
ATOM 2800 C CA . SER A 1 365 ? -48.343 -15.508 4.804 1.00 84.38 365 SER A CA 1
ATOM 2801 C C . SER A 1 365 ? -48.499 -16.335 3.529 1.00 84.38 365 SER A C 1
ATOM 2803 O O . SER A 1 365 ? -49.599 -16.413 2.996 1.00 84.38 365 SER A O 1
ATOM 2805 N N . ASP A 1 366 ? -47.405 -16.907 3.042 1.00 83.44 366 ASP A N 1
ATOM 2806 C CA . ASP A 1 366 ? -47.283 -17.608 1.771 1.00 83.44 366 ASP A CA 1
ATOM 2807 C C . ASP A 1 366 ? -46.261 -18.746 1.952 1.00 83.44 366 ASP A C 1
ATOM 2809 O O . ASP A 1 366 ? -45.053 -18.487 1.932 1.00 83.44 366 ASP A O 1
ATOM 2813 N N . PRO A 1 367 ? -46.723 -19.989 2.199 1.00 76.88 367 PRO A N 1
ATOM 2814 C CA . PRO A 1 367 ? -45.845 -21.137 2.415 1.00 76.88 367 PRO A CA 1
ATOM 2815 C C . PRO A 1 367 ? -44.930 -21.445 1.224 1.00 76.88 367 PRO A C 1
ATOM 2817 O O . PRO A 1 367 ? -43.861 -22.012 1.433 1.00 76.88 367 PRO A O 1
ATOM 2820 N N . GLU A 1 368 ? -45.324 -21.053 0.006 1.00 81.62 368 GLU A N 1
ATOM 2821 C CA . GLU A 1 368 ? -44.517 -21.219 -1.212 1.00 81.62 368 GLU A CA 1
ATOM 2822 C C . GLU A 1 368 ? -43.417 -20.152 -1.340 1.00 81.62 368 GLU A C 1
ATOM 2824 O O . GLU A 1 368 ? -42.526 -20.280 -2.172 1.00 81.62 368 GLU A O 1
ATOM 2829 N N . LEU A 1 369 ? -43.432 -19.121 -0.482 1.00 76.00 369 LEU A N 1
ATOM 2830 C CA . LEU A 1 369 ? -42.449 -18.040 -0.424 1.00 76.00 369 LEU A CA 1
ATOM 2831 C C . LEU A 1 369 ? -42.176 -17.399 -1.794 1.00 76.00 369 LEU A C 1
ATOM 2833 O O . LEU A 1 369 ? -41.089 -17.518 -2.359 1.00 76.00 369 LEU A O 1
ATOM 2837 N N . SER A 1 370 ? -43.128 -16.612 -2.296 1.00 80.19 370 SER A N 1
ATOM 2838 C CA . SER A 1 370 ? -42.914 -15.791 -3.492 1.00 80.19 370 SER A CA 1
ATOM 2839 C C . SER A 1 370 ? -41.841 -14.703 -3.263 1.00 80.19 370 SER A C 1
ATOM 2841 O O . SER A 1 370 ? -42.166 -13.555 -2.935 1.00 80.19 370 SER A O 1
ATOM 2843 N N . LEU A 1 371 ? -40.561 -15.032 -3.486 1.00 79.56 371 LEU A N 1
ATOM 2844 C CA . LEU A 1 371 ? -39.396 -14.157 -3.260 1.00 79.56 371 LEU A CA 1
ATOM 2845 C C . LEU A 1 371 ? -39.489 -12.804 -3.983 1.00 79.56 371 LEU A C 1
ATOM 2847 O O . LEU A 1 371 ? -39.039 -11.801 -3.433 1.00 79.56 371 LEU A O 1
ATOM 2851 N N . ASN A 1 372 ? -40.155 -12.735 -5.139 1.00 81.88 372 ASN A N 1
ATOM 2852 C CA . ASN A 1 372 ? -40.380 -11.478 -5.865 1.00 81.88 372 ASN A CA 1
ATOM 2853 C C . ASN A 1 372 ? -41.112 -10.425 -5.011 1.00 81.88 372 ASN A C 1
ATOM 2855 O O . ASN A 1 372 ? -40.724 -9.262 -4.999 1.00 81.88 372 ASN A O 1
ATOM 2859 N N . LYS A 1 373 ? -42.091 -10.837 -4.193 1.00 81.81 373 LYS A N 1
ATOM 2860 C CA . LYS A 1 373 ? -42.821 -9.935 -3.279 1.00 81.81 373 LYS A CA 1
ATOM 2861 C C . LYS A 1 373 ? -41.962 -9.463 -2.104 1.00 81.81 373 LYS A C 1
ATOM 2863 O O . LYS A 1 373 ? -42.256 -8.444 -1.481 1.00 81.81 373 LYS A O 1
ATOM 2868 N N . VAL A 1 374 ? -40.935 -10.233 -1.742 1.00 85.00 374 VAL A N 1
ATOM 2869 C CA . VAL A 1 374 ? -39.938 -9.805 -0.754 1.00 85.00 374 VAL A CA 1
ATOM 2870 C C . VAL A 1 374 ? -38.994 -8.800 -1.406 1.00 85.00 374 VAL A C 1
ATOM 2872 O O . VAL A 1 374 ? -38.777 -7.740 -0.833 1.00 85.00 374 VAL A O 1
ATOM 2875 N N . ALA A 1 375 ? -38.503 -9.085 -2.613 1.00 83.81 375 ALA A N 1
ATOM 2876 C CA . ALA A 1 375 ? -37.609 -8.204 -3.361 1.00 83.81 375 ALA A CA 1
ATOM 2877 C C . ALA A 1 375 ? -38.233 -6.827 -3.655 1.00 83.81 375 ALA A C 1
ATOM 2879 O O . ALA A 1 375 ? -37.563 -5.812 -3.491 1.00 83.81 375 ALA A O 1
ATOM 2880 N N . GLU A 1 376 ? -39.530 -6.761 -3.976 1.00 86.62 376 GLU A N 1
ATOM 2881 C CA . GLU A 1 376 ? -40.272 -5.499 -4.165 1.00 86.62 376 GLU A CA 1
ATOM 2882 C C . GLU A 1 376 ? -40.235 -4.563 -2.939 1.00 86.62 376 GLU A C 1
ATOM 2884 O O . GLU A 1 376 ? -40.381 -3.349 -3.081 1.00 86.62 376 GLU A O 1
ATOM 2889 N N . GLN A 1 377 ? -40.015 -5.096 -1.730 1.00 86.69 377 GLN A N 1
ATOM 2890 C CA . GLN A 1 377 ? -39.887 -4.294 -0.503 1.00 86.69 377 GLN A CA 1
ATOM 2891 C C . GLN A 1 377 ? -38.504 -3.643 -0.358 1.00 86.69 377 GLN A C 1
ATOM 2893 O O . GLN A 1 377 ? -38.346 -2.723 0.446 1.00 86.69 377 GLN A O 1
ATOM 2898 N N . PHE A 1 378 ? -37.516 -4.107 -1.124 1.00 86.44 378 PHE A N 1
ATOM 2899 C CA . PHE A 1 378 ? -36.132 -3.641 -1.098 1.00 86.44 378 PHE A CA 1
ATOM 2900 C C . PHE A 1 378 ? -35.708 -3.208 -2.506 1.00 86.44 378 PHE A C 1
ATOM 2902 O O . PHE A 1 378 ? -34.874 -3.872 -3.124 1.00 86.44 378 PHE A O 1
ATOM 2909 N N . PRO A 1 379 ? -36.284 -2.115 -3.042 1.00 80.06 379 PRO A N 1
ATOM 2910 C CA . PRO A 1 379 ? -35.917 -1.636 -4.365 1.00 80.06 379 PRO A CA 1
ATOM 2911 C C . PRO A 1 379 ? -34.415 -1.348 -4.402 1.00 80.06 379 PRO A C 1
ATOM 2913 O O . PRO A 1 379 ? -33.904 -0.547 -3.617 1.00 80.06 379 PRO A O 1
ATOM 2916 N N . LEU A 1 380 ? -33.708 -2.024 -5.307 1.00 76.62 380 LEU A N 1
ATOM 2917 C CA . LEU A 1 380 ? -32.291 -1.783 -5.535 1.00 76.62 380 LEU A CA 1
ATOM 2918 C C . LEU A 1 380 ? -32.132 -0.382 -6.129 1.00 76.62 380 LEU A C 1
ATOM 2920 O O . LEU A 1 380 ? -32.736 -0.047 -7.146 1.00 76.62 380 LEU A O 1
ATOM 2924 N N . THR A 1 381 ? -31.325 0.449 -5.481 1.00 71.00 381 THR A N 1
ATOM 2925 C CA . THR A 1 381 ? -31.012 1.803 -5.943 1.00 71.00 381 THR A CA 1
ATOM 2926 C C . THR A 1 381 ? -29.511 1.925 -6.165 1.00 71.00 381 THR A C 1
ATOM 2928 O O . THR A 1 381 ? -28.742 1.531 -5.292 1.00 71.00 381 THR A O 1
ATOM 2931 N N . GLY A 1 382 ? -29.092 2.508 -7.290 1.00 66.19 382 GLY A N 1
ATOM 2932 C CA . GLY A 1 382 ? -27.679 2.712 -7.630 1.00 66.19 382 GLY A CA 1
ATOM 2933 C C . GLY A 1 382 ? -27.233 1.883 -8.835 1.00 66.19 382 GLY A C 1
ATOM 2934 O O . GLY A 1 382 ? -28.053 1.532 -9.682 1.00 66.19 382 GLY A O 1
ATOM 2935 N N . HIS A 1 383 ? -25.931 1.597 -8.928 1.00 53.41 383 HIS A N 1
ATOM 2936 C CA . HIS A 1 383 ? -25.389 0.708 -9.956 1.00 53.41 383 HIS A CA 1
ATOM 2937 C C . HIS A 1 383 ? -25.805 -0.732 -9.656 1.00 53.41 383 HIS A C 1
ATOM 2939 O O . HIS A 1 383 ? -25.265 -1.372 -8.757 1.00 53.41 383 HIS A O 1
ATOM 2945 N N . ILE A 1 384 ? -26.794 -1.215 -10.401 1.00 58.50 384 ILE A N 1
ATOM 2946 C CA . ILE A 1 384 ? -27.178 -2.621 -10.416 1.00 58.50 384 ILE A CA 1
ATOM 2947 C C . ILE A 1 384 ? -26.214 -3.310 -11.374 1.00 58.50 384 ILE A C 1
ATOM 2949 O O . ILE A 1 384 ? -26.219 -3.035 -12.574 1.00 58.50 384 ILE A O 1
ATOM 2953 N N . THR A 1 385 ? -25.339 -4.150 -10.834 1.00 47.03 385 THR A N 1
ATOM 2954 C CA . THR A 1 385 ? -24.521 -5.040 -11.650 1.00 47.03 385 THR A CA 1
ATOM 2955 C C . THR A 1 385 ? -25.373 -6.259 -11.962 1.00 47.03 385 THR A C 1
ATOM 2957 O O . THR A 1 385 ? -25.617 -7.080 -11.078 1.00 47.03 385 THR A O 1
ATOM 2960 N N . ASP A 1 386 ? -25.850 -6.365 -13.198 1.00 49.12 386 ASP A N 1
ATOM 2961 C CA . ASP A 1 386 ? -26.469 -7.598 -13.667 1.00 49.12 386 ASP A CA 1
ATOM 2962 C C . ASP A 1 386 ? -25.380 -8.670 -13.736 1.00 49.12 386 ASP A C 1
ATOM 2964 O O . ASP A 1 386 ? -24.417 -8.552 -14.495 1.00 49.12 386 ASP A O 1
ATOM 2968 N N . PHE A 1 387 ? -25.504 -9.705 -12.911 1.00 38.69 387 PHE A N 1
ATOM 2969 C CA . PHE A 1 387 ? -24.703 -10.911 -13.050 1.00 38.69 387 PHE A CA 1
ATOM 2970 C C . PHE A 1 387 ? -25.608 -12.040 -13.518 1.00 38.69 387 PHE A C 1
ATOM 2972 O O . PHE A 1 387 ? -26.606 -12.384 -12.884 1.00 38.69 387 PHE A O 1
ATOM 2979 N N . THR A 1 388 ? -25.250 -12.623 -14.653 1.00 36.34 388 THR A N 1
ATOM 2980 C CA . THR A 1 388 ? -25.887 -13.837 -15.140 1.00 36.34 388 THR A CA 1
ATOM 2981 C C . THR A 1 388 ? -25.300 -15.004 -14.358 1.00 36.34 388 THR A C 1
ATOM 2983 O O . THR A 1 388 ? -24.114 -15.303 -14.479 1.00 36.34 388 THR A O 1
ATOM 2986 N N . LEU A 1 389 ? -26.116 -15.670 -13.542 1.00 36.19 389 LEU A N 1
ATOM 2987 C CA . LEU A 1 389 ? -25.775 -16.995 -13.031 1.00 36.19 389 LEU A CA 1
ATOM 2988 C C . LEU A 1 389 ? -25.960 -17.994 -14.177 1.00 36.19 389 LEU A C 1
ATOM 2990 O O . LEU A 1 389 ? -27.033 -18.565 -14.346 1.00 36.19 389 LEU A O 1
ATOM 2994 N N . THR A 1 390 ? -24.928 -18.180 -14.994 1.00 35.38 390 THR A N 1
ATOM 2995 C CA . THR A 1 390 ? -24.828 -19.363 -15.850 1.00 35.38 390 THR A CA 1
ATOM 2996 C C . THR A 1 390 ? -24.445 -20.533 -14.962 1.00 35.38 390 THR A C 1
ATOM 2998 O O . THR A 1 390 ? -23.304 -20.637 -14.508 1.00 35.38 390 THR A O 1
ATOM 3001 N N . TYR A 1 391 ? -25.412 -21.402 -14.680 1.00 41.75 391 TYR A N 1
ATOM 3002 C CA . TYR A 1 391 ? -25.093 -22.749 -14.230 1.00 41.75 391 TYR A CA 1
ATOM 3003 C C . TYR A 1 391 ? -24.219 -23.387 -15.313 1.00 41.75 391 TYR A C 1
ATOM 3005 O O . TYR A 1 391 ? -24.473 -23.192 -16.503 1.00 41.75 391 TYR A O 1
ATOM 3013 N N . ALA A 1 392 ? -23.156 -24.082 -14.910 1.00 39.50 392 ALA A N 1
ATOM 3014 C CA . ALA A 1 392 ? -22.376 -24.899 -15.827 1.00 39.50 392 ALA A CA 1
ATOM 3015 C C . ALA A 1 392 ? -23.290 -26.028 -16.318 1.00 39.50 392 ALA A C 1
ATOM 3017 O O . ALA A 1 392 ? -23.447 -27.029 -15.630 1.00 39.50 392 ALA A O 1
ATOM 3018 N N . ASP A 1 393 ? -23.983 -25.727 -17.415 1.00 44.22 393 ASP A N 1
ATOM 3019 C CA . ASP A 1 393 ? -24.707 -26.567 -18.364 1.00 44.22 393 ASP A CA 1
ATOM 3020 C C . ASP A 1 393 ? -26.052 -25.914 -18.710 1.00 44.22 393 ASP A C 1
ATOM 3022 O O . ASP A 1 393 ? -27.079 -26.140 -18.071 1.00 44.22 393 ASP A O 1
ATOM 3026 N N . ASP A 1 394 ? -26.046 -25.139 -19.800 1.00 40.84 394 ASP A N 1
ATOM 3027 C CA . ASP A 1 394 ? -27.219 -24.693 -20.575 1.00 40.84 394 ASP A CA 1
ATOM 3028 C C . ASP A 1 394 ? -27.969 -25.884 -21.223 1.00 40.84 394 ASP A C 1
ATOM 3030 O O . ASP A 1 394 ? -28.424 -25.840 -22.369 1.00 40.84 394 ASP A O 1
ATOM 3034 N N . THR A 1 395 ? -28.115 -26.993 -20.503 1.00 42.81 395 THR A N 1
ATOM 3035 C CA . THR A 1 395 ? -28.956 -28.111 -20.910 1.00 42.81 395 THR A CA 1
ATOM 3036 C C . THR A 1 395 ? -30.155 -28.178 -19.983 1.00 42.81 395 THR A C 1
ATOM 3038 O O . THR A 1 395 ? -30.031 -28.492 -18.805 1.00 42.81 395 THR A O 1
ATOM 3041 N N . LEU A 1 396 ? -31.303 -27.816 -20.564 1.00 47.31 396 LEU A N 1
ATOM 3042 C CA . LEU A 1 396 ? -32.676 -28.169 -20.195 1.00 47.31 396 LEU A CA 1
ATOM 3043 C C . LEU A 1 396 ? -32.788 -29.105 -18.986 1.00 47.31 396 LEU A C 1
ATOM 3045 O O . LEU A 1 396 ? -32.248 -30.208 -19.034 1.00 47.31 396 LEU A O 1
ATOM 3049 N N . ILE A 1 397 ? -33.573 -28.674 -17.988 1.00 50.00 397 ILE A N 1
ATOM 3050 C CA . ILE A 1 397 ? -34.173 -29.472 -16.903 1.00 50.00 397 ILE A CA 1
ATOM 3051 C C . ILE A 1 397 ? -34.108 -30.965 -17.246 1.00 50.00 397 ILE A C 1
ATOM 3053 O O . ILE A 1 397 ? -34.900 -31.476 -18.044 1.00 50.00 397 ILE A O 1
ATOM 3057 N N . THR A 1 398 ? -33.099 -31.653 -16.712 1.00 51.25 398 THR A N 1
ATOM 3058 C CA . THR A 1 398 ? -32.921 -33.079 -16.974 1.00 51.25 398 THR A CA 1
ATOM 3059 C C . THR A 1 398 ? -34.094 -33.810 -16.339 1.00 51.25 398 THR A C 1
ATOM 3061 O O . THR A 1 398 ? -34.226 -33.846 -15.122 1.00 51.25 398 THR A O 1
ATOM 3064 N N . THR A 1 399 ? -34.955 -34.405 -17.166 1.00 60.00 399 THR A N 1
ATOM 3065 C CA . THR A 1 399 ? -36.043 -35.295 -16.720 1.00 60.00 399 THR A CA 1
ATOM 3066 C C . THR A 1 399 ? -35.519 -36.668 -16.287 1.00 60.00 399 THR A C 1
ATOM 3068 O O . THR A 1 399 ? -36.258 -37.487 -15.737 1.00 60.00 399 THR A O 1
ATOM 3071 N N . SER A 1 400 ? -34.227 -36.924 -16.506 1.00 64.12 400 SER A N 1
ATOM 3072 C CA . SER A 1 400 ? -33.526 -38.126 -16.072 1.00 64.12 400 SER A CA 1
ATOM 3073 C C . SER A 1 400 ? -32.833 -37.932 -14.727 1.00 64.12 400 SER A C 1
ATOM 3075 O O . SER A 1 400 ? -32.139 -36.943 -14.494 1.00 64.12 400 SER A O 1
ATOM 3077 N N . LYS A 1 401 ? -32.977 -38.938 -13.863 1.00 72.94 401 LYS A N 1
ATOM 3078 C CA . LYS A 1 401 ? -32.310 -39.031 -12.565 1.00 72.94 401 LYS A CA 1
ATOM 3079 C C . LYS A 1 401 ? -30.778 -38.976 -12.742 1.00 72.94 401 LYS A C 1
ATOM 3081 O O . LYS A 1 401 ? -30.239 -39.822 -13.457 1.00 72.94 401 LYS A O 1
ATOM 3086 N N . PRO A 1 402 ? -30.062 -38.037 -12.092 1.00 68.00 402 PRO A N 1
ATOM 3087 C CA . PRO A 1 402 ? -28.640 -37.791 -12.354 1.00 68.00 402 PRO A CA 1
ATOM 3088 C C . PRO A 1 402 ? -27.697 -38.840 -11.744 1.00 68.00 402 PRO A C 1
ATOM 3090 O O . PRO A 1 402 ? -26.537 -38.925 -12.134 1.00 68.00 402 PRO A O 1
ATOM 3093 N N . SER A 1 403 ? -28.178 -39.663 -10.805 1.00 72.00 403 SER A N 1
ATOM 3094 C CA . SER A 1 403 ? -27.418 -40.781 -10.235 1.00 72.00 403 SER A CA 1
ATOM 3095 C C . SER A 1 403 ? -28.344 -41.929 -9.811 1.00 72.00 403 SER A C 1
ATOM 3097 O O . SER A 1 403 ? -29.422 -41.665 -9.270 1.00 72.00 403 SER A O 1
ATOM 3099 N N . PRO A 1 404 ? -27.944 -43.206 -9.977 1.00 73.69 404 PRO A N 1
ATOM 3100 C CA . PRO A 1 404 ? -28.691 -44.343 -9.440 1.00 73.69 404 PRO A CA 1
ATOM 3101 C C . PRO A 1 404 ? -28.845 -44.308 -7.910 1.00 73.69 404 PRO A C 1
ATOM 3103 O O . PRO A 1 404 ? -29.821 -44.861 -7.400 1.00 73.69 404 PRO A O 1
ATOM 3106 N N . ASP A 1 405 ? -27.959 -43.606 -7.197 1.00 72.50 405 ASP A N 1
ATOM 3107 C CA . ASP A 1 405 ? -27.963 -43.508 -5.731 1.00 72.50 405 ASP A CA 1
ATOM 3108 C C . ASP A 1 405 ? -29.152 -42.709 -5.168 1.00 72.50 405 ASP A C 1
ATOM 3110 O O . ASP A 1 405 ? -29.458 -42.811 -3.986 1.00 72.50 405 ASP A O 1
ATOM 3114 N N . ILE A 1 406 ? -29.849 -41.936 -6.007 1.00 72.12 406 ILE A N 1
ATOM 3115 C CA . ILE A 1 406 ? -30.839 -40.938 -5.570 1.00 72.12 406 ILE A CA 1
ATOM 3116 C C . ILE A 1 406 ? -32.222 -41.501 -5.213 1.00 72.12 406 ILE A C 1
ATOM 3118 O O . ILE A 1 406 ? -33.087 -40.710 -4.988 1.00 72.12 406 ILE A O 1
ATOM 3122 N N . SER A 1 407 ? -32.539 -42.793 -5.130 1.00 81.00 407 SER A N 1
ATOM 3123 C CA . SER A 1 407 ? -33.950 -43.266 -4.962 1.00 81.00 407 SER A CA 1
ATOM 3124 C C . SER A 1 407 ? -34.996 -42.652 -5.944 1.00 81.00 407 SER A C 1
ATOM 3126 O O . SER A 1 407 ? -34.803 -41.630 -6.598 1.00 81.00 407 SER A O 1
ATOM 3128 N N . ASP A 1 408 ? -36.091 -43.354 -6.208 1.00 79.25 408 ASP A N 1
ATOM 3129 C CA . ASP A 1 408 ? -37.065 -42.848 -7.195 1.00 79.25 408 ASP A CA 1
ATOM 3130 C C . ASP A 1 408 ? -38.046 -41.858 -6.551 1.00 79.25 408 ASP A C 1
ATOM 3132 O O . ASP A 1 408 ? -38.498 -40.916 -7.202 1.00 79.25 408 ASP A O 1
ATOM 3136 N N . ASP A 1 409 ? -38.275 -42.006 -5.245 1.00 80.38 409 ASP A N 1
ATOM 3137 C CA . ASP A 1 409 ? -39.140 -41.136 -4.451 1.00 80.38 409 ASP A CA 1
ATOM 3138 C C . ASP A 1 409 ? -38.513 -39.748 -4.238 1.00 80.38 409 ASP A C 1
ATOM 3140 O O . ASP A 1 409 ? -39.197 -38.733 -4.380 1.00 80.38 409 ASP A O 1
ATOM 3144 N N . GLU A 1 410 ? -37.205 -39.669 -3.955 1.00 71.00 410 GLU A N 1
ATOM 3145 C CA . GLU A 1 410 ? -36.507 -38.380 -3.820 1.00 71.00 410 GLU A CA 1
ATOM 3146 C C . GLU A 1 410 ? -36.408 -37.656 -5.168 1.00 71.00 410 GLU A C 1
ATOM 3148 O O . GLU A 1 410 ? -36.586 -36.438 -5.227 1.00 71.00 410 GLU A O 1
ATOM 3153 N N . TRP A 1 411 ? -36.202 -38.395 -6.267 1.00 78.62 411 TRP A N 1
ATOM 3154 C CA . TRP A 1 411 ? -36.205 -37.807 -7.607 1.00 78.62 411 TRP A CA 1
ATOM 3155 C C . TRP A 1 411 ? -37.586 -37.280 -8.013 1.00 78.62 411 TRP A C 1
ATOM 3157 O O . TRP A 1 411 ? -37.679 -36.191 -8.583 1.00 78.62 411 TRP A O 1
ATOM 3167 N N . GLN A 1 412 ? -38.668 -38.001 -7.694 1.00 75.12 412 GLN A N 1
ATOM 3168 C CA . GLN A 1 412 ? -40.027 -37.506 -7.931 1.00 75.12 412 GLN A CA 1
ATOM 3169 C C . GLN A 1 412 ? -40.356 -36.276 -7.085 1.00 75.12 412 GLN A C 1
ATOM 3171 O O . GLN A 1 412 ? -40.939 -35.329 -7.611 1.00 75.12 412 GLN A O 1
ATOM 3176 N N . ALA A 1 413 ? -39.962 -36.254 -5.810 1.00 69.25 413 ALA A N 1
ATOM 3177 C CA . ALA A 1 413 ? -40.173 -35.095 -4.945 1.00 69.25 413 ALA A CA 1
ATOM 3178 C C . ALA A 1 413 ? -39.427 -33.853 -5.458 1.00 69.25 413 ALA A C 1
ATOM 3180 O O . ALA A 1 413 ? -39.966 -32.752 -5.413 1.00 69.25 413 ALA A O 1
ATOM 3181 N N . PHE A 1 414 ? -38.211 -34.034 -5.983 1.00 65.69 414 PHE A N 1
ATOM 3182 C CA . PHE A 1 414 ? -37.433 -32.961 -6.599 1.00 65.69 414 PHE A CA 1
ATOM 3183 C C . PHE A 1 414 ? -38.027 -32.497 -7.938 1.00 65.69 414 PHE A C 1
ATOM 3185 O O . PHE A 1 414 ? -38.129 -31.299 -8.181 1.00 65.69 414 PHE A O 1
ATOM 3192 N N . SER A 1 415 ? -38.476 -33.429 -8.784 1.00 64.62 415 SER A N 1
ATOM 3193 C CA . SER A 1 415 ? -39.088 -33.109 -10.084 1.00 64.62 415 SER A CA 1
ATOM 3194 C C . SER A 1 415 ? -40.411 -32.352 -9.932 1.00 64.62 415 SER A C 1
ATOM 3196 O O . SER A 1 415 ? -40.679 -31.436 -10.697 1.00 64.62 415 SER A O 1
ATOM 3198 N N . ALA A 1 416 ? -41.206 -32.675 -8.908 1.00 63.81 416 ALA A N 1
ATOM 3199 C CA . ALA A 1 416 ? -42.466 -31.989 -8.611 1.00 63.81 416 ALA A CA 1
ATOM 3200 C C . ALA A 1 416 ? -42.293 -30.545 -8.097 1.00 63.81 416 ALA A C 1
ATOM 3202 O O . ALA A 1 416 ? -43.282 -29.832 -7.976 1.00 63.81 416 ALA A O 1
ATOM 3203 N N . LEU A 1 417 ? -41.066 -30.126 -7.762 1.00 49.56 417 LEU A N 1
ATOM 3204 C CA . LEU A 1 417 ? -40.731 -28.744 -7.391 1.00 49.56 417 LEU A CA 1
ATOM 3205 C C . LEU A 1 417 ? -40.272 -27.902 -8.597 1.00 49.56 417 LEU A C 1
ATOM 3207 O O . LEU A 1 417 ? -40.015 -26.710 -8.435 1.00 49.56 417 LEU A O 1
ATOM 3211 N N . LEU A 1 418 ? -40.099 -28.530 -9.767 1.00 50.12 418 LEU A N 1
ATOM 3212 C CA . LEU A 1 418 ? -39.628 -27.901 -11.006 1.00 50.12 418 LEU A CA 1
ATOM 3213 C C . LEU A 1 418 ? -40.754 -27.648 -12.029 1.00 50.12 418 LEU A C 1
ATOM 3215 O O . LEU A 1 418 ? -40.510 -26.922 -12.995 1.00 50.12 418 LEU A O 1
ATOM 3219 N N . ASP A 1 419 ? -41.945 -28.216 -11.806 1.00 43.72 419 ASP A N 1
ATOM 3220 C CA . ASP A 1 419 ? -43.221 -27.854 -12.454 1.00 43.72 419 ASP A CA 1
ATOM 3221 C C . ASP A 1 419 ? -43.945 -26.777 -11.627 1.00 43.72 419 ASP A C 1
ATOM 3223 O O . ASP A 1 419 ? -44.580 -25.883 -12.241 1.00 43.72 419 ASP A O 1
#